Protein 5VRH (pdb70)

Secondary structure (DSSP, 8-state):
--GGGSHHHHHHHHHHHHHHGGGGSTTT--THHHHHHHHHHHHHTTT--HHHHHHHHHHHHHHHHHHHSTTHHHHHHHHH---HHHHHHHHHHHHHHHHHHHHHHHHHHHHH--S-SHIIIIIIHHHHHHHHHHHHTTGGG------TTGGGTTSTTGGGHHHH-HHHHHHHHHHHHHHHHHHHHHT-HHHHHHHHHHHHTTGGGGG----EE-GGG-EEEEEEE----HHHHT-GGGHHHHHHHHHHHHGGGTTT-SEEE--TT-EEEEGGGGHHHHHHHHHHHHHTT-EEEEEEEEEEE-TTS-EEEEEEEEEEETTS---TT-S-EEE--SPPBTTTB-S----PPPPPSS-PPEEETTEEEEEEEGGGGG-HHHHHHH--TT--EEEEEE-GGGG-SSSHHHHHHHHHHHHHHHHT--EEEEESSS--EEE-TTS-EEEE--SS--EEEEEEE--EE---HHHHHTTHHHHHHHHHHHHHHHHH--

Radius of gyration: 23.67 Å; Cα contacts (8 Å, |Δi|>4): 1079; chains: 1; bounding box: 55×48×73 Å

CATH classification: 3.60.110.10

Foldseek 3Di:
DPPLPDLVNLLVVLLVLLLLLLCLFPPNLPQVSVLSSLLSLLQSLAQDALQSQLSSQLSNQLSNQVNNQLLLLLLCCLQVVDDNVVSVVVSSVVSNVLSNLSSVLRNVLCVLPRHLDLLSQQQQNLLSNLVSLVCQCPVLVHDNFRQRQLSCLVHQQLLVDQAFHSSVVSSLSSNLSSLVSSCVVVVHCVSPVVSVCSSNVNRCSLVDQQWAWDVVPKWKEKFFQQQDDSVCQQPPVCQVVLLVSVCVQCVVCQLPGAEYEEFWQSNNDEPVVCVVVQQVVQVSNQVRNHKYKYWHWHQDQDPVRGTAIFGKIFIGYHFHHGDPPDLLMGTAARDDDPVAHHSPVVHHDHDDLEGAFHTGSNAGEQEHEQPRLLVQLSSLRNDDQRHFAYEYGYACVSSPPDRRLSSSLSSSLSNLQNFQWWYAYHYNFGWGFIAGSSSHTPDTDHGSDRHMDIDIDITIGGGRNCSVPPNVVVSVSSVVSNVVSSVVSD

Structure (mmCIF, N/CA/C/O backbone):
data_5VRH
#
_entry.id   5VRH
#
_cell.length_a   52.671
_cell.length_b   72.586
_cell.length_c   75.610
_cell.angle_alpha   90.000
_cell.angle_beta   101.730
_cell.angle_gamma   90.000
#
_symmetry.space_group_name_H-M   'P 1 21 1'
#
loop_
_entity.id
_entity.type
_entity.pdbx_description
1 polymer 'Apolipoprotein N-acyltransferase'
2 non-polymer '(2S)-2,3-dihydroxypropyl (9Z)-octadec-9-enoate'
3 non-polymer 'MAGNESIUM ION'
4 non-polymer 'PALMITIC ACID'
5 non-polymer 'CHLORIDE ION'
6 non-polymer '(2R)-2,3-dihydroxypropyl (9Z)-octadec-9-enoate'
7 water water
#
loop_
_atom_site.group_PDB
_atom_site.id
_atom_site.type_symbol
_atom_site.label_atom_id
_atom_site.label_alt_id
_atom_site.label_comp_id
_atom_site.label_asym_id
_atom_site.label_entity_id
_atom_site.label_seq_id
_atom_site.pdbx_PDB_ins_code
_atom_site.Cartn_x
_atom_site.Cartn_y
_atom_site.Cartn_z
_atom_site.occupancy
_atom_site.B_iso_or_eq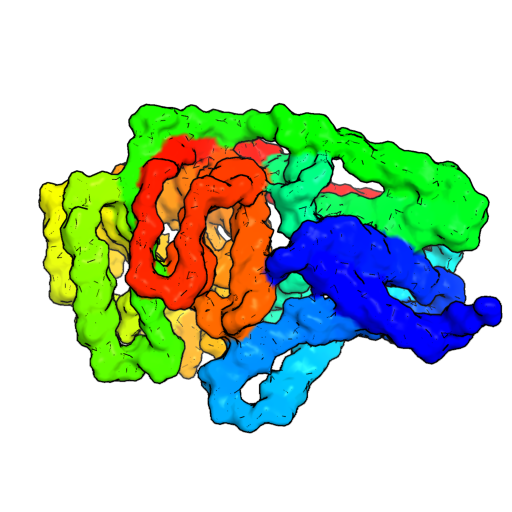uiv
_atom_site.auth_seq_id
_atom_site.auth_comp_id
_atom_site.auth_asym_id
_atom_site.auth_atom_id
_atom_site.pdbx_PDB_model_num
ATOM 1 N N . ALA A 1 6 ? -28.488 -10.392 16.460 1.00 79.03 4 ALA A N 1
ATOM 2 C CA . ALA A 1 6 ? -28.386 -10.153 17.894 1.00 79.91 4 ALA A CA 1
ATOM 3 C C . ALA A 1 6 ? -26.946 -9.880 18.318 1.00 79.87 4 ALA A C 1
ATOM 4 O O . ALA A 1 6 ? -26.321 -10.699 18.995 1.00 79.48 4 ALA A O 1
ATOM 6 N N . SER A 1 7 ? -26.424 -8.730 17.893 1.00 79.85 5 SER A N 1
ATOM 7 C CA . SER A 1 7 ? -25.170 -8.145 18.360 1.00 80.32 5 SER A CA 1
ATOM 8 C C . SER A 1 7 ? -23.929 -8.955 18.000 1.00 78.71 5 SER A C 1
ATOM 9 O O . SER A 1 7 ? -22.853 -8.688 18.551 1.00 79.02 5 SER A O 1
ATOM 12 N N . LEU A 1 8 ? -24.031 -9.925 17.086 1.00 75.75 6 LEU A N 1
ATOM 13 C CA . LEU A 1 8 ? -22.841 -10.635 16.619 1.00 72.34 6 LEU A CA 1
ATOM 14 C C . LEU A 1 8 ? -21.863 -9.727 15.888 1.00 73.24 6 LEU A C 1
ATOM 15 O O . LEU A 1 8 ? -20.738 -10.154 15.605 1.00 76.14 6 LEU A O 1
ATOM 20 N N . ILE A 1 9 ? -22.261 -8.491 15.587 1.00 68.63 7 ILE A N 1
ATOM 21 C CA . ILE A 1 9 ? -21.495 -7.648 14.679 1.00 70.71 7 ILE A CA 1
ATOM 22 C C . ILE A 1 9 ? -20.185 -7.191 15.320 1.00 70.69 7 ILE A C 1
ATOM 23 O O . ILE A 1 9 ? -19.201 -6.938 14.615 1.00 71.52 7 ILE A O 1
ATOM 28 N N . GLU A 1 10 ? -20.126 -7.112 16.652 1.00 67.90 8 GLU A N 1
ATOM 29 C CA . GLU A 1 10 ? -18.943 -6.604 17.342 1.00 67.26 8 GLU A CA 1
ATOM 30 C C . GLU A 1 10 ? -17.901 -7.684 17.636 1.00 64.12 8 GLU A C 1
ATOM 31 O O . GLU A 1 10 ? -17.004 -7.459 18.455 1.00 65.28 8 GLU A O 1
ATOM 37 N N . ARG A 1 11 ? -17.994 -8.841 16.987 1.00 59.20 9 ARG A N 1
ATOM 38 C CA . ARG A 1 11 ? -16.880 -9.781 16.958 1.00 54.02 9 ARG A CA 1
ATOM 39 C C . ARG A 1 11 ? -16.026 -9.519 15.725 1.00 48.99 9 ARG A C 1
ATOM 40 O O . ARG A 1 11 ? -16.549 -9.422 14.609 1.00 46.56 9 ARG A O 1
ATOM 48 N N . GLN A 1 12 ? -14.708 -9.414 15.933 1.00 46.21 10 GLN A N 1
ATOM 49 C CA . GLN A 1 12 ? -13.815 -9.003 14.854 1.00 40.77 10 GLN A CA 1
ATOM 50 C C . GLN A 1 12 ? -13.864 -9.974 13.681 1.00 38.32 10 GLN A C 1
ATOM 51 O O . GLN A 1 12 ? -13.810 -9.554 12.518 1.00 36.39 10 GLN A O 1
ATOM 57 N N . ARG A 1 13 ? -13.960 -11.276 13.961 1.00 39.60 11 ARG A N 1
ATOM 58 C CA . ARG A 1 13 ? -14.003 -12.252 12.878 1.00 41.10 11 ARG A CA 1
ATOM 59 C C . ARG A 1 13 ? -15.298 -12.151 12.079 1.00 37.67 11 ARG A C 1
ATOM 60 O O . ARG A 1 13 ? -15.304 -12.441 10.877 1.00 35.01 11 ARG A O 1
ATOM 68 N N . ILE A 1 14 ? -16.398 -11.739 12.716 1.00 36.12 12 ILE A N 1
ATOM 69 C CA . ILE A 1 14 ? -17.639 -11.520 11.981 1.00 34.04 12 ILE A CA 1
ATOM 70 C C . ILE A 1 14 ? -17.522 -10.280 11.104 1.00 33.23 12 ILE A C 1
ATOM 71 O O . ILE A 1 14 ? -18.032 -10.248 9.977 1.00 32.69 12 ILE A O 1
ATOM 76 N N . ARG A 1 15 ? -16.845 -9.243 11.604 1.00 32.90 13 ARG A N 1
ATOM 77 C CA . ARG A 1 15 ? -16.620 -8.047 10.798 1.00 31.90 13 ARG A CA 1
ATOM 78 C C . ARG A 1 15 ? -15.772 -8.363 9.575 1.00 30.10 13 ARG A C 1
ATOM 79 O O . ARG A 1 15 ? -16.006 -7.819 8.489 1.00 30.33 13 ARG A O 1
ATOM 87 N N . LEU A 1 16 ? -14.776 -9.238 9.735 1.00 29.09 14 LEU A N 1
ATOM 88 C CA . LEU A 1 16 ? -13.937 -9.627 8.607 1.00 28.86 14 LEU A CA 1
ATOM 89 C C . LEU A 1 16 ? -14.753 -10.325 7.528 1.00 28.49 14 LEU A C 1
ATOM 90 O O . LEU A 1 16 ? -14.560 -10.075 6.332 1.00 28.20 14 LEU A O 1
ATOM 95 N N . LEU A 1 17 ? -15.677 -11.199 7.932 1.00 28.99 15 LEU A N 1
ATOM 96 C CA . LEU A 1 17 ? -16.472 -11.938 6.957 1.00 29.65 15 LEU A CA 1
ATOM 97 C C . LEU A 1 17 ? -17.470 -11.029 6.250 1.00 28.65 15 LEU A C 1
ATOM 98 O O . LEU A 1 17 ? -17.640 -11.118 5.029 1.00 23.65 15 LEU A O 1
ATOM 103 N N . LEU A 1 18 ? -18.139 -10.148 6.999 1.00 27.84 16 LEU A N 1
ATOM 104 C CA . LEU A 1 18 ? -19.084 -9.223 6.380 1.00 28.50 16 LEU A CA 1
ATOM 105 C C . LEU A 1 18 ? -18.379 -8.274 5.420 1.00 26.65 16 LEU A C 1
ATOM 106 O O . LEU A 1 18 ? -18.936 -7.905 4.379 1.00 25.02 16 LEU A O 1
ATOM 111 N N . ALA A 1 19 ? -17.151 -7.868 5.755 1.00 26.26 17 ALA A N 1
ATOM 112 C CA . ALA A 1 19 ? -16.380 -7.010 4.861 1.00 25.48 17 ALA A CA 1
ATOM 113 C C . ALA A 1 19 ? -16.142 -7.691 3.520 1.00 26.83 17 ALA A C 1
ATOM 114 O O . ALA A 1 19 ? -16.280 -7.070 2.459 1.00 27.05 17 ALA A O 1
ATOM 116 N N . LEU A 1 20 ? -15.779 -8.976 3.552 1.00 27.30 18 LEU A N 1
ATOM 117 C CA . LEU A 1 20 ? -15.612 -9.743 2.322 1.00 26.61 18 LEU A CA 1
ATOM 118 C C . LEU A 1 20 ? -16.879 -9.703 1.476 1.00 25.77 18 LEU A C 1
ATOM 119 O O . LEU A 1 20 ? -16.824 -9.498 0.258 1.00 25.16 18 LEU A O 1
ATOM 124 N N . LEU A 1 21 ? -18.035 -9.888 2.115 1.00 26.76 19 LEU A N 1
ATOM 125 C CA . LEU A 1 21 ? -19.300 -9.866 1.389 1.00 26.82 19 LEU A CA 1
ATOM 126 C C . LEU A 1 21 ? -19.597 -8.476 0.840 1.00 25.06 19 LEU A C 1
ATOM 127 O O . LEU A 1 21 ? -19.971 -8.327 -0.330 1.00 24.38 19 LEU A O 1
ATOM 132 N N . PHE A 1 22 ? -19.439 -7.444 1.672 1.00 23.77 20 PHE A N 1
ATOM 133 C CA . PHE A 1 22 ? -19.721 -6.086 1.219 1.00 25.44 20 PHE A CA 1
ATOM 134 C C . PHE A 1 22 ? -18.745 -5.643 0.139 1.00 24.03 20 PHE A C 1
ATOM 135 O O . PHE A 1 22 ? -19.129 -4.903 -0.774 1.00 22.72 20 PHE A O 1
ATOM 143 N N . GLY A 1 23 ? -17.488 -6.080 0.225 1.00 23.85 21 GLY A N 1
ATOM 144 C CA . GLY A 1 23 ? -16.548 -5.795 -0.846 1.00 23.57 21 GLY A CA 1
ATOM 145 C C . GLY A 1 23 ? -16.935 -6.489 -2.138 1.00 26.43 21 GLY A C 1
ATOM 146 O O . GLY A 1 23 ? -16.942 -5.875 -3.209 1.00 26.31 21 GLY A O 1
ATOM 147 N N . ALA A 1 24 ? -17.281 -7.776 -2.052 1.00 28.08 22 ALA A N 1
ATOM 148 C CA . ALA A 1 24 ? -17.706 -8.505 -3.241 1.00 28.70 22 ALA A CA 1
ATOM 149 C C . ALA A 1 24 ? -18.956 -7.890 -3.855 1.00 28.89 22 ALA A C 1
ATOM 150 O O . ALA A 1 24 ? -19.131 -7.933 -5.078 1.00 27.06 22 ALA A O 1
ATOM 152 N N . CYS A 1 25 ? -19.825 -7.301 -3.028 1.00 29.02 23 CYS A N 1
ATOM 153 C CA . CYS A 1 25 ? -21.025 -6.650 -3.546 1.00 27.97 23 CYS A CA 1
ATOM 154 C C . CYS A 1 25 ? -20.684 -5.504 -4.491 1.00 23.42 23 CYS A C 1
ATOM 155 O O . CYS A 1 25 ? -21.459 -5.205 -5.406 1.00 23.44 23 CYS A O 1
ATOM 158 N N . GLY A 1 26 ? -19.533 -4.857 -4.292 1.00 20.77 24 GLY A N 1
ATOM 159 C CA . GLY A 1 26 ? -19.160 -3.743 -5.148 1.00 20.19 24 GLY A CA 1
ATOM 160 C C . GLY A 1 26 ? -18.915 -4.145 -6.588 1.00 20.85 24 GLY A C 1
ATOM 161 O O . GLY A 1 26 ? -19.019 -3.313 -7.494 1.00 20.51 24 GLY A O 1
ATOM 162 N N . THR A 1 27 ? -18.586 -5.418 -6.822 1.00 21.01 25 THR A N 1
ATOM 163 C CA . THR A 1 27 ? -18.369 -5.891 -8.185 1.00 21.33 25 THR A CA 1
ATOM 164 C C . THR A 1 27 ? -19.632 -5.757 -9.028 1.00 21.76 25 THR A C 1
ATOM 165 O O . THR A 1 27 ? -19.552 -5.456 -10.226 1.00 21.22 25 THR A O 1
ATOM 169 N N . LEU A 1 28 ? -20.804 -5.939 -8.415 1.00 21.65 26 LEU A N 1
ATOM 170 C CA . LEU A 1 28 ? -22.073 -5.801 -9.120 1.00 22.16 26 LEU A CA 1
ATOM 171 C C . LEU A 1 28 ? -22.315 -4.390 -9.642 1.00 21.82 26 LEU A C 1
ATOM 172 O O . LEU A 1 28 ? -23.188 -4.209 -10.498 1.00 21.17 26 LEU A O 1
ATOM 177 N N . ALA A 1 29 ? -21.576 -3.392 -9.152 1.00 21.02 27 ALA A N 1
ATOM 178 C CA . ALA A 1 29 ? -21.761 -2.032 -9.648 1.00 19.84 27 ALA A CA 1
ATOM 179 C C . ALA A 1 29 ? -21.242 -1.875 -11.069 1.00 21.28 27 ALA A C 1
ATOM 180 O O . ALA A 1 29 ? -21.759 -1.050 -11.829 1.00 23.84 27 ALA A O 1
ATOM 182 N N . PHE A 1 30 ? -20.238 -2.654 -11.448 1.00 19.74 28 PHE A N 1
ATOM 183 C CA . PHE A 1 30 ? -19.587 -2.480 -12.734 1.00 21.17 28 PHE A CA 1
ATOM 184 C C . PHE A 1 30 ? -20.223 -3.378 -13.792 1.00 21.47 28 PHE A C 1
ATOM 185 O O . PHE A 1 30 ? -20.965 -4.316 -13.489 1.00 18.96 28 PHE A O 1
ATOM 193 N N . SER A 1 31 ? -19.938 -3.052 -15.051 1.00 21.34 29 SER A N 1
ATOM 194 C CA . SER A 1 31 ? -20.374 -3.876 -16.164 1.00 21.17 29 SER A CA 1
ATOM 195 C C . SER A 1 31 ? -19.791 -5.283 -16.027 1.00 19.50 29 SER A C 1
ATOM 196 O O . SER A 1 31 ? -18.666 -5.451 -15.547 1.00 17.27 29 SER A O 1
ATOM 199 N N . PRO A 1 32 ? -20.524 -6.318 -16.468 1.00 20.39 30 PRO A N 1
ATOM 200 C CA . PRO A 1 32 ? -21.820 -6.253 -17.155 1.00 22.15 30 PRO A CA 1
ATOM 201 C C . PRO A 1 32 ? -23.046 -6.248 -16.235 1.00 24.53 30 PRO A C 1
ATOM 202 O O . PRO A 1 32 ? -24.170 -6.290 -16.737 1.00 24.57 30 PRO A O 1
ATOM 206 N N . TYR A 1 33 ? -22.841 -6.194 -14.917 1.00 25.32 31 TYR A N 1
ATOM 207 C CA . TYR A 1 33 ? -23.971 -6.258 -13.995 1.00 25.70 31 TYR A CA 1
ATOM 208 C C . TYR A 1 33 ? -24.711 -4.923 -13.922 1.00 25.39 31 TYR A C 1
ATOM 209 O O . TYR A 1 33 ? -25.944 -4.887 -14.000 1.00 24.43 31 TYR A O 1
ATOM 218 N N . ASP A 1 34 ? -23.973 -3.822 -13.759 1.00 24.52 32 ASP A N 1
ATOM 219 C CA . ASP A 1 34 ? -24.510 -2.464 -13.910 1.00 25.89 32 ASP A CA 1
ATOM 220 C C . ASP A 1 34 ? -25.588 -2.137 -12.876 1.00 27.02 32 ASP A C 1
ATOM 221 O O . ASP A 1 34 ? -26.579 -1.470 -13.183 1.00 28.64 32 ASP A O 1
ATOM 226 N N . VAL A 1 35 ? -25.397 -2.590 -11.642 1.00 25.97 33 VAL A N 1
ATOM 227 C CA . VAL A 1 35 ? -26.289 -2.248 -10.534 1.00 25.78 33 VAL A CA 1
ATOM 228 C C . VAL A 1 35 ? -25.558 -1.183 -9.724 1.00 23.10 33 VAL A C 1
ATOM 229 O O . VAL A 1 35 ? -24.811 -1.483 -8.791 1.00 24.34 33 VAL A O 1
ATOM 233 N N . TRP A 1 36 ? -25.774 0.090 -10.085 1.00 20.57 34 TRP A N 1
ATOM 234 C CA . TRP A 1 36 ? -25.031 1.180 -9.454 1.00 21.41 34 TRP A CA 1
ATOM 235 C C . TRP A 1 36 ? -25.355 1.403 -7.972 1.00 21.11 34 TRP A C 1
ATOM 236 O O . TRP A 1 36 ? -24.497 1.922 -7.248 1.00 21.63 34 TRP A O 1
ATOM 247 N N . PRO A 1 37 ? -26.544 1.048 -7.464 1.00 23.38 35 PRO A N 1
ATOM 248 C CA . PRO A 1 37 ? -26.734 1.103 -6.004 1.00 23.71 35 PRO A CA 1
ATOM 249 C C . PRO A 1 37 ? -25.814 0.170 -5.234 1.00 23.28 35 PRO A C 1
ATOM 250 O O . PRO A 1 37 ? -25.547 0.426 -4.053 1.00 26.07 35 PRO A O 1
ATOM 254 N N . ALA A 1 38 ? -25.323 -0.905 -5.858 1.00 22.14 36 ALA A N 1
ATOM 255 C CA . ALA A 1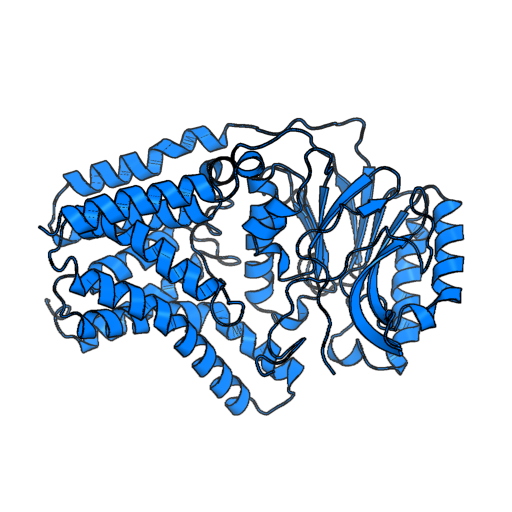 38 ? -24.400 -1.805 -5.176 1.00 21.41 36 ALA A CA 1
ATOM 256 C C . ALA A 1 38 ? -23.097 -1.115 -4.795 1.00 21.09 36 ALA A C 1
ATOM 257 O O . ALA A 1 38 ? -22.410 -1.575 -3.877 1.00 21.87 36 ALA A O 1
ATOM 259 N N . ALA A 1 39 ? -22.738 -0.029 -5.483 1.00 18.91 37 ALA A N 1
ATOM 260 C CA . ALA A 1 39 ? -21.552 0.726 -5.097 1.00 20.21 37 ALA A CA 1
ATOM 261 C C . ALA A 1 39 ? -21.763 1.431 -3.764 1.00 20.59 37 ALA A C 1
ATOM 262 O O . ALA A 1 39 ? -20.853 1.473 -2.927 1.00 20.58 37 ALA A O 1
ATOM 264 N N . ILE A 1 40 ? -22.956 1.987 -3.551 1.00 19.51 38 ILE A N 1
ATOM 265 C CA . ILE A 1 40 ? -23.244 2.670 -2.295 1.00 20.35 38 ILE A CA 1
ATOM 266 C C . ILE A 1 40 ? -23.334 1.668 -1.150 1.00 23.98 38 ILE A C 1
ATOM 267 O O . ILE A 1 40 ? -22.838 1.921 -0.046 1.00 25.22 38 ILE A O 1
ATOM 272 N N . ILE A 1 41 ? -23.956 0.512 -1.397 1.00 24.66 39 ILE A N 1
ATOM 273 C CA . ILE A 1 41 ? -24.041 -0.524 -0.370 1.00 24.40 39 ILE A CA 1
ATOM 274 C C . ILE A 1 41 ? -22.651 -1.030 -0.008 1.00 22.15 39 ILE A C 1
ATOM 275 O O . ILE A 1 41 ? -22.332 -1.225 1.172 1.00 21.39 39 ILE A O 1
ATOM 280 N N . SER A 1 42 ? -21.800 -1.242 -1.014 1.00 21.85 40 SER A N 1
ATOM 281 C CA . SER A 1 42 ? -20.441 -1.707 -0.752 1.00 21.85 40 SER A CA 1
ATOM 282 C C . SER A 1 42 ? -19.647 -0.677 0.042 1.00 21.97 40 SER A C 1
ATOM 283 O O . SER A 1 42 ? -18.921 -1.028 0.980 1.00 20.71 40 SER A O 1
ATOM 286 N N . LEU A 1 43 ? -19.768 0.602 -0.323 1.00 21.50 41 LEU A N 1
ATOM 287 C CA . LEU A 1 43 ? -19.065 1.647 0.414 1.00 22.01 41 LEU A CA 1
ATOM 288 C C . LEU A 1 43 ? -19.647 1.837 1.808 1.00 22.92 41 LEU A C 1
ATOM 289 O O . LEU A 1 43 ? -18.902 2.125 2.751 1.00 21.71 41 LEU A O 1
ATOM 294 N N . MET A 1 44 ? -20.967 1.689 1.957 1.00 23.66 42 MET A N 1
ATOM 295 C CA . MET A 1 44 ? -21.578 1.766 3.281 1.00 26.14 42 MET A CA 1
ATOM 296 C C . MET A 1 44 ? -20.990 0.720 4.219 1.00 25.97 42 MET A C 1
ATOM 297 O O . MET A 1 44 ? -20.704 1.011 5.388 1.00 25.52 42 MET A O 1
ATOM 302 N N . GLY A 1 45 ? -20.802 -0.504 3.723 1.00 26.31 43 GLY A N 1
ATOM 303 C CA . GLY A 1 45 ? -20.198 -1.540 4.543 1.00 26.08 43 GLY A CA 1
ATOM 304 C C . GLY A 1 45 ? -18.772 -1.211 4.940 1.00 24.90 43 GLY A C 1
ATOM 305 O O . GLY A 1 45 ? -18.370 -1.438 6.083 1.00 26.59 43 GLY A O 1
ATOM 306 N N . LEU A 1 46 ? -17.988 -0.670 4.003 1.00 21.53 44 LEU A N 1
ATOM 307 C CA . LEU A 1 46 ? -16.617 -0.287 4.325 1.00 24.22 44 LEU A CA 1
ATOM 308 C C . LEU A 1 46 ? -16.586 0.792 5.400 1.00 25.52 44 LEU A C 1
ATOM 309 O O . LEU A 1 46 ? -15.789 0.717 6.343 1.00 27.69 44 LEU A O 1
ATOM 314 N N . GLN A 1 47 ? -17.457 1.797 5.284 1.00 23.72 45 GLN A N 1
ATOM 315 C CA . GLN A 1 47 ? -17.489 2.865 6.278 1.00 24.07 45 GLN A CA 1
ATOM 316 C C . GLN A 1 47 ? -18.003 2.358 7.620 1.00 26.77 45 GLN A C 1
ATOM 317 O O . GLN A 1 47 ? -17.438 2.686 8.670 1.00 27.17 45 GLN A O 1
ATOM 323 N N . ALA A 1 48 ? -19.067 1.552 7.607 1.00 29.39 46 ALA A N 1
ATOM 324 C CA . ALA A 1 48 ? -19.703 1.137 8.854 1.00 29.45 46 ALA A CA 1
ATOM 325 C C . ALA A 1 48 ? -18.902 0.060 9.576 1.00 28.71 46 ALA A C 1
ATOM 326 O O . ALA A 1 48 ? -18.768 0.108 10.804 1.00 28.95 46 ALA A O 1
ATOM 328 N N . LEU A 1 49 ? -18.364 -0.916 8.839 1.00 27.24 47 LEU A N 1
ATOM 329 C CA . LEU A 1 49 ? -17.645 -2.016 9.475 1.00 30.04 47 LEU A CA 1
ATOM 330 C C . LEU A 1 49 ? -16.384 -1.551 10.191 1.00 30.53 47 LEU A C 1
ATOM 331 O O . LEU A 1 49 ? -15.851 -2.291 11.025 1.00 31.19 47 LEU A O 1
ATOM 336 N N . THR A 1 50 ? -15.895 -0.351 9.888 1.00 29.92 48 THR A N 1
ATOM 337 C CA . THR A 1 50 ? -14.701 0.187 10.524 1.00 29.31 48 THR A CA 1
ATOM 338 C C . THR A 1 50 ? -15.015 1.106 11.697 1.00 30.12 48 THR A C 1
ATOM 339 O O . THR A 1 50 ? -14.085 1.605 12.337 1.00 30.89 48 THR A O 1
ATOM 343 N N . PHE A 1 51 ? -16.294 1.341 11.991 1.00 30.07 49 PHE A N 1
ATOM 344 C CA . PHE A 1 51 ? -16.661 2.170 13.131 1.00 29.94 49 PHE A CA 1
ATOM 345 C C . PHE A 1 51 ? -16.219 1.519 14.435 1.00 33.21 49 PHE A C 1
ATOM 346 O O . PHE A 1 51 ? -16.353 0.305 14.617 1.00 32.99 49 PHE A O 1
ATOM 354 N N . ASN A 1 52 ? -15.694 2.341 15.343 1.00 35.65 50 ASN A N 1
ATOM 355 C CA . ASN A 1 52 ? -15.348 1.924 16.702 1.00 39.33 50 ASN A CA 1
ATOM 356 C C . ASN A 1 52 ? -14.435 0.700 16.699 1.00 40.80 50 ASN A C 1
ATOM 357 O O . ASN A 1 52 ? -14.703 -0.315 17.347 1.00 39.50 50 ASN A O 1
ATOM 362 N N . ARG A 1 53 ? -13.342 0.804 15.949 1.00 41.52 51 ARG A N 1
ATOM 363 C CA . ARG A 1 53 ? -12.332 -0.239 15.877 1.00 40.40 51 ARG A CA 1
ATOM 364 C C . ARG A 1 53 ? -10.962 0.372 16.122 1.00 39.88 51 ARG A C 1
ATOM 365 O O . ARG A 1 53 ? -10.740 1.559 15.869 1.00 40.96 51 ARG A O 1
ATOM 373 N N . ARG A 1 54 ? -10.043 -0.448 16.624 1.00 40.22 52 ARG A N 1
ATOM 374 C CA . ARG A 1 54 ? -8.660 -0.027 16.733 1.00 42.18 52 ARG A CA 1
ATOM 375 C C . ARG A 1 54 ? -8.045 0.085 15.339 1.00 39.44 52 ARG A C 1
ATOM 376 O O . ARG A 1 54 ? -8.525 -0.542 14.391 1.00 38.91 52 ARG A O 1
ATOM 384 N N . PRO A 1 55 ? -6.983 0.888 15.188 1.00 36.67 53 PRO A N 1
ATOM 385 C CA . PRO A 1 55 ? -6.445 1.136 13.837 1.00 34.88 53 PRO A CA 1
ATOM 386 C C . PRO A 1 55 ? -6.068 -0.124 13.077 1.00 33.08 53 PRO A C 1
ATOM 387 O O . PRO A 1 55 ? -6.367 -0.227 11.881 1.00 30.37 53 PRO A O 1
ATOM 391 N N . LEU A 1 56 ? -5.426 -1.093 13.730 1.00 34.61 54 LEU A N 1
ATOM 392 C CA . LEU A 1 56 ? -5.032 -2.301 13.014 1.00 36.98 54 LEU A CA 1
ATOM 393 C C . LEU A 1 56 ? -6.216 -3.236 12.794 1.00 35.59 54 LEU A C 1
ATOM 394 O O . LEU A 1 56 ? -6.275 -3.932 11.775 1.00 33.00 54 LEU A O 1
ATOM 399 N N . GLN A 1 57 ? -7.164 -3.269 13.736 1.00 35.99 55 GLN A N 1
ATOM 400 C CA . GLN A 1 57 ? -8.428 -3.951 13.480 1.00 36.04 55 GLN A CA 1
ATOM 401 C C . GLN A 1 57 ? -9.105 -3.382 12.242 1.00 33.27 55 GLN A C 1
ATOM 402 O O . GLN A 1 57 ? -9.629 -4.128 11.406 1.00 31.18 55 GLN A O 1
ATOM 408 N N . SER A 1 58 ? -9.098 -2.054 12.109 1.00 23.82 56 SER A N 1
ATOM 409 C CA . SER A 1 58 ? -9.734 -1.411 10.966 1.00 28.96 56 SER A CA 1
ATOM 410 C C . SER A 1 58 ? -8.996 -1.725 9.671 1.00 29.16 56 SER A C 1
ATOM 411 O O . SER A 1 58 ? -9.627 -1.964 8.635 1.00 27.99 56 SER A O 1
ATOM 414 N N . ALA A 1 59 ? -7.661 -1.728 9.710 1.00 29.62 57 ALA A N 1
ATOM 415 C CA . ALA A 1 59 ? -6.888 -2.043 8.513 1.00 27.79 57 ALA A CA 1
ATOM 416 C C . ALA A 1 59 ? -7.178 -3.458 8.029 1.00 27.49 57 ALA A C 1
ATOM 417 O O . ALA A 1 59 ? -7.264 -3.705 6.821 1.00 27.54 57 ALA A O 1
ATOM 419 N N . ALA A 1 60 ? -7.338 -4.401 8.961 1.00 22.50 58 ALA A N 1
ATOM 420 C CA . ALA A 1 60 ? -7.691 -5.764 8.580 1.00 22.65 58 ALA A CA 1
ATOM 421 C C . ALA A 1 60 ? -9.067 -5.812 7.928 1.00 24.50 58 ALA A C 1
ATOM 422 O O . ALA A 1 60 ? -9.273 -6.536 6.946 1.00 26.37 58 ALA A O 1
ATOM 424 N N . ILE A 1 61 ? -10.021 -5.043 8.457 1.00 24.66 59 ILE A N 1
ATOM 425 C CA . ILE A 1 61 ? -11.351 -4.993 7.862 1.00 23.60 59 ILE A CA 1
ATOM 426 C C . ILE A 1 61 ? -11.297 -4.325 6.492 1.00 24.50 59 ILE A C 1
ATOM 427 O O . ILE A 1 61 ? -11.947 -4.774 5.541 1.00 23.68 59 ILE A O 1
ATOM 432 N N . GLY A 1 62 ? -10.520 -3.247 6.367 1.00 24.23 60 GLY A N 1
ATOM 433 C CA . GLY A 1 62 ? -10.341 -2.628 5.062 1.00 24.71 60 GLY A CA 1
ATOM 434 C C . GLY A 1 62 ? -9.684 -3.560 4.063 1.00 23.83 60 GLY A C 1
ATOM 435 O O . GLY A 1 62 ? -10.063 -3.596 2.889 1.00 22.63 60 GLY A O 1
ATOM 436 N N . PHE A 1 63 ? -8.695 -4.336 4.518 1.00 25.07 61 PHE A N 1
ATOM 437 C CA . PHE A 1 63 ? -8.051 -5.315 3.648 1.00 25.43 61 PHE A CA 1
ATOM 438 C C . PHE A 1 63 ? -9.040 -6.383 3.201 1.00 25.80 61 PHE A C 1
ATOM 439 O O . PHE A 1 63 ? -9.044 -6.786 2.032 1.00 25.67 61 PHE A O 1
ATOM 447 N N . CYS A 1 64 ? -9.885 -6.857 4.120 1.00 26.49 62 CYS A N 1
ATOM 448 C CA . CYS A 1 64 ? -10.844 -7.898 3.768 1.00 27.28 62 CYS A CA 1
ATOM 449 C C . CYS A 1 64 ? -11.939 -7.366 2.854 1.00 25.16 62 CYS A C 1
ATOM 450 O O . CYS A 1 64 ? -12.429 -8.100 1.988 1.00 25.98 62 CYS A O 1
ATOM 453 N N . TRP A 1 65 ? -12.339 -6.105 3.033 1.00 22.71 63 TRP A N 1
ATOM 454 C CA . TRP A 1 65 ? -13.256 -5.477 2.087 1.00 23.09 63 TRP A CA 1
ATOM 455 C C . TRP A 1 65 ? -12.644 -5.441 0.694 1.00 22.08 63 TRP A C 1
ATOM 456 O O . TRP A 1 65 ? -13.296 -5.795 -0.296 1.00 21.21 63 TRP A O 1
ATOM 467 N N . GLY A 1 66 ? -11.381 -5.021 0.603 1.00 21.83 64 GLY A N 1
ATOM 468 C CA . GLY A 1 66 ? -10.709 -5.002 -0.684 1.00 20.06 64 GLY A CA 1
ATOM 469 C C . GLY A 1 66 ? -10.554 -6.386 -1.283 1.00 20.16 64 GLY A C 1
ATOM 470 O O . GLY A 1 66 ? -10.664 -6.561 -2.499 1.00 20.51 64 GLY A O 1
ATOM 471 N N . PHE A 1 67 ? -10.304 -7.392 -0.440 1.00 20.69 65 PHE A N 1
ATOM 472 C CA . PHE A 1 67 ? -10.114 -8.739 -0.969 1.00 23.04 65 PHE A CA 1
ATOM 473 C C . PHE A 1 67 ? -11.401 -9.295 -1.564 1.00 22.69 65 PHE A C 1
ATOM 474 O O . PHE A 1 67 ? -11.350 -10.048 -2.541 1.00 23.72 65 PHE A O 1
ATOM 482 N N . GLY A 1 68 ? -12.555 -8.941 -0.997 1.00 22.08 66 GLY A N 1
ATOM 483 C CA . GLY A 1 68 ? -13.812 -9.330 -1.616 1.00 23.46 66 GLY A CA 1
ATOM 484 C C . GLY A 1 68 ? -14.072 -8.580 -2.910 1.00 24.00 66 GLY A C 1
ATOM 485 O O . GLY A 1 68 ? -14.535 -9.164 -3.894 1.00 25.76 66 GLY A O 1
ATOM 486 N N . LEU A 1 69 ? -13.769 -7.280 -2.928 1.00 22.07 67 LEU A N 1
ATOM 487 C CA . LEU A 1 69 ? -13.956 -6.477 -4.133 1.00 22.18 67 LEU A CA 1
ATOM 488 C C . LEU A 1 69 ? -13.024 -6.941 -5.246 1.00 22.12 67 LEU A C 1
ATOM 489 O O . LEU A 1 69 ? -13.468 -7.272 -6.351 1.00 22.52 67 LEU A O 1
ATOM 494 N N . PHE A 1 70 ? -11.721 -6.976 -4.967 1.00 20.49 68 PHE A N 1
ATOM 495 C CA . PHE A 1 70 ? -10.759 -7.347 -5.998 1.00 22.81 68 PHE A CA 1
ATOM 496 C C . PHE A 1 70 ? -10.772 -8.850 -6.259 1.00 26.28 68 PHE A C 1
ATOM 497 O O . PHE A 1 70 ? -10.612 -9.286 -7.404 1.00 29.25 68 PHE A O 1
ATOM 505 N N . GLY A 1 71 ? -10.972 -9.660 -5.217 1.00 24.94 69 GLY A N 1
ATOM 506 C CA . GLY A 1 71 ? -11.021 -11.100 -5.417 1.00 25.23 69 GLY A CA 1
ATOM 507 C C . GLY A 1 71 ? -12.131 -11.523 -6.360 1.00 25.31 69 GLY A C 1
ATOM 508 O O . GLY A 1 71 ? -11.970 -12.460 -7.145 1.00 26.78 69 GLY A O 1
ATOM 509 N N . SER A 1 72 ? -13.267 -10.832 -6.304 1.00 24.92 70 SER A N 1
ATOM 510 C CA . SER A 1 72 ? -14.377 -11.123 -7.201 1.00 25.92 70 SER A CA 1
ATOM 511 C C . SER A 1 72 ? -14.339 -10.291 -8.474 1.00 25.39 70 SER A C 1
ATOM 512 O O . SER A 1 72 ? -14.812 -10.752 -9.520 1.00 27.22 70 SER A O 1
ATOM 515 N N . GLY A 1 73 ? -13.779 -9.085 -8.413 1.00 22.33 71 GLY A N 1
ATOM 516 C CA . GLY A 1 73 ? -13.853 -8.152 -9.520 1.00 20.97 71 GLY A CA 1
ATOM 517 C C . GLY A 1 73 ? -12.797 -8.316 -10.593 1.00 22.93 71 GLY A C 1
ATOM 518 O O . GLY A 1 73 ? -13.080 -8.097 -11.775 1.00 23.68 71 GLY A O 1
ATOM 519 N N . ILE A 1 74 ? -11.577 -8.690 -10.211 1.00 23.39 72 ILE A N 1
ATOM 520 C CA . ILE A 1 74 ? -10.491 -8.804 -11.174 1.00 24.85 72 ILE A CA 1
ATOM 521 C C . ILE A 1 74 ? -9.920 -10.221 -11.222 1.00 24.88 72 ILE A C 1
ATOM 522 O O . ILE A 1 74 ? -8.796 -10.416 -11.668 1.00 22.67 72 ILE A O 1
ATOM 527 N N . ASN A 1 75 ? -10.684 -11.224 -10.782 1.00 25.41 73 ASN A N 1
ATOM 528 C CA . ASN A 1 75 ? -10.180 -12.587 -10.900 1.00 26.81 73 ASN A CA 1
ATOM 529 C C . ASN A 1 75 ? -10.123 -13.059 -12.347 1.00 26.81 73 ASN A C 1
ATOM 530 O O . ASN A 1 75 ? -9.616 -14.156 -12.603 1.00 26.97 73 ASN A O 1
ATOM 535 N N . TRP A 1 76 ? -10.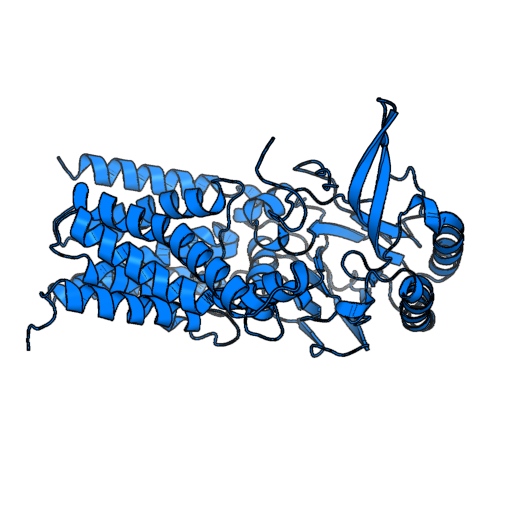622 -12.256 -13.294 1.00 25.39 74 TRP A N 1
ATOM 536 C CA . TRP A 1 76 ? -10.490 -12.588 -14.707 1.00 27.17 74 TRP A CA 1
ATOM 537 C C . TRP A 1 76 ? -9.043 -12.529 -15.177 1.00 28.18 74 TRP A C 1
ATOM 538 O O . TRP A 1 76 ? -8.730 -13.065 -16.245 1.00 29.94 74 TRP A O 1
ATOM 549 N N . VAL A 1 77 ? -8.153 -11.895 -14.407 1.00 28.35 75 VAL A N 1
ATOM 550 C CA . VAL A 1 77 ? -6.737 -11.878 -14.760 1.00 30.48 75 VAL A CA 1
ATOM 551 C C . VAL A 1 77 ? -6.142 -13.278 -14.732 1.00 31.87 75 VAL A C 1
ATOM 552 O O . VAL A 1 77 ? -5.032 -13.487 -15.234 1.00 32.07 75 VAL A O 1
ATOM 556 N N . TYR A 1 78 ? -6.846 -14.245 -14.136 1.00 32.21 76 TYR A N 1
ATOM 557 C CA . TYR A 1 78 ? -6.462 -15.644 -14.281 1.00 33.61 76 TYR A CA 1
ATOM 558 C C . TYR A 1 78 ? -6.322 -16.009 -15.752 1.00 32.05 76 TYR A C 1
ATOM 559 O O . TYR A 1 78 ? -5.341 -16.642 -16.159 1.00 30.81 76 TYR A O 1
ATOM 568 N N . VAL A 1 79 ? -7.308 -15.620 -16.563 1.00 31.43 77 VAL A N 1
ATOM 569 C CA . VAL A 1 79 ? -7.261 -15.913 -17.992 1.00 34.11 77 VAL A CA 1
ATOM 570 C C . VAL A 1 79 ? -6.071 -15.215 -18.636 1.00 34.25 77 VAL A C 1
ATOM 571 O O . VAL A 1 79 ? -5.409 -15.772 -19.521 1.00 34.32 77 VAL A O 1
ATOM 575 N N . SER A 1 80 ? -5.774 -13.990 -18.197 1.00 33.91 78 SER A N 1
ATOM 576 C CA . SER A 1 80 ? -4.605 -13.280 -18.707 1.00 33.94 78 SER A CA 1
ATOM 577 C C . SER A 1 80 ? -3.323 -14.032 -18.376 1.00 34.28 78 SER A C 1
ATOM 578 O O . SER A 1 80 ? -2.469 -14.243 -19.245 1.00 35.26 78 SER A O 1
ATOM 581 N N . ILE A 1 81 ? -3.176 -14.452 -17.118 1.00 33.56 79 ILE A N 1
ATOM 582 C CA . ILE A 1 81 ? -1.972 -15.167 -16.700 1.00 33.77 79 ILE A CA 1
ATOM 583 C C . ILE A 1 81 ? -1.880 -16.511 -17.411 1.00 33.73 79 ILE A C 1
ATOM 584 O O . ILE A 1 81 ? -0.811 -16.909 -17.891 1.00 33.20 79 ILE A O 1
ATOM 589 N N . ALA A 1 82 ? -3.002 -17.231 -17.486 1.00 34.03 80 ALA A N 1
ATOM 590 C CA . ALA A 1 82 ? -3.009 -18.525 -18.160 1.00 37.39 80 ALA A CA 1
ATOM 591 C C . ALA A 1 82 ? -2.655 -18.381 -19.635 1.00 38.62 80 ALA A C 1
ATOM 592 O O . ALA A 1 82 ? -1.875 -19.174 -20.174 1.00 39.31 80 ALA A O 1
ATOM 594 N N . THR A 1 83 ? -3.214 -17.370 -20.303 1.00 37.73 81 THR A N 1
ATOM 595 C CA . THR A 1 83 ? -2.898 -17.152 -21.711 1.00 38.97 81 THR A CA 1
ATOM 596 C C . THR A 1 83 ? -1.457 -16.688 -21.886 1.00 40.43 81 THR A C 1
ATOM 597 O O . THR A 1 83 ? -0.790 -17.064 -22.857 1.00 40.78 81 THR A O 1
ATOM 601 N N . PHE A 1 84 ? -0.958 -15.875 -20.954 1.00 40.54 82 PHE A N 1
ATOM 602 C CA . PHE A 1 84 ? 0.407 -15.369 -21.057 1.00 40.57 82 PHE A CA 1
ATOM 603 C C . PHE A 1 84 ? 1.422 -16.458 -20.729 1.00 43.16 82 PHE A C 1
ATOM 604 O O . PHE A 1 84 ? 2.302 -16.771 -21.538 1.00 44.24 82 PHE A O 1
ATOM 612 N N . GLY A 1 85 ? 1.307 -17.054 -19.544 1.00 44.72 83 GLY A N 1
ATOM 613 C CA . GLY A 1 85 ? 2.301 -17.996 -19.069 1.00 46.62 83 GLY A CA 1
ATOM 614 C C . GLY A 1 85 ? 2.096 -19.428 -19.515 1.00 48.49 83 GLY A C 1
ATOM 615 O O . GLY A 1 85 ? 3.068 -20.175 -19.667 1.00 49.10 83 GLY A O 1
ATOM 616 N N . GLY A 1 86 ? 0.845 -19.829 -19.723 1.00 49.48 84 GLY A N 1
ATOM 617 C CA . GLY A 1 86 ? 0.553 -21.195 -20.114 1.00 52.60 84 GLY A CA 1
ATOM 618 C C . GLY A 1 86 ? 0.968 -22.211 -19.069 1.00 56.08 84 GLY A C 1
ATOM 619 O O . GLY A 1 86 ? 1.585 -23.229 -19.393 1.00 57.52 84 GLY A O 1
ATOM 620 N N . MET A 1 87 ? 0.638 -21.942 -17.816 1.00 57.96 85 MET A N 1
ATOM 621 C CA . MET A 1 87 ? 0.974 -22.779 -16.678 1.00 60.51 85 MET A CA 1
ATOM 622 C C . MET A 1 87 ? -0.284 -23.409 -16.091 1.00 58.73 85 MET A C 1
ATOM 623 O O . MET A 1 87 ? -1.405 -22.993 -16.404 1.00 58.51 85 MET A O 1
ATOM 628 N N . PRO A 1 88 ? -0.142 -24.435 -15.248 1.00 57.62 86 PRO A N 1
ATOM 629 C CA . PRO A 1 88 ? -1.331 -25.084 -14.682 1.00 56.18 86 PRO A CA 1
ATOM 630 C C . PRO A 1 88 ? -2.172 -24.120 -13.856 1.00 51.84 86 PRO A C 1
ATOM 631 O O . PRO A 1 88 ? -1.705 -23.076 -13.393 1.00 51.04 86 PRO A O 1
ATOM 635 N N . GLY A 1 89 ? -3.437 -24.496 -13.678 1.00 49.20 87 GLY A N 1
ATOM 636 C CA . GLY A 1 89 ? -4.424 -23.680 -13.007 1.00 46.44 87 GLY A CA 1
ATOM 637 C C . GLY A 1 89 ? -4.032 -23.168 -11.633 1.00 45.20 87 GLY A C 1
ATOM 638 O O . GLY A 1 89 ? -4.049 -21.959 -11.380 1.00 45.58 87 GLY A O 1
ATOM 639 N N . PRO A 1 90 ? -3.696 -24.074 -10.707 1.00 44.85 88 PRO A N 1
ATOM 640 C CA . PRO A 1 90 ? -3.356 -23.625 -9.344 1.00 44.09 88 PRO A CA 1
ATOM 641 C C . PRO A 1 90 ? -2.218 -22.620 -9.294 1.00 40.86 88 PRO A C 1
ATOM 642 O O . PRO A 1 90 ? -2.152 -21.823 -8.349 1.00 39.82 88 PRO A O 1
ATOM 646 N N . VAL A 1 91 ? -1.319 -22.629 -10.279 1.00 39.54 89 VAL A N 1
ATOM 647 C CA . VAL A 1 91 ? -0.262 -21.625 -10.322 1.00 39.26 89 VAL A CA 1
ATOM 648 C C . VAL A 1 91 ? -0.843 -20.258 -10.663 1.00 38.60 89 VAL A C 1
ATOM 649 O O . VAL A 1 91 ? -0.460 -19.238 -10.077 1.00 37.95 89 VAL A O 1
ATOM 653 N N . ASN A 1 92 ? -1.787 -20.216 -11.605 1.00 38.36 90 ASN A N 1
ATOM 654 C CA . ASN A 1 92 ? -2.403 -18.946 -11.969 1.00 37.35 90 ASN A CA 1
ATOM 655 C C . ASN A 1 92 ? -3.337 -18.444 -10.875 1.00 36.02 90 ASN A C 1
ATOM 656 O O . ASN A 1 92 ? -3.498 -17.230 -10.711 1.00 35.22 90 ASN A O 1
ATOM 661 N N . ILE A 1 93 ? -3.953 -19.352 -10.116 1.00 36.43 91 ILE A N 1
ATOM 662 C CA . ILE A 1 93 ? -4.760 -18.935 -8.973 1.00 37.67 91 ILE A CA 1
ATOM 663 C C . ILE A 1 93 ? -3.874 -18.315 -7.899 1.00 39.04 91 ILE A C 1
ATOM 664 O O . ILE A 1 93 ? -4.235 -17.306 -7.281 1.00 40.65 91 ILE A O 1
ATOM 669 N N . PHE A 1 94 ? -2.699 -18.906 -7.668 1.00 37.79 92 PHE A N 1
ATOM 670 C CA . PHE A 1 94 ? -1.748 -18.360 -6.705 1.00 37.36 92 PHE A CA 1
ATOM 671 C C . PHE A 1 94 ? -1.389 -16.917 -7.044 1.00 34.13 92 PHE A C 1
ATOM 672 O O . PHE A 1 94 ? -1.331 -16.054 -6.161 1.00 31.04 92 PHE A O 1
ATOM 680 N N . LEU A 1 95 ? -1.163 -16.633 -8.329 1.00 33.52 93 LEU A N 1
ATOM 681 C CA . LEU A 1 95 ? -0.800 -15.279 -8.736 1.00 31.74 93 LEU A CA 1
ATOM 682 C C . LEU A 1 95 ? -1.985 -14.325 -8.654 1.00 31.47 93 LEU A C 1
ATOM 683 O O . LEU A 1 95 ? -1.801 -13.135 -8.372 1.00 31.76 93 LEU A O 1
ATOM 688 N N . VAL A 1 96 ? -3.201 -14.821 -8.893 1.00 30.84 94 VAL A N 1
ATOM 689 C CA . VAL A 1 96 ? -4.380 -13.966 -8.797 1.00 30.14 94 VAL A CA 1
ATOM 690 C C . VAL A 1 96 ? -4.634 -13.562 -7.350 1.00 28.99 94 VAL A C 1
ATOM 691 O O . VAL A 1 96 ? -4.924 -12.396 -7.060 1.00 28.81 94 VAL A O 1
ATOM 695 N N . VAL A 1 97 ? -4.534 -14.517 -6.423 1.00 28.18 95 VAL A N 1
ATOM 696 C CA . VAL A 1 97 ? -4.711 -14.201 -5.007 1.00 28.03 95 VAL A CA 1
ATOM 697 C C . VAL A 1 97 ? -3.671 -13.185 -4.560 1.00 27.24 95 VAL A C 1
ATOM 698 O O . VAL A 1 97 ? -3.964 -12.278 -3.769 1.00 26.77 95 VAL A O 1
ATOM 702 N N . LEU A 1 98 ? -2.443 -13.309 -5.070 1.00 27.12 96 LEU A N 1
ATOM 703 C CA . LEU A 1 98 ? -1.402 -12.341 -4.748 1.00 27.40 96 LEU A CA 1
ATOM 704 C C . LEU A 1 98 ? -1.764 -10.953 -5.267 1.00 27.45 96 LEU A C 1
ATOM 705 O O . LEU A 1 98 ? -1.544 -9.948 -4.581 1.00 26.37 96 LEU A O 1
ATOM 710 N N . LEU A 1 99 ? -2.324 -10.879 -6.479 1.00 26.45 97 LEU A N 1
ATOM 711 C CA . LEU A 1 99 ? -2.753 -9.592 -7.025 1.00 24.42 97 LEU A CA 1
ATOM 712 C C . LEU A 1 99 ? -3.837 -8.963 -6.159 1.00 23.39 97 LEU A C 1
ATOM 713 O O . LEU A 1 99 ? -3.730 -7.794 -5.767 1.00 23.67 97 LEU A O 1
ATOM 718 N N . ALA A 1 100 ? -4.892 -9.723 -5.850 1.00 22.10 98 ALA A N 1
ATOM 719 C CA . ALA A 1 100 ? -5.977 -9.174 -5.043 1.00 24.87 98 ALA A CA 1
ATOM 720 C C . ALA A 1 100 ? -5.484 -8.765 -3.657 1.00 25.54 98 ALA A C 1
ATOM 721 O O . ALA A 1 100 ? -5.951 -7.768 -3.090 1.00 24.29 98 ALA A O 1
ATOM 723 N N . ALA A 1 101 ? -4.535 -9.520 -3.098 1.00 25.95 99 ALA A N 1
ATOM 724 C CA . ALA A 1 101 ? -3.982 -9.163 -1.795 1.00 25.19 99 ALA A CA 1
ATOM 725 C C . ALA A 1 101 ? -3.177 -7.872 -1.869 1.00 24.76 99 ALA A C 1
ATOM 726 O O . ALA A 1 101 ? -3.231 -7.050 -0.947 1.00 25.88 99 ALA A O 1
ATOM 728 N N . TYR A 1 102 ? -2.418 -7.678 -2.951 1.00 23.05 100 TYR A N 1
ATOM 729 C CA . TYR A 1 102 ? -1.630 -6.456 -3.083 1.00 25.30 100 TYR A CA 1
ATOM 730 C C . TYR A 1 102 ? -2.528 -5.229 -3.182 1.00 24.89 100 TYR A C 1
ATOM 731 O O . TYR A 1 102 ? -2.261 -4.201 -2.549 1.00 22.79 100 TYR A O 1
ATOM 740 N N . LEU A 1 103 ? -3.595 -5.316 -3.979 1.00 25.39 101 LEU A N 1
ATOM 741 C CA . LEU A 1 103 ? -4.499 -4.183 -4.126 1.00 23.76 101 LEU A CA 1
ATOM 742 C C . LEU A 1 103 ? -5.248 -3.893 -2.833 1.00 23.25 101 LEU A C 1
ATOM 743 O O . LEU A 1 103 ? -5.580 -2.734 -2.557 1.00 23.05 101 LEU A O 1
ATOM 748 N N . SER A 1 104 ? -5.509 -4.923 -2.024 1.00 22.05 102 SER A N 1
ATOM 749 C CA . SER A 1 104 ? -6.213 -4.739 -0.762 1.00 23.97 102 SER A CA 1
ATOM 750 C C . SER A 1 104 ? -5.362 -4.039 0.290 1.00 25.39 102 SER A C 1
ATOM 751 O O . SER A 1 104 ? -5.908 -3.592 1.305 1.00 24.78 102 SER A O 1
ATOM 754 N N . LEU A 1 105 ? -4.046 -3.944 0.079 1.00 24.87 103 LEU A N 1
ATOM 755 C CA . LEU A 1 105 ? -3.207 -3.160 0.980 1.00 25.57 103 LEU A CA 1
ATOM 756 C C . LEU A 1 105 ? -3.635 -1.701 1.002 1.00 25.03 103 LEU A C 1
ATOM 757 O O . LEU A 1 105 ? -3.539 -1.040 2.042 1.00 26.11 103 LEU A O 1
ATOM 762 N N . TYR A 1 106 ? -4.118 -1.186 -0.130 1.00 22.85 104 TYR A N 1
ATOM 763 C CA . TYR A 1 106 ? -4.504 0.216 -0.213 1.00 22.25 104 TYR A CA 1
ATOM 764 C C . TYR A 1 106 ? -5.867 0.473 0.415 1.00 21.97 104 TYR A C 1
ATOM 765 O O . TYR A 1 106 ? -6.089 1.548 0.983 1.00 24.51 104 TYR A O 1
ATOM 774 N N . THR A 1 107 ? -6.787 -0.491 0.331 1.00 19.56 105 THR A N 1
ATOM 775 C CA . THR A 1 107 ? -8.044 -0.359 1.061 1.00 21.35 105 THR A CA 1
ATOM 776 C C . THR A 1 107 ? -7.836 -0.555 2.558 1.00 22.31 105 THR A C 1
ATOM 777 O O . THR A 1 107 ? -8.552 0.046 3.367 1.00 22.46 105 THR A O 1
ATOM 781 N N . GLY A 1 108 ? -6.864 -1.384 2.944 1.00 22.68 106 GLY A N 1
ATOM 782 C CA . GLY A 1 108 ? -6.510 -1.486 4.350 1.00 24.09 106 GLY A CA 1
ATOM 783 C C . GLY A 1 108 ? -5.742 -0.273 4.839 1.00 25.09 106 GLY A C 1
ATOM 784 O O . GLY A 1 108 ? -5.898 0.149 5.989 1.00 26.61 106 GLY A O 1
ATOM 785 N N . LEU A 1 109 ? -4.893 0.295 3.978 1.00 24.06 107 LEU A N 1
ATOM 786 C CA . LEU A 1 109 ? -4.228 1.555 4.299 1.00 24.77 107 LEU A CA 1
ATOM 787 C C . LEU A 1 109 ? -5.248 2.641 4.613 1.00 26.91 107 LEU A C 1
ATOM 788 O O . LEU A 1 109 ? -5.084 3.402 5.574 1.00 29.88 107 LEU A O 1
ATOM 793 N N . PHE A 1 110 ? -6.316 2.718 3.816 1.00 24.00 108 PHE A N 1
ATOM 794 C CA . PHE A 1 110 ? -7.319 3.761 3.996 1.00 23.05 108 PHE A CA 1
ATOM 795 C C . PHE A 1 110 ? -8.064 3.583 5.312 1.00 23.14 108 PHE A C 1
ATOM 796 O O . PHE A 1 110 ? -8.307 4.552 6.039 1.00 20.33 108 PHE A O 1
ATOM 804 N N . ALA A 1 111 ? -8.439 2.344 5.631 1.00 23.63 109 ALA A N 1
ATOM 805 C CA . ALA A 1 111 ? -9.194 2.094 6.854 1.00 24.45 109 ALA A CA 1
ATOM 806 C C . ALA A 1 111 ? -8.327 2.287 8.089 1.00 25.34 109 ALA A C 1
ATOM 807 O O . ALA A 1 111 ? -8.801 2.795 9.111 1.00 26.69 109 ALA A O 1
ATOM 809 N N . GLY A 1 112 ? -7.054 1.894 8.013 1.00 20.93 110 GLY A N 1
ATOM 810 C CA . GLY A 1 112 ? -6.177 2.039 9.163 1.00 25.16 110 GLY A CA 1
ATOM 811 C C . GLY A 1 112 ? -5.894 3.489 9.508 1.00 26.11 110 GLY A C 1
ATOM 812 O O . GLY A 1 112 ? -5.910 3.872 10.680 1.00 26.19 110 GLY A O 1
ATOM 813 N N . VAL A 1 113 ? -5.642 4.316 8.491 1.00 25.16 111 VAL A N 1
ATOM 814 C CA . VAL A 1 113 ? -5.330 5.722 8.731 1.00 25.80 111 VAL A CA 1
ATOM 815 C C . VAL A 1 113 ? -6.575 6.484 9.169 1.00 25.85 111 VAL A C 1
ATOM 816 O O . VAL A 1 113 ? -6.511 7.344 10.058 1.00 26.87 111 VAL A O 1
ATOM 820 N N . LEU A 1 114 ? -7.725 6.185 8.559 1.00 23.38 112 LEU A N 1
ATOM 821 C CA . LEU A 1 114 ? -8.962 6.849 8.960 1.00 23.58 112 LEU A CA 1
ATOM 822 C C . LEU A 1 114 ? -9.317 6.519 10.405 1.00 25.78 112 LEU A C 1
ATOM 823 O O . LEU A 1 114 ? -9.809 7.378 11.145 1.00 26.44 112 LEU A O 1
ATOM 828 N N . SER A 1 115 ? -9.068 5.278 10.826 1.00 26.87 113 SER A N 1
ATOM 829 C CA . SER A 1 115 ? -9.309 4.906 12.214 1.00 29.16 113 SER A CA 1
ATOM 830 C C . SER A 1 115 ? -8.291 5.538 13.152 1.00 31.58 113 SER A C 1
ATOM 831 O O . SER A 1 115 ? -8.627 5.878 14.290 1.00 32.41 113 SER A O 1
ATOM 834 N N . ARG A 1 116 ? -7.049 5.708 12.694 1.00 32.64 114 ARG A N 1
ATOM 835 C CA . ARG A 1 116 ? -6.006 6.233 13.569 1.00 34.39 114 ARG A CA 1
ATOM 836 C C . ARG A 1 116 ? -6.218 7.712 13.870 1.00 34.34 114 ARG A C 1
ATOM 837 O O . ARG A 1 116 ? -6.022 8.153 15.008 1.00 34.77 114 ARG A O 1
ATOM 845 N N . LEU A 1 117 ? -6.631 8.491 12.870 1.00 32.98 115 LEU A N 1
ATOM 846 C CA . LEU A 1 117 ? -6.723 9.939 13.009 1.00 33.98 115 LEU A CA 1
ATOM 847 C C . LEU A 1 117 ? -8.114 10.451 13.345 1.00 33.24 115 LEU A C 1
ATOM 848 O O . LEU A 1 117 ? -8.232 11.552 13.895 1.00 33.97 115 LEU A O 1
ATOM 853 N N . TRP A 1 118 ? -9.162 9.698 13.033 1.00 31.38 116 TRP A N 1
ATOM 854 C CA . TRP A 1 118 ? -10.533 10.096 13.343 1.00 30.65 116 TRP A CA 1
ATOM 855 C C . TRP A 1 118 ? -11.280 8.882 13.873 1.00 28.70 116 TRP A C 1
ATOM 856 O O . TRP A 1 118 ? -12.072 8.258 13.166 1.00 26.11 116 TRP A O 1
ATOM 867 N N . PRO A 1 119 ? -11.049 8.524 15.139 1.00 30.41 117 PRO A N 1
ATOM 868 C CA . PRO A 1 119 ? -11.645 7.282 15.653 1.00 31.17 117 PRO A CA 1
ATOM 869 C C . PRO A 1 119 ? -13.150 7.349 15.838 1.00 32.25 117 PRO A C 1
ATOM 870 O O . PRO A 1 119 ? -13.814 6.311 15.740 1.00 32.04 117 PRO A O 1
ATOM 874 N N . LYS A 1 120 ? -13.710 8.524 16.115 1.00 32.74 118 LYS A N 1
ATOM 875 C CA . LYS A 1 120 ? -15.107 8.624 16.521 1.00 35.72 118 LYS A CA 1
ATOM 876 C C . LYS A 1 120 ? -16.053 8.532 15.329 1.00 35.18 118 LYS A C 1
ATOM 877 O O . LYS A 1 120 ? -15.780 9.072 14.254 1.00 37.48 118 LYS A O 1
ATOM 883 N N . THR A 1 121 ? -17.174 7.846 15.533 1.00 34.55 119 THR A N 1
ATOM 884 C CA . THR A 1 121 ? -18.237 7.771 14.533 1.00 35.20 119 THR A CA 1
ATOM 885 C C . THR A 1 121 ? -18.886 9.144 14.427 1.00 34.57 119 THR A C 1
ATOM 886 O O . THR A 1 121 ? -19.675 9.543 15.286 1.00 35.18 119 THR A O 1
ATOM 890 N N . THR A 1 122 ? -18.558 9.876 13.366 1.00 33.40 120 THR A N 1
ATOM 891 C CA . THR A 1 122 ? -18.900 11.287 13.301 1.00 36.03 120 THR A CA 1
ATOM 892 C C . THR A 1 122 ? -19.006 11.715 11.844 1.00 35.43 120 THR A C 1
ATOM 893 O O . THR A 1 122 ? -18.497 11.046 10.940 1.00 32.51 120 THR A O 1
ATOM 897 N N . TRP A 1 123 ? -19.696 12.840 11.626 1.00 37.77 121 TRP A N 1
ATOM 898 C CA . TRP A 1 123 ? -19.839 13.373 10.274 1.00 38.98 121 TRP A CA 1
ATOM 899 C C . TRP A 1 123 ? -18.491 13.757 9.681 1.00 34.77 121 TRP A C 1
ATOM 900 O O . TRP A 1 123 ? -18.289 13.640 8.466 1.00 30.44 121 TRP A O 1
ATOM 911 N N . LEU A 1 124 ? -17.561 14.213 10.522 1.00 33.83 122 LEU A N 1
ATOM 912 C CA . LEU A 1 124 ? -16.258 14.653 10.041 1.00 32.96 122 LEU A CA 1
ATOM 913 C C . LEU A 1 124 ? -15.461 13.484 9.476 1.00 29.33 122 LEU A C 1
ATOM 914 O O . LEU A 1 124 ? -14.949 13.551 8.354 1.00 28.70 122 LEU A O 1
ATOM 919 N N . ARG A 1 125 ? -15.332 12.408 10.256 1.00 29.24 123 ARG A N 1
ATOM 920 C CA . ARG A 1 125 ? -14.684 11.190 9.775 1.00 28.92 123 ARG A CA 1
ATOM 921 C C . ARG A 1 125 ? -15.320 10.699 8.484 1.00 28.14 123 ARG A C 1
ATOM 922 O O . ARG A 1 125 ? -14.618 10.280 7.552 1.00 26.41 123 ARG A O 1
ATOM 930 N N . VAL A 1 126 ? -16.644 10.768 8.408 1.00 28.52 124 VAL A N 1
ATOM 931 C CA . VAL A 1 126 ? -17.401 10.031 7.405 1.00 29.14 124 VAL A CA 1
ATOM 932 C C . VAL A 1 126 ? -17.581 10.826 6.114 1.00 29.18 124 VAL A C 1
ATOM 933 O O . VAL A 1 126 ? -17.563 10.252 5.022 1.00 26.96 124 VAL A O 1
ATOM 937 N N . ALA A 1 127 ? -17.727 12.152 6.197 1.00 29.18 125 ALA A N 1
ATOM 938 C CA . ALA A 1 127 ? -18.041 12.964 5.028 1.00 27.49 125 ALA A CA 1
ATOM 939 C C . ALA A 1 127 ? -16.918 13.892 4.592 1.00 25.94 125 ALA A C 1
ATOM 940 O O . ALA A 1 127 ? -16.924 14.339 3.440 1.00 23.30 125 ALA A O 1
ATOM 942 N N . ILE A 1 128 ? -15.968 14.196 5.472 1.00 26.13 126 ILE A N 1
ATOM 943 C CA . ILE A 1 128 ? -14.863 15.102 5.169 1.00 27.22 126 ILE A CA 1
ATOM 944 C C . ILE A 1 128 ? -13.547 14.340 5.049 1.00 26.12 126 ILE A C 1
ATOM 945 O O . ILE A 1 128 ? -12.869 14.412 4.021 1.00 23.92 126 ILE A O 1
ATOM 950 N N . ALA A 1 129 ? -13.175 13.591 6.089 1.00 25.40 127 ALA A N 1
ATOM 951 C CA . ALA A 1 129 ? -11.890 12.900 6.085 1.00 23.91 127 ALA A CA 1
ATOM 952 C C . ALA A 1 129 ? -11.892 11.730 5.108 1.00 23.29 127 ALA A C 1
ATOM 953 O O . ALA A 1 129 ? -10.931 11.540 4.353 1.00 23.53 127 ALA A O 1
ATOM 955 N N . ALA A 1 130 ? -12.966 10.939 5.106 1.00 21.74 128 ALA A N 1
ATOM 956 C CA . ALA A 1 130 ? -12.994 9.723 4.293 1.00 21.85 128 ALA A CA 1
ATOM 957 C C . ALA A 1 130 ? -12.839 9.989 2.800 1.00 22.35 128 ALA A C 1
ATOM 958 O O . ALA A 1 130 ? -11.987 9.338 2.171 1.00 22.40 128 ALA A O 1
ATOM 960 N N . PRO A 1 131 ? -13.598 10.895 2.167 1.00 21.80 129 PRO A N 1
ATOM 961 C CA . PRO A 1 131 ? -13.413 11.071 0.715 1.00 20.91 129 PRO A CA 1
ATOM 962 C C . PRO A 1 131 ? -12.052 11.634 0.350 1.00 21.48 129 PRO A C 1
ATOM 963 O O . PRO A 1 131 ? -11.483 11.245 -0.677 1.00 21.87 129 PRO A O 1
ATOM 967 N N . ALA A 1 132 ? -11.509 12.540 1.166 1.00 21.22 130 ALA A N 1
ATOM 968 C CA . ALA A 1 132 ? -10.194 13.103 0.876 1.00 22.16 130 ALA A CA 1
ATOM 969 C C . ALA A 1 132 ? -9.105 12.042 0.986 1.00 24.09 130 ALA A C 1
ATOM 970 O O . ALA A 1 132 ? -8.232 11.944 0.115 1.00 18.81 130 ALA A O 1
ATOM 972 N N . LEU A 1 133 ? -9.147 11.231 2.045 1.00 23.73 131 LEU A N 1
ATOM 973 C CA . LEU A 1 133 ? -8.143 10.185 2.213 1.00 23.24 131 LEU A CA 1
ATOM 974 C C . LEU A 1 133 ? -8.350 9.049 1.213 1.00 21.88 131 LEU A C 1
ATOM 975 O O . LEU A 1 133 ? -7.380 8.441 0.746 1.00 19.22 131 LEU A O 1
ATOM 980 N N . TRP A 1 134 ? -9.608 8.746 0.870 1.00 21.30 132 TRP A N 1
ATOM 981 C CA . TRP A 1 134 ? -9.879 7.764 -0.177 1.00 20.76 132 TRP A CA 1
ATOM 982 C C . TRP A 1 134 ? -9.326 8.222 -1.517 1.00 22.76 132 TRP A C 1
ATOM 983 O O . TRP A 1 134 ? -8.929 7.390 -2.338 1.00 21.34 132 TRP A O 1
ATOM 994 N N . GLN A 1 135 ? -9.287 9.536 -1.754 1.00 24.95 133 GLN A N 1
ATOM 995 C CA . GLN A 1 135 ? -8.686 10.048 -2.981 1.00 26.78 133 GLN A CA 1
ATOM 996 C C . GLN A 1 135 ? -7.179 9.819 -2.993 1.00 27.86 133 GLN A C 1
ATOM 997 O O . GLN A 1 135 ? -6.598 9.524 -4.044 1.00 26.76 133 GLN A O 1
ATOM 1003 N N . VAL A 1 136 ? -6.534 9.934 -1.831 1.00 27.33 134 VAL A N 1
ATOM 1004 C CA . VAL A 1 136 ? -5.084 9.771 -1.764 1.00 26.15 134 VAL A CA 1
ATOM 1005 C C . VAL A 1 136 ? -4.702 8.303 -1.917 1.00 25.06 134 VAL A C 1
ATOM 1006 O O . VAL A 1 136 ? -3.835 7.952 -2.726 1.00 25.37 134 VAL A O 1
ATOM 1010 N N . THR A 1 137 ? -5.338 7.423 -1.139 1.00 23.89 135 THR A N 1
ATOM 1011 C CA . THR A 1 137 ? -4.992 6.006 -1.197 1.00 24.38 135 THR A CA 1
ATOM 1012 C C . THR A 1 137 ? -5.340 5.394 -2.549 1.00 23.01 135 THR A C 1
ATOM 1013 O O . THR A 1 137 ? -4.652 4.472 -3.004 1.00 22.59 135 THR A O 1
ATOM 1017 N N . GLU A 1 138 ? -6.394 5.886 -3.204 1.00 22.87 136 GLU A N 1
ATOM 1018 C CA . GLU A 1 138 ? -6.714 5.405 -4.543 1.00 23.57 136 GLU A CA 1
ATOM 1019 C C . GLU A 1 138 ? -5.751 5.954 -5.586 1.00 23.32 136 GLU A C 1
ATOM 1020 O O . GLU A 1 138 ? -5.490 5.283 -6.591 1.00 22.70 136 GLU A O 1
ATOM 1026 N N . PHE A 1 139 ? -5.221 7.162 -5.374 1.00 22.82 137 PHE A N 1
ATOM 1027 C CA . PHE A 1 139 ? -4.146 7.651 -6.232 1.00 22.15 137 PHE A CA 1
ATOM 1028 C C . PHE A 1 139 ? -2.917 6.762 -6.109 1.00 21.77 137 PHE A C 1
ATOM 1029 O O . PHE A 1 139 ? -2.285 6.411 -7.112 1.00 22.24 137 PHE A O 1
ATOM 1037 N N . LEU A 1 140 ? -2.557 6.401 -4.875 1.00 21.92 138 LEU A N 1
ATOM 1038 C CA . LEU A 1 140 ? -1.396 5.545 -4.657 1.00 22.58 138 LEU A CA 1
ATOM 1039 C C . LEU A 1 140 ? -1.578 4.192 -5.332 1.00 22.19 138 LEU A C 1
ATOM 1040 O O . LEU A 1 140 ? -0.627 3.639 -5.897 1.00 23.21 138 LEU A O 1
ATOM 1045 N N . ARG A 1 141 ? -2.797 3.646 -5.293 1.00 20.00 139 ARG A N 1
ATOM 1046 C CA . ARG A 1 141 ? -3.057 2.372 -5.957 1.00 21.22 139 ARG A CA 1
ATOM 1047 C C . ARG A 1 141 ? -2.839 2.479 -7.461 1.00 20.90 139 ARG A C 1
ATOM 1048 O O . ARG A 1 141 ? -2.365 1.531 -8.097 1.00 22.22 139 ARG A O 1
ATOM 1056 N N . GLY A 1 142 ? -3.172 3.627 -8.045 1.00 19.44 140 GLY A N 1
ATOM 1057 C CA . GLY A 1 142 ? -2.967 3.855 -9.458 1.00 21.13 140 GLY A CA 1
ATOM 1058 C C . GLY A 1 142 ? -1.631 4.447 -9.839 1.00 24.33 140 GLY A C 1
ATOM 1059 O O . GLY A 1 142 ? -1.416 4.754 -11.017 1.00 25.28 140 GLY A O 1
ATOM 1060 N N . TRP A 1 143 ? -0.715 4.613 -8.886 1.00 25.87 141 TRP A N 1
ATOM 1061 C CA . TRP A 1 143 ? 0.577 5.241 -9.140 1.00 26.65 141 TRP A CA 1
ATOM 1062 C C . TRP A 1 143 ? 1.750 4.340 -8.791 1.00 26.18 141 TRP A C 1
ATOM 1063 O O . TRP A 1 143 ? 2.710 4.256 -9.567 1.00 26.95 141 TRP A O 1
ATOM 1074 N N . VAL A 1 144 ? 1.699 3.662 -7.641 1.00 25.36 142 VAL A N 1
ATOM 1075 C CA . VAL A 1 144 ? 2.824 2.846 -7.197 1.00 27.96 142 VAL A CA 1
ATOM 1076 C C . VAL A 1 144 ? 3.085 1.733 -8.200 1.00 27.53 142 VAL A C 1
ATOM 1077 O O . VAL A 1 144 ? 2.167 1.003 -8.597 1.00 25.42 142 VAL A O 1
ATOM 1081 N N . LEU A 1 145 ? 4.348 1.603 -8.618 1.00 29.14 143 LEU A N 1
ATOM 1082 C CA . LEU A 1 145 ? 4.770 0.573 -9.569 1.00 30.47 143 LEU A CA 1
ATOM 1083 C C . LEU A 1 145 ? 3.981 0.677 -10.873 1.00 29.17 143 LEU A C 1
ATOM 1084 O O . LEU A 1 145 ? 3.593 -0.332 -11.465 1.00 26.61 143 LEU A O 1
ATOM 1089 N N . THR A 1 146 ? 3.740 1.922 -11.311 1.00 27.67 144 THR A N 1
ATOM 1090 C CA . THR A 1 146 ? 2.967 2.292 -12.500 1.00 27.97 144 THR A CA 1
ATOM 1091 C C . THR A 1 146 ? 1.469 2.085 -12.289 1.00 25.70 144 THR A C 1
ATOM 1092 O O . THR A 1 146 ? 0.656 2.546 -13.099 1.00 24.08 144 THR A O 1
ATOM 1096 N N . GLY A 1 147 ? 1.096 1.396 -11.214 1.00 26.20 145 GLY A N 1
ATOM 1097 C CA . GLY A 1 147 ? -0.259 1.428 -10.705 1.00 25.38 145 GLY A CA 1
ATOM 1098 C C . GLY A 1 147 ? -1.209 0.481 -11.419 1.00 26.58 145 GLY A C 1
ATOM 1099 O O . GLY A 1 147 ? -0.953 -0.006 -12.520 1.00 27.24 145 GLY A O 1
ATOM 1100 N N . PHE A 1 148 ? -2.337 0.232 -10.757 1.00 26.75 146 PHE A N 1
ATOM 1101 C CA . PHE A 1 148 ? -3.422 -0.578 -11.316 1.00 26.65 146 PHE A CA 1
ATOM 1102 C C . PHE A 1 148 ? -4.731 -0.073 -10.735 1.00 24.37 146 PHE A C 1
ATOM 1103 O O . PHE A 1 148 ? -5.261 -0.628 -9.762 1.00 24.48 146 PHE A O 1
ATOM 1111 N N . PRO A 1 149 ? -5.292 1.002 -11.304 1.00 21.68 147 PRO A N 1
ATOM 1112 C CA . PRO A 1 149 ? -6.462 1.640 -10.688 1.00 21.57 147 PRO A CA 1
ATOM 1113 C C . PRO A 1 149 ? -7.786 1.019 -11.104 1.00 22.37 147 PRO A C 1
ATOM 1114 O O . PRO A 1 149 ? -8.804 1.715 -11.161 1.00 24.84 147 PRO A O 1
ATOM 1118 N N . TRP A 1 150 ? -7.786 -0.280 -11.391 1.00 20.20 148 TRP A N 1
ATOM 1119 C CA . TRP A 1 150 ? -9.010 -0.954 -11.806 1.00 20.63 148 TRP A CA 1
ATOM 1120 C C . TRP A 1 150 ? -10.052 -0.906 -10.692 1.00 21.54 148 TRP A C 1
ATOM 1121 O O . TRP A 1 150 ? -9.726 -0.926 -9.502 1.00 21.18 148 TRP A O 1
ATOM 1132 N N . LEU A 1 151 ? -11.321 -0.823 -11.101 1.00 23.22 149 LEU A N 1
ATOM 1133 C CA . LEU A 1 151 ? -12.474 -0.797 -10.205 1.00 23.79 149 LEU A CA 1
ATOM 1134 C C . LEU A 1 151 ? -12.525 0.457 -9.339 1.00 24.53 149 LEU A C 1
ATOM 1135 O O . LEU A 1 151 ? -12.239 0.405 -8.138 1.00 24.03 149 LEU A O 1
ATOM 1140 N N . GLN A 1 152 ? -12.896 1.585 -9.937 1.00 24.19 150 GLN A N 1
ATOM 1141 C CA . GLN A 1 152 ? -13.286 2.781 -9.202 1.00 23.24 150 GLN A CA 1
ATOM 1142 C C . GLN A 1 152 ? -14.790 2.952 -9.359 1.00 22.73 150 GLN A C 1
ATOM 1143 O O . GLN A 1 152 ? -15.281 3.093 -10.484 1.00 23.82 150 GLN A O 1
ATOM 1149 N N . PHE A 1 153 ? -15.517 2.923 -8.240 1.00 22.34 151 PHE A N 1
ATOM 1150 C CA . PHE A 1 153 ? -16.949 3.188 -8.282 1.00 22.56 151 PHE A CA 1
ATOM 1151 C C . PHE A 1 153 ? -17.197 4.535 -8.944 1.00 22.89 151 PHE A C 1
ATOM 1152 O O . PHE A 1 153 ? -16.338 5.416 -8.937 1.00 27.24 151 PHE A O 1
ATOM 1160 N N . GLY A 1 154 ? -18.372 4.705 -9.528 1.00 20.67 152 GLY A N 1
ATOM 1161 C CA . GLY A 1 154 ? -18.649 5.915 -10.262 1.00 23.55 152 GLY A CA 1
ATOM 1162 C C . GLY A 1 154 ? -18.274 5.861 -11.724 1.00 20.26 152 GLY A C 1
ATOM 1163 O O . GLY A 1 154 ? -18.804 6.648 -12.514 1.00 18.60 152 GLY A O 1
ATOM 1164 N N . TYR A 1 155 ? -17.348 4.975 -12.103 1.00 18.63 153 TYR A N 1
ATOM 1165 C CA . TYR A 1 155 ? -17.414 4.412 -13.444 1.00 18.37 153 TYR A CA 1
ATOM 1166 C C . TYR A 1 155 ? -18.735 3.682 -13.627 1.00 17.79 153 TYR A C 1
ATOM 1167 O O . TYR A 1 155 ? -19.241 3.568 -14.749 1.00 17.99 153 TYR A O 1
ATOM 1176 N N . SER A 1 156 ? -19.304 3.189 -12.522 1.00 18.25 154 SER A N 1
ATOM 1177 C CA . SER A 1 156 ? -20.641 2.615 -12.485 1.00 21.53 154 SER A CA 1
ATOM 1178 C C . SER A 1 156 ? -21.737 3.664 -12.608 1.00 22.01 154 SER A C 1
ATOM 1179 O O . SER A 1 156 ? -22.912 3.294 -12.705 1.00 22.03 154 SER A O 1
ATOM 1182 N N . GLN A 1 157 ? -21.388 4.950 -12.595 1.00 22.30 155 GLN A N 1
ATOM 1183 C CA . GLN A 1 157 ? -22.349 6.028 -12.773 1.00 16.25 155 GLN A CA 1
ATOM 1184 C C . GLN A 1 157 ? -22.393 6.537 -14.208 1.00 23.28 155 GLN A C 1
ATOM 1185 O O . GLN A 1 157 ? -22.960 7.606 -14.459 1.00 22.85 155 GLN A O 1
ATOM 1191 N N . ILE A 1 158 ? -21.807 5.794 -15.152 1.00 22.95 156 ILE A N 1
ATOM 1192 C CA . ILE A 1 158 ? -21.846 6.190 -16.557 1.00 25.29 156 ILE A CA 1
ATOM 1193 C C . ILE A 1 158 ? -23.283 6.261 -17.059 1.00 28.48 156 ILE A C 1
ATOM 1194 O O . ILE A 1 158 ? -23.599 7.055 -17.955 1.00 29.78 156 ILE A O 1
ATOM 1199 N N . ASP A 1 159 ? -24.176 5.453 -16.488 1.00 31.86 157 ASP A N 1
ATOM 1200 C CA . ASP A 1 159 ? -25.598 5.486 -16.805 1.00 38.58 157 ASP A CA 1
ATOM 1201 C C . ASP A 1 159 ? -26.423 5.837 -15.570 1.00 38.85 157 ASP A C 1
ATOM 1202 O O . ASP A 1 159 ? -27.581 5.432 -15.452 1.00 40.29 157 ASP A O 1
ATOM 1207 N N . GLY A 1 160 ? -25.835 6.586 -14.640 1.00 37.16 158 GLY A N 1
ATOM 1208 C CA . GLY A 1 160 ? -26.468 6.859 -13.372 1.00 36.44 158 GLY A CA 1
ATOM 1209 C C . GLY A 1 160 ? -26.780 8.325 -13.152 1.00 35.24 158 GLY A C 1
ATOM 1210 O O . GLY A 1 160 ? -26.485 9.184 -13.988 1.00 34.73 158 GLY A O 1
ATOM 1211 N N . PRO A 1 161 ? -27.387 8.637 -12.003 1.00 34.38 159 PRO A N 1
ATOM 1212 C CA . PRO A 1 161 ? -27.807 10.025 -11.745 1.00 34.25 159 PRO A CA 1
ATOM 1213 C C . PRO A 1 161 ? -26.656 11.000 -11.554 1.00 31.02 159 PRO A C 1
ATOM 1214 O O . PRO A 1 161 ? -26.885 12.214 -11.619 1.00 33.48 159 PRO A O 1
ATOM 1218 N N . LEU A 1 162 ? -25.435 10.522 -11.319 1.00 26.47 160 LEU A N 1
ATOM 1219 C CA . LEU A 1 162 ? -24.297 11.391 -11.048 1.00 24.02 160 LEU A CA 1
ATOM 1220 C C . LEU A 1 162 ? -23.424 11.631 -12.275 1.00 23.23 160 LEU A C 1
ATOM 1221 O O . LEU A 1 162 ? -22.340 12.210 -12.142 1.00 22.55 160 LEU A O 1
ATOM 1226 N N . LYS A 1 163 ? -23.869 11.212 -13.463 1.00 22.36 161 LYS A N 1
ATOM 1227 C CA . LYS A 1 163 ? -22.997 11.260 -14.634 1.00 23.18 161 LYS A CA 1
ATOM 1228 C C . LYS A 1 163 ? -22.639 12.689 -15.025 1.00 22.75 161 LYS A C 1
ATOM 1229 O O . LYS A 1 163 ? -21.551 12.927 -15.563 1.00 21.12 161 LYS A O 1
ATOM 1235 N N . GLY A 1 164 ? -23.528 13.649 -14.760 1.00 23.53 162 GLY A N 1
ATOM 1236 C CA . GLY A 1 164 ? -23.247 15.037 -15.089 1.00 24.72 162 GLY A CA 1
ATOM 1237 C C . GLY A 1 164 ? -22.053 15.614 -14.357 1.00 23.40 162 GLY A C 1
ATOM 1238 O O . GLY A 1 164 ? -21.528 16.655 -14.767 1.00 23.52 162 GLY A O 1
ATOM 1239 N N . LEU A 1 165 ? -21.612 14.962 -13.279 1.00 21.09 163 LEU A N 1
ATOM 1240 C CA . LEU A 1 165 ? -20.421 15.412 -12.567 1.00 22.27 163 LEU A CA 1
ATOM 1241 C C . LEU A 1 165 ? -19.162 15.203 -13.399 1.00 20.31 163 LEU A C 1
ATOM 1242 O O . LEU A 1 165 ? -18.211 15.987 -13.304 1.00 20.27 163 LEU A O 1
ATOM 1247 N N . ALA A 1 166 ? -19.140 14.152 -14.217 1.00 18.62 164 ALA A N 1
ATOM 1248 C CA . ALA A 1 166 ? -17.911 13.781 -14.914 1.00 17.51 164 ALA A CA 1
ATOM 1249 C C . ALA A 1 166 ? -17.398 14.845 -15.880 1.00 19.30 164 ALA A C 1
ATOM 1250 O O . ALA A 1 166 ? -16.174 15.067 -15.906 1.00 19.24 164 ALA A O 1
ATOM 1252 N N . PRO A 1 167 ? -18.225 15.519 -16.692 1.00 21.86 165 PRO A N 1
ATOM 1253 C CA . PRO A 1 167 ? -17.679 16.591 -17.540 1.00 21.94 165 PRO A CA 1
ATOM 1254 C C . PRO A 1 167 ? -17.168 17.790 -16.757 1.00 23.04 165 PRO A C 1
ATOM 1255 O O . PRO A 1 167 ? -16.400 18.584 -17.314 1.00 20.58 165 PRO A O 1
ATOM 1259 N N . ILE A 1 168 ? -17.560 17.950 -15.496 1.00 22.75 166 ILE A N 1
ATOM 1260 C CA . ILE A 1 168 ? -17.154 19.117 -14.716 1.00 25.13 166 ILE A CA 1
ATOM 1261 C C . ILE A 1 168 ? -15.810 18.894 -14.038 1.00 24.41 166 ILE A C 1
ATOM 1262 O O . ILE A 1 168 ? -14.915 19.739 -14.118 1.00 25.01 166 ILE A O 1
ATOM 1267 N N . MET A 1 169 ? -15.647 17.758 -13.355 1.00 24.22 167 MET A N 1
ATOM 1268 C CA . MET A 1 169 ? -14.479 17.535 -12.516 1.00 28.63 167 MET A CA 1
ATOM 1269 C C . MET A 1 169 ? -13.835 16.165 -12.688 1.00 27.56 167 MET A C 1
ATOM 1270 O O . MET A 1 169 ? -12.889 15.854 -11.956 1.00 26.58 167 MET A O 1
ATOM 1275 N N . GLY A 1 170 ? -14.308 15.343 -13.620 1.00 25.91 168 GLY A N 1
ATOM 1276 C CA . GLY A 1 170 ? -13.739 14.031 -13.841 1.00 22.87 168 GLY A CA 1
ATOM 1277 C C . GLY A 1 170 ? -14.432 12.946 -13.037 1.00 21.55 168 GLY A C 1
ATOM 1278 O O . GLY A 1 170 ? -15.223 13.198 -12.125 1.00 22.65 168 GLY A O 1
ATOM 1279 N N . VAL A 1 171 ? -14.112 11.698 -13.393 1.00 19.82 169 VAL A N 1
ATOM 1280 C CA . VAL A 1 171 ? -14.740 10.553 -12.739 1.00 18.82 169 VAL A CA 1
ATOM 1281 C C . VAL A 1 171 ? -14.299 10.448 -11.284 1.00 18.91 169 VAL A C 1
ATOM 1282 O O . VAL A 1 171 ? -15.033 9.911 -10.444 1.00 18.35 169 VAL A O 1
ATOM 1286 N N . GLU A 1 172 ? -13.105 10.951 -10.957 1.00 19.11 170 GLU A N 1
ATOM 1287 C CA . GLU A 1 172 ? -12.633 10.889 -9.578 1.00 21.34 170 GLU A CA 1
ATOM 1288 C C . GLU A 1 172 ? -13.486 11.750 -8.65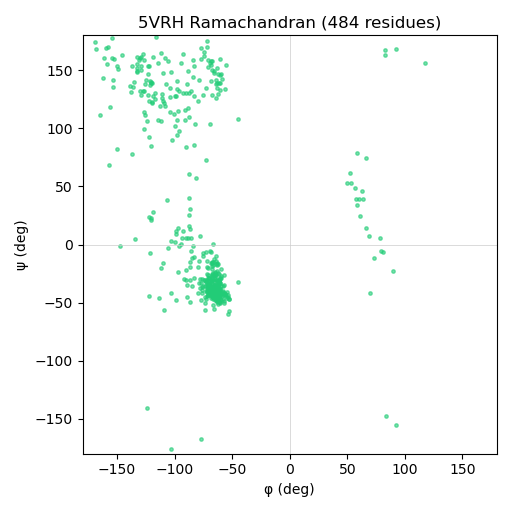5 1.00 19.09 170 GLU A C 1
ATOM 1289 O O . GLU A 1 172 ? -13.575 11.468 -7.454 1.00 18.67 170 GLU A O 1
ATOM 1295 N N . ALA A 1 173 ? -14.107 12.805 -9.189 1.00 20.19 171 ALA A N 1
ATOM 1296 C CA . ALA A 1 173 ? -15.080 13.554 -8.405 1.00 22.48 171 ALA A CA 1
ATOM 1297 C C . ALA A 1 173 ? -16.263 12.681 -8.017 1.00 20.57 171 ALA A C 1
ATOM 1298 O O . ALA A 1 173 ? -16.860 12.879 -6.953 1.00 18.69 171 ALA A O 1
ATOM 1300 N N . ILE A 1 174 ? -16.613 11.709 -8.863 1.00 19.98 172 ILE A N 1
ATOM 1301 C CA . ILE A 1 174 ? -17.710 10.805 -8.538 1.00 21.49 172 ILE A CA 1
ATOM 1302 C C . ILE A 1 174 ? -17.261 9.771 -7.510 1.00 20.29 172 ILE A C 1
ATOM 1303 O O . ILE A 1 174 ? -18.038 9.377 -6.632 1.00 20.26 172 ILE A O 1
ATOM 1308 N N . ASN A 1 175 ? -16.004 9.316 -7.598 1.00 17.30 173 ASN A N 1
ATOM 1309 C CA . ASN A 1 175 ? -15.426 8.531 -6.510 1.00 17.64 173 ASN A CA 1
ATOM 1310 C C . ASN A 1 175 ? -15.554 9.287 -5.195 1.00 19.50 173 ASN A C 1
ATOM 1311 O O . ASN A 1 175 ? -15.937 8.721 -4.164 1.00 21.50 173 ASN A O 1
ATOM 1316 N N . PHE A 1 176 ? -15.235 10.582 -5.228 1.00 19.31 174 PHE A N 1
ATOM 1317 C CA . PHE A 1 176 ? -15.248 11.413 -4.029 1.00 21.30 174 PHE A CA 1
ATOM 1318 C C . PHE A 1 176 ? -16.652 11.521 -3.447 1.00 22.17 174 PHE A C 1
ATOM 1319 O O . PHE A 1 176 ? -16.859 11.309 -2.246 1.00 18.50 174 PHE A O 1
ATOM 1327 N N . LEU A 1 177 ? -17.635 11.843 -4.291 1.00 21.06 175 LEU A N 1
ATOM 1328 C CA . LEU A 1 177 ? -18.992 12.069 -3.804 1.00 19.86 175 LEU A CA 1
ATOM 1329 C C . LEU A 1 177 ? -19.644 10.773 -3.336 1.00 20.63 175 LEU A C 1
ATOM 1330 O O . LEU A 1 177 ? -20.378 10.767 -2.341 1.00 20.80 175 LEU A O 1
ATOM 1335 N N . LEU A 1 178 ? -19.393 9.666 -4.039 1.00 21.89 176 LEU A N 1
ATOM 1336 C CA . LEU A 1 178 ? -19.994 8.393 -3.650 1.00 22.29 176 LEU A CA 1
ATOM 1337 C C . LEU A 1 178 ? -19.522 7.960 -2.268 1.00 22.07 176 LEU A C 1
ATOM 1338 O O . LEU A 1 178 ? -20.319 7.474 -1.456 1.00 18.46 176 LEU A O 1
ATOM 1343 N N . MET A 1 179 ? -18.228 8.128 -1.983 1.00 21.24 177 MET A N 1
ATOM 1344 C CA . MET A 1 179 ? -17.721 7.817 -0.650 1.00 22.59 177 MET A CA 1
ATOM 1345 C C . MET A 1 179 ? -18.356 8.719 0.400 1.00 22.72 177 MET A C 1
ATOM 1346 O O . MET A 1 179 ? -18.718 8.260 1.490 1.00 23.33 177 MET A O 1
ATOM 1351 N N . MET A 1 180 ? -18.504 10.006 0.083 1.00 23.08 178 MET A N 1
ATOM 1352 C CA . MET A 1 180 ? -19.121 10.947 1.012 1.00 25.62 178 MET A CA 1
ATOM 1353 C C . MET A 1 180 ? -20.561 10.554 1.316 1.00 25.53 178 MET A C 1
ATOM 1354 O O . MET A 1 180 ? -20.966 10.479 2.482 1.00 20.59 178 MET A O 1
ATOM 1359 N N . VAL A 1 181 ? -21.351 10.295 0.271 1.00 24.97 179 VAL A N 1
ATOM 1360 C CA . VAL A 1 181 ? -22.761 9.965 0.462 1.00 25.30 179 VAL A CA 1
ATOM 1361 C C . VAL A 1 181 ? -22.904 8.644 1.208 1.00 26.03 179 VAL A C 1
ATOM 1362 O O . VAL A 1 181 ? -23.752 8.505 2.098 1.00 28.06 179 VAL A O 1
ATOM 1366 N N . SER A 1 182 ? -22.068 7.661 0.870 1.00 25.88 180 SER A N 1
ATOM 1367 C CA . SER A 1 182 ? -22.158 6.360 1.524 1.00 24.27 180 SER A CA 1
ATOM 1368 C C . SER A 1 182 ? -21.760 6.433 2.992 1.00 22.23 180 SER A C 1
ATOM 1369 O O . SER A 1 182 ? -22.261 5.651 3.807 1.00 20.81 180 SER A O 1
ATOM 1372 N N . GLY A 1 183 ? -20.860 7.348 3.350 1.00 21.97 181 GLY A N 1
ATOM 1373 C CA . GLY A 1 183 ? -20.515 7.505 4.752 1.00 22.25 181 GLY A CA 1
ATOM 1374 C C . GLY A 1 183 ? -21.667 8.041 5.575 1.00 23.47 181 GLY A C 1
ATOM 1375 O O . GLY A 1 183 ? -21.941 7.547 6.674 1.00 24.53 181 GLY A O 1
ATOM 1376 N N . LEU A 1 184 ? -22.356 9.064 5.063 1.00 22.75 182 LEU A N 1
ATOM 1377 C CA . LEU A 1 184 ? -23.443 9.682 5.812 1.00 25.62 182 LEU A CA 1
ATOM 1378 C C . LEU A 1 184 ? -24.639 8.748 5.934 1.00 26.40 182 LEU A C 1
ATOM 1379 O O . LEU A 1 184 ? -25.377 8.803 6.924 1.00 27.79 182 LEU A O 1
ATOM 1384 N N . LEU A 1 185 ? -24.855 7.889 4.935 1.00 25.31 183 LEU A N 1
ATOM 1385 C CA . LEU A 1 185 ? -25.864 6.844 5.077 1.00 26.11 183 LEU A CA 1
ATOM 1386 C C . LEU A 1 185 ? -25.467 5.861 6.169 1.00 26.21 183 LEU A C 1
ATOM 1387 O O . LEU A 1 185 ? -26.295 5.481 7.004 1.00 23.12 183 LEU A O 1
ATOM 1392 N N . ALA A 1 186 ? -24.196 5.450 6.186 1.00 23.11 184 ALA A N 1
ATOM 1393 C CA . ALA A 1 186 ? -23.716 4.567 7.244 1.00 23.30 184 ALA A CA 1
ATOM 1394 C C . ALA A 1 186 ? -23.760 5.263 8.598 1.00 25.06 184 ALA A C 1
ATOM 1395 O O . ALA A 1 186 ? -24.079 4.640 9.617 1.00 24.59 184 ALA A O 1
ATOM 1397 N N . LEU A 1 187 ? -23.445 6.560 8.624 1.00 26.02 185 LEU A N 1
ATOM 1398 C CA . LEU A 1 187 ? -23.528 7.326 9.862 1.00 28.17 185 LEU A CA 1
ATOM 1399 C C . LEU A 1 187 ? -24.965 7.407 10.358 1.00 29.40 185 LEU A C 1
ATOM 1400 O O . LEU A 1 187 ? -25.234 7.233 11.552 1.00 28.92 185 LEU A O 1
ATOM 1405 N N . ALA A 1 188 ? -25.905 7.675 9.449 1.00 31.28 186 ALA A N 1
ATOM 1406 C CA . ALA A 1 188 ? -27.308 7.779 9.837 1.00 33.17 186 ALA A CA 1
ATOM 1407 C C . ALA A 1 188 ? -27.836 6.452 10.366 1.00 35.17 186 ALA A C 1
ATOM 1408 O O . ALA A 1 188 ? -28.679 6.426 11.271 1.00 36.66 186 ALA A O 1
ATOM 1410 N N . LEU A 1 189 ? -27.348 5.339 9.818 1.00 36.12 187 LEU A N 1
ATOM 1411 C CA . LEU A 1 189 ? -27.824 4.028 10.246 1.00 37.32 187 LEU A CA 1
ATOM 1412 C C . LEU A 1 189 ? -27.278 3.662 11.621 1.00 39.15 187 LEU A C 1
ATOM 1413 O O . LEU A 1 189 ? -28.017 3.178 12.485 1.00 40.61 187 LEU A O 1
ATOM 1418 N N . VAL A 1 190 ? -25.981 3.886 11.841 1.00 39.56 188 VAL A N 1
ATOM 1419 C CA . VAL A 1 190 ? -25.355 3.460 13.087 1.00 41.12 188 VAL A CA 1
ATOM 1420 C C . VAL A 1 190 ? -25.808 4.331 14.254 1.00 44.36 188 VAL A C 1
ATOM 1421 O O . VAL A 1 190 ? -25.982 3.837 15.376 1.00 45.87 188 VAL A O 1
ATOM 1425 N N . LYS A 1 191 ? -26.023 5.624 14.020 1.00 45.27 189 LYS A N 1
ATOM 1426 C CA . LYS A 1 191 ? -26.472 6.534 15.065 1.00 48.58 189 LYS A CA 1
ATOM 1427 C C . LYS A 1 191 ? -27.985 6.712 15.091 1.00 52.36 189 LYS A C 1
ATOM 1428 O O . LYS A 1 191 ? -28.491 7.445 15.947 1.00 53.77 189 LYS A O 1
ATOM 1434 N N . ARG A 1 192 ? -28.713 6.040 14.196 1.00 53.72 190 ARG A N 1
ATOM 1435 C CA . ARG A 1 192 ? -30.174 6.129 14.105 1.00 56.11 190 ARG A CA 1
ATOM 1436 C C . ARG A 1 192 ? -30.637 7.586 14.076 1.00 53.05 190 ARG A C 1
ATOM 1437 O O . ARG A 1 192 ? -31.484 8.014 14.864 1.00 53.05 190 ARG A O 1
ATOM 1445 N N . ASN A 1 193 ? -30.071 8.356 13.147 1.00 49.25 191 ASN A N 1
ATOM 1446 C CA . ASN A 1 193 ? -30.313 9.791 13.056 1.00 47.09 191 ASN A CA 1
ATOM 1447 C C . ASN A 1 193 ? -30.756 10.142 11.643 1.00 45.53 191 ASN A C 1
ATOM 1448 O O . ASN A 1 193 ? -30.121 9.724 10.670 1.00 43.58 191 ASN A O 1
ATOM 1453 N N . TRP A 1 194 ? -31.836 10.921 11.532 1.00 45.11 192 TRP A N 1
ATOM 1454 C CA . TRP A 1 194 ? -32.371 11.264 10.218 1.00 43.34 192 TRP A CA 1
ATOM 1455 C C . TRP A 1 194 ? -31.560 12.353 9.526 1.00 41.12 192 TRP A C 1
ATOM 1456 O O . TRP A 1 194 ? -31.495 12.374 8.292 1.00 39.24 192 TRP A O 1
ATOM 1467 N N . ARG A 1 195 ? -30.941 13.252 10.292 1.00 41.05 193 ARG A N 1
ATOM 1468 C CA . ARG A 1 195 ? -30.215 14.381 9.709 1.00 40.99 193 ARG A CA 1
ATOM 1469 C C . ARG A 1 195 ? -29.118 13.969 8.731 1.00 37.30 193 ARG A C 1
ATOM 1470 O O . ARG A 1 195 ? -29.064 14.543 7.632 1.00 35.18 193 ARG A O 1
ATOM 1478 N N . PRO A 1 196 ? -28.227 13.019 9.043 1.00 35.50 194 PRO A N 1
ATOM 1479 C CA . PRO A 1 196 ? -27.220 12.630 8.041 1.00 34.67 194 PRO A CA 1
ATOM 1480 C C . PRO A 1 196 ? -27.823 12.009 6.796 1.00 34.21 194 PRO A C 1
ATOM 1481 O O . PRO A 1 196 ? -27.253 12.150 5.706 1.00 33.97 194 PRO A O 1
ATOM 1485 N N . LEU A 1 197 ? -28.962 11.323 6.925 1.00 34.08 195 LEU A N 1
ATOM 1486 C CA . LEU A 1 197 ? -29.634 10.775 5.751 1.00 32.71 195 LEU A CA 1
ATOM 1487 C C . LEU A 1 197 ? -30.144 11.887 4.844 1.00 32.95 195 LEU A C 1
ATOM 1488 O O . LEU A 1 197 ? -30.001 11.813 3.618 1.00 31.32 195 LEU A O 1
ATOM 1493 N N . VAL A 1 198 ? -30.743 12.926 5.431 1.00 34.31 196 VAL A N 1
ATOM 1494 C CA . VAL A 1 198 ? -31.226 14.056 4.639 1.00 34.81 196 VAL A CA 1
ATOM 1495 C C . VAL A 1 198 ? -30.073 14.712 3.895 1.00 34.29 196 VAL A C 1
ATOM 1496 O O . VAL A 1 198 ? -30.151 14.959 2.686 1.00 34.51 196 VAL A O 1
ATOM 1500 N N . VAL A 1 199 ? -28.984 15.006 4.609 1.00 34.62 197 VAL A N 1
ATOM 1501 C CA . VAL A 1 199 ? -27.811 15.581 3.959 1.00 35.46 197 VAL A CA 1
ATOM 1502 C C . VAL A 1 199 ? -27.310 14.656 2.856 1.00 34.54 197 VAL A C 1
ATOM 1503 O O . VAL A 1 199 ? -26.939 15.109 1.768 1.00 36.81 197 VAL A O 1
ATOM 1507 N N . ALA A 1 200 ? -27.323 13.344 3.107 1.00 32.46 198 ALA A N 1
ATOM 1508 C CA . ALA A 1 200 ? -26.902 12.394 2.081 1.00 31.70 198 ALA A CA 1
ATOM 1509 C C . ALA A 1 200 ? -27.806 12.461 0.855 1.00 33.73 198 ALA A C 1
ATOM 1510 O O . ALA A 1 200 ? -27.326 12.385 -0.282 1.00 34.05 198 ALA A O 1
ATOM 1512 N N . VAL A 1 201 ? -29.116 12.609 1.065 1.00 34.64 199 VAL A N 1
ATOM 1513 C CA . VAL A 1 201 ? -30.044 12.664 -0.061 1.00 33.54 199 VAL A CA 1
ATOM 1514 C C . VAL A 1 201 ? -29.849 13.950 -0.858 1.00 31.75 199 VAL A C 1
ATOM 1515 O O . VAL A 1 201 ? -29.854 13.935 -2.095 1.00 29.69 199 VAL A O 1
ATOM 1519 N N . VAL A 1 202 ? -29.666 15.079 -0.168 1.00 31.88 200 VAL A N 1
ATOM 1520 C CA . VAL A 1 202 ? -29.417 16.345 -0.855 1.00 31.53 200 VAL A CA 1
ATOM 1521 C C . VAL A 1 202 ? -28.103 16.281 -1.626 1.00 30.39 200 VAL A C 1
ATOM 1522 O O . VAL A 1 202 ? -28.032 16.666 -2.799 1.00 30.76 200 VAL A O 1
ATOM 1526 N N . LEU A 1 203 ? -27.043 15.801 -0.969 1.00 28.74 201 LEU A N 1
ATOM 1527 C CA . LEU A 1 203 ? -25.745 15.686 -1.630 1.00 29.24 201 LEU A CA 1
ATOM 1528 C C . LEU A 1 203 ? -25.840 14.814 -2.876 1.00 27.57 201 LEU A C 1
ATOM 1529 O O . LEU A 1 203 ? -25.268 15.148 -3.920 1.00 25.92 201 LEU A O 1
ATOM 1534 N N . PHE A 1 204 ? -26.573 13.702 -2.789 1.00 27.95 202 PHE A N 1
ATOM 1535 C CA . PHE A 1 204 ? -26.720 12.812 -3.937 1.00 28.05 202 PHE A CA 1
ATOM 1536 C C . PHE A 1 204 ? -27.549 13.458 -5.043 1.00 30.85 202 PHE A C 1
ATOM 1537 O O . PHE A 1 204 ? -27.242 13.297 -6.230 1.00 30.98 202 PHE A O 1
ATOM 1545 N N . ALA A 1 205 ? -28.596 14.201 -4.676 1.00 34.28 203 ALA A N 1
ATOM 1546 C CA . ALA A 1 205 ? -29.559 14.677 -5.664 1.00 35.10 203 ALA A CA 1
ATOM 1547 C C . ALA A 1 205 ? -29.103 15.947 -6.373 1.00 35.98 203 ALA A C 1
ATOM 1548 O O . ALA A 1 205 ? -29.491 16.174 -7.524 1.00 36.18 203 ALA A O 1
ATOM 1550 N N . LEU A 1 206 ? -28.296 16.781 -5.715 1.00 34.42 204 LEU A N 1
ATOM 1551 C CA . LEU A 1 206 ? -27.900 18.070 -6.286 1.00 34.27 204 LEU A CA 1
ATOM 1552 C C . LEU A 1 206 ? -27.288 17.977 -7.682 1.00 34.62 204 LEU A C 1
ATOM 1553 O O . LEU A 1 206 ? -27.641 18.806 -8.536 1.00 34.81 204 LEU A O 1
ATOM 1558 N N . PRO A 1 207 ? -26.384 17.027 -7.991 1.00 33.24 205 PRO A N 1
ATOM 1559 C CA . PRO A 1 207 ? -25.799 17.008 -9.340 1.00 33.77 205 PRO A CA 1
ATOM 1560 C C . PRO A 1 207 ? -26.701 16.416 -10.416 1.00 33.85 205 PRO A C 1
ATOM 1561 O O . PRO A 1 207 ? -26.253 16.244 -11.554 1.00 32.73 205 PRO A O 1
ATOM 1565 N N . PHE A 1 208 ? -27.958 16.105 -10.096 1.00 36.20 206 PHE A N 1
ATOM 1566 C CA . PHE A 1 208 ? -28.822 15.464 -11.086 1.00 38.50 206 PHE A CA 1
ATOM 1567 C C . PHE A 1 208 ? -29.158 16.366 -12.275 1.00 37.87 206 PHE A C 1
ATOM 1568 O O . PHE A 1 208 ? -29.143 15.886 -13.414 1.00 37.69 206 PHE A O 1
ATOM 1576 N N . PRO A 1 209 ? -29.486 17.652 -12.086 1.00 35.37 207 PRO A N 1
ATOM 1577 C CA . PRO A 1 209 ? -29.777 18.496 -13.259 1.00 33.97 207 PRO A CA 1
ATOM 1578 C C . PRO A 1 209 ? -28.577 18.737 -14.166 1.00 32.45 207 PRO A C 1
ATOM 1579 O O . PRO A 1 209 ? -28.766 19.214 -15.292 1.00 32.34 207 PRO A O 1
ATOM 1583 N N . LEU A 1 210 ? -27.360 18.412 -13.729 1.00 31.53 208 LEU A N 1
ATOM 1584 C CA . LEU A 1 210 ? -26.184 18.619 -14.568 1.00 34.89 208 LEU A CA 1
ATOM 1585 C C . LEU A 1 210 ? -26.104 17.631 -15.727 1.00 41.01 208 LEU A C 1
ATOM 1586 O O . LEU A 1 210 ? -25.387 17.896 -16.700 1.00 39.09 208 LEU A O 1
ATOM 1591 N N . ARG A 1 211 ? -26.820 16.504 -15.651 1.00 49.61 209 ARG A N 1
ATOM 1592 C CA . ARG A 1 211 ? -26.841 15.570 -16.769 1.00 59.14 209 ARG A CA 1
ATOM 1593 C C . ARG A 1 211 ? -27.712 16.055 -17.918 1.00 66.28 209 ARG A C 1
ATOM 1594 O O . ARG A 1 211 ? -27.723 15.417 -18.975 1.00 67.99 209 ARG A O 1
ATOM 1602 N N . TYR A 1 212 ? -28.443 17.152 -17.735 1.00 68.82 210 TYR A N 1
ATOM 1603 C CA . TYR A 1 212 ? -29.159 17.805 -18.820 1.00 76.36 210 TYR A CA 1
ATOM 1604 C C . TYR A 1 212 ? -28.335 18.906 -19.476 1.00 73.51 210 TYR A C 1
ATOM 1605 O O . TYR A 1 212 ? -28.879 19.694 -20.257 1.00 77.60 210 TYR A O 1
ATOM 1614 N N . ILE A 1 213 ? -27.043 18.980 -19.168 1.00 63.56 211 ILE A N 1
ATOM 1615 C CA . ILE A 1 213 ? -26.136 19.944 -19.774 1.00 55.77 211 ILE A CA 1
ATOM 1616 C C . ILE A 1 213 ? -25.414 19.268 -20.929 1.00 52.97 211 ILE A C 1
ATOM 1617 O O . ILE A 1 213 ? -24.894 18.155 -20.782 1.00 52.08 211 ILE A O 1
ATOM 1622 N N . GLN A 1 214 ? -25.379 19.940 -22.076 1.00 50.36 212 GLN A N 1
ATOM 1623 C CA . GLN A 1 214 ? -24.660 19.469 -23.254 1.00 45.51 212 GLN A CA 1
ATOM 1624 C C . GLN A 1 214 ? -23.484 20.410 -23.487 1.00 39.66 212 GLN A C 1
ATOM 1625 O O . GLN A 1 214 ? -23.671 21.549 -23.929 1.00 40.09 212 GLN A O 1
ATOM 1631 N N . TRP A 1 215 ? -22.277 19.939 -23.175 1.00 33.45 213 TRP A N 1
ATOM 1632 C CA . TRP A 1 215 ? -21.074 20.748 -23.312 1.00 29.43 213 TRP A CA 1
ATOM 1633 C C . TRP A 1 215 ? -20.482 20.706 -24.713 1.00 27.26 213 TRP A C 1
ATOM 1634 O O . TRP A 1 215 ? -19.523 21.436 -24.986 1.00 26.20 213 TRP A O 1
ATOM 1645 N N . PHE A 1 216 ? -21.025 19.880 -25.598 1.00 26.45 214 PHE A N 1
ATOM 1646 C CA . PHE A 1 216 ? -20.495 19.701 -26.939 1.00 27.56 214 PHE A CA 1
ATOM 1647 C C . PHE A 1 216 ? -21.416 20.342 -27.967 1.00 28.66 214 PHE A C 1
ATOM 1648 O O . PHE A 1 216 ? -22.595 20.603 -27.710 1.00 28.61 214 PHE A O 1
ATOM 1656 N N . THR A 1 217 ? -20.857 20.590 -29.143 1.00 28.06 215 THR A N 1
ATOM 1657 C CA . THR A 1 217 ? -21.623 21.082 -30.285 1.00 27.87 215 THR A CA 1
ATOM 1658 C C . THR A 1 217 ? -21.425 20.126 -31.449 1.00 25.75 215 THR A C 1
ATOM 1659 O O . THR A 1 217 ? -20.332 20.099 -32.047 1.00 25.49 215 THR A O 1
ATOM 1663 N N . PRO A 1 218 ? -22.420 19.315 -31.796 1.00 24.36 216 PRO A N 1
ATOM 1664 C CA . PRO A 1 218 ? -22.254 18.390 -32.919 1.00 24.51 216 PRO A CA 1
ATOM 1665 C C . PRO A 1 218 ? -22.161 19.134 -34.239 1.00 19.56 216 PRO A C 1
ATOM 1666 O O . PRO A 1 218 ? -22.671 20.246 -34.396 1.00 20.87 216 PRO A O 1
ATOM 1670 N N . GLN A 1 219 ? -21.499 18.493 -35.200 1.00 22.84 217 GLN A N 1
ATOM 1671 C CA . GLN A 1 219 ? -21.309 19.036 -36.542 1.00 23.51 217 GLN A CA 1
ATOM 1672 C C . GLN A 1 219 ? -21.934 18.050 -37.521 1.00 22.15 217 GLN A C 1
ATOM 1673 O O . GLN A 1 219 ? -21.239 17.193 -38.082 1.00 22.20 217 GLN A O 1
ATOM 1679 N N . PRO A 1 220 ? -23.245 18.142 -37.753 1.00 21.68 218 PRO A N 1
ATOM 1680 C CA . PRO A 1 220 ? -23.931 17.087 -38.520 1.00 21.54 218 PRO A CA 1
ATOM 1681 C C . PRO A 1 220 ? -23.456 16.952 -39.956 1.00 22.48 218 PRO A C 1
ATOM 1682 O O . PRO A 1 220 ? -23.511 15.847 -40.509 1.00 20.53 218 PRO A O 1
ATOM 1686 N N . GLU A 1 221 ? -23.001 18.033 -40.585 1.00 24.45 219 GLU A N 1
ATOM 1687 C CA . GLU A 1 221 ? -22.539 17.965 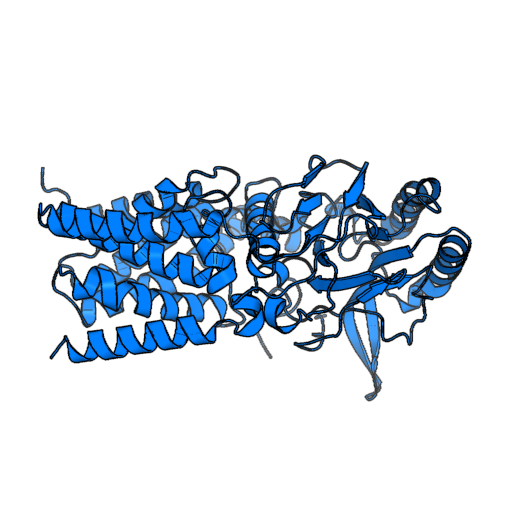-41.966 1.00 25.67 219 GLU A CA 1
ATOM 1688 C C . GLU A 1 221 ? -21.089 17.517 -42.088 1.00 26.21 219 GLU A C 1
ATOM 1689 O O . GLU A 1 221 ? -20.579 17.409 -43.208 1.00 27.17 219 GLU A O 1
ATOM 1695 N N . LYS A 1 222 ? -20.411 17.267 -40.970 1.00 25.40 220 LYS A N 1
ATOM 1696 C CA . LYS A 1 222 ? -19.104 16.627 -40.978 1.00 25.84 220 LYS A CA 1
ATOM 1697 C C . LYS A 1 222 ? -19.197 15.140 -40.664 1.00 23.51 220 LYS A C 1
ATOM 1698 O O . LYS A 1 222 ? -18.170 14.499 -40.421 1.00 19.58 220 LYS A O 1
ATOM 1704 N N . THR A 1 223 ? -20.409 14.585 -40.660 1.00 21.73 221 THR A N 1
ATOM 1705 C CA . THR A 1 223 ? -20.597 13.164 -40.408 1.00 21.82 221 THR A CA 1
ATOM 1706 C C . THR A 1 223 ? -19.927 12.337 -41.498 1.00 22.48 221 THR A C 1
ATOM 1707 O O . THR A 1 223 ? -19.981 12.677 -42.683 1.00 22.13 221 THR A O 1
ATOM 1711 N N . ILE A 1 224 ? -19.276 11.248 -41.088 1.00 22.89 222 ILE A N 1
ATOM 1712 C CA . ILE A 1 224 ? -18.610 10.340 -42.009 1.00 23.47 222 ILE A CA 1
ATOM 1713 C C . ILE A 1 224 ? -18.996 8.910 -41.658 1.00 21.15 222 ILE A C 1
ATOM 1714 O O . ILE A 1 224 ? -19.368 8.600 -40.524 1.00 21.27 222 ILE A O 1
ATOM 1719 N N . GLN A 1 225 ? -18.912 8.037 -42.658 1.00 22.39 223 GLN A N 1
ATOM 1720 C CA . GLN A 1 225 ? -19.070 6.609 -42.426 1.00 23.49 223 GLN A CA 1
ATOM 1721 C C . GLN A 1 225 ? -17.746 6.027 -41.948 1.00 22.99 223 GLN A C 1
ATOM 1722 O O . GLN A 1 225 ? -16.705 6.228 -42.582 1.00 22.77 223 GLN A O 1
ATOM 1728 N N . VAL A 1 226 ? -17.785 5.314 -40.826 1.00 22.31 224 VAL A N 1
ATOM 1729 C CA . VAL A 1 226 ? -16.601 4.715 -40.225 1.00 22.27 224 VAL A CA 1
ATOM 1730 C C . VAL A 1 226 ? -16.793 3.207 -40.161 1.00 22.83 224 VAL A C 1
ATOM 1731 O O . VAL A 1 226 ? -17.890 2.721 -39.861 1.00 23.72 224 VAL A O 1
ATOM 1735 N N . SER A 1 227 ? -15.726 2.470 -40.459 1.00 22.70 225 SER A N 1
ATOM 1736 C CA . SER A 1 227 ? -15.710 1.020 -40.360 1.00 22.22 225 SER A CA 1
ATOM 1737 C C . SER A 1 227 ? -14.611 0.589 -39.405 1.00 21.86 225 SER A C 1
ATOM 1738 O O . SER A 1 227 ? -13.498 1.125 -39.437 1.00 18.85 225 SER A O 1
ATOM 1741 N N . MET A 1 228 ? -14.926 -0.381 -38.558 1.00 22.20 226 MET A N 1
ATOM 1742 C CA . MET A 1 228 ? -13.971 -0.918 -37.599 1.00 24.69 226 MET A CA 1
ATOM 1743 C C . MET A 1 228 ? -13.941 -2.425 -37.783 1.00 22.44 226 MET A C 1
ATOM 1744 O O . MET A 1 228 ? -14.940 -3.106 -37.527 1.00 20.24 226 MET A O 1
ATOM 1749 N N . VAL A 1 229 ? -12.804 -2.941 -38.232 1.00 22.88 227 VAL A N 1
ATOM 1750 C CA . VAL A 1 229 ? -12.694 -4.338 -38.624 1.00 23.82 227 VAL A CA 1
ATOM 1751 C C . VAL A 1 229 ? -12.336 -5.157 -37.389 1.00 22.88 227 VAL A C 1
ATOM 1752 O O . VAL A 1 229 ? -11.224 -5.061 -36.864 1.00 21.92 227 VAL A O 1
ATOM 1756 N N . GLN A 1 230 ? -13.296 -5.955 -36.919 1.00 20.63 228 GLN A N 1
ATOM 1757 C CA . GLN A 1 230 ? -13.083 -6.904 -35.827 1.00 22.21 228 GLN A CA 1
ATOM 1758 C C . GLN A 1 230 ? -12.643 -8.232 -36.440 1.00 22.25 228 GLN A C 1
ATOM 1759 O O . GLN A 1 230 ? -13.434 -9.151 -36.673 1.00 20.86 228 GLN A O 1
ATOM 1765 N N . GLY A 1 231 ? -11.339 -8.318 -36.714 1.00 23.21 229 GLY A N 1
ATOM 1766 C CA . GLY A 1 231 ? -10.801 -9.465 -37.429 1.00 23.76 229 GLY A CA 1
ATOM 1767 C C . GLY A 1 231 ? -10.916 -10.771 -36.667 1.00 24.12 229 GLY A C 1
ATOM 1768 O O . GLY A 1 231 ? -10.978 -11.844 -37.277 1.00 24.67 229 GLY A O 1
ATOM 1769 N N . ASP A 1 232 ? -10.955 -10.698 -35.334 1.00 24.40 230 ASP A N 1
ATOM 1770 C CA . ASP A 1 232 ? -11.101 -11.867 -34.471 1.00 26.52 230 ASP A CA 1
ATOM 1771 C C . ASP A 1 232 ? -10.053 -12.926 -34.808 1.00 26.87 230 ASP A C 1
ATOM 1772 O O . ASP A 1 232 ? -10.372 -14.044 -35.217 1.00 26.62 230 ASP A O 1
ATOM 1777 N N . ILE A 1 233 ? -8.786 -12.558 -34.643 1.00 26.34 231 ILE A N 1
ATOM 1778 C CA . ILE A 1 233 ? -7.697 -13.521 -34.752 1.00 25.49 231 ILE A CA 1
ATOM 1779 C C . ILE A 1 233 ? -7.640 -14.268 -33.426 1.00 24.63 231 ILE A C 1
ATOM 1780 O O . ILE A 1 233 ? -7.542 -13.624 -32.372 1.00 22.20 231 ILE A O 1
ATOM 1785 N N . PRO A 1 234 ? -7.741 -15.597 -33.416 1.00 26.44 232 PRO A N 1
ATOM 1786 C CA . PRO A 1 234 ? -7.643 -16.321 -32.142 1.00 26.51 232 PRO A CA 1
ATOM 1787 C C . PRO A 1 234 ? -6.296 -16.075 -31.481 1.00 27.51 232 PRO A C 1
ATOM 1788 O O . PRO A 1 234 ? -5.255 -16.047 -32.141 1.00 27.44 232 PRO A O 1
ATOM 1792 N N . GLN A 1 235 ? -6.331 -15.891 -30.159 1.00 27.22 233 GLN A N 1
ATOM 1793 C CA . GLN A 1 235 ? -5.127 -15.504 -29.430 1.00 27.91 233 GLN A CA 1
ATOM 1794 C C . GLN A 1 235 ? -4.048 -16.579 -29.510 1.00 29.46 233 GLN A C 1
ATOM 1795 O O . GLN A 1 235 ? -2.853 -16.264 -29.555 1.00 28.04 233 GLN A O 1
ATOM 1801 N N . SER A 1 236 ? -4.447 -17.853 -29.527 1.00 30.97 234 SER A N 1
ATOM 1802 C CA . SER A 1 236 ? -3.468 -18.933 -29.606 1.00 34.05 234 SER A CA 1
ATOM 1803 C C . SER A 1 236 ? -2.754 -18.960 -30.950 1.00 36.63 234 SER A C 1
ATOM 1804 O O . SER A 1 236 ? -1.711 -19.612 -31.074 1.00 39.09 234 SER A O 1
ATOM 1807 N N . LEU A 1 237 ? -3.293 -18.260 -31.950 1.00 37.04 235 LEU A N 1
ATOM 1808 C CA . LEU A 1 237 ? -2.704 -18.178 -33.277 1.00 39.01 235 LEU A CA 1
ATOM 1809 C C . LEU A 1 237 ? -2.129 -16.814 -33.623 1.00 40.16 235 LEU A C 1
ATOM 1810 O O . LEU A 1 237 ? -1.338 -16.729 -34.565 1.00 44.19 235 LEU A O 1
ATOM 1815 N N . LYS A 1 238 ? -2.486 -15.761 -32.879 1.00 37.47 236 LYS A N 1
ATOM 1816 C CA . LYS A 1 238 ? -2.241 -14.391 -33.330 1.00 36.07 236 LYS A CA 1
ATOM 1817 C C . LYS A 1 238 ? -0.778 -14.149 -33.680 1.00 37.25 236 LYS A C 1
ATOM 1818 O O . LYS A 1 238 ? -0.468 -13.557 -34.719 1.00 38.92 236 LYS A O 1
ATOM 1824 N N . TRP A 1 239 ? 0.136 -14.597 -32.825 1.00 37.42 237 TRP A N 1
ATOM 1825 C CA . TRP A 1 239 ? 1.549 -14.293 -32.997 1.00 39.45 237 TRP A CA 1
ATOM 1826 C C . TRP A 1 239 ? 2.337 -15.426 -33.638 1.00 42.98 237 TRP A C 1
ATOM 1827 O O . TRP A 1 239 ? 3.555 -15.298 -33.798 1.00 44.22 237 TRP A O 1
ATOM 1838 N N . ASP A 1 240 ? 1.681 -16.523 -34.011 1.00 45.11 238 ASP A N 1
ATOM 1839 C CA . ASP A 1 240 ? 2.357 -17.568 -34.768 1.00 48.25 238 ASP A CA 1
ATOM 1840 C C . ASP A 1 240 ? 2.802 -17.018 -36.117 1.00 50.52 238 ASP A C 1
ATOM 1841 O O . ASP A 1 240 ? 2.037 -16.333 -36.802 1.00 49.40 238 ASP A O 1
ATOM 1846 N N . GLU A 1 241 ? 4.048 -17.315 -36.494 1.00 52.99 239 GLU A N 1
ATOM 1847 C CA . GLU A 1 241 ? 4.590 -16.773 -37.737 1.00 53.78 239 GLU A CA 1
ATOM 1848 C C . GLU A 1 241 ? 3.800 -17.242 -38.952 1.00 51.94 239 GLU A C 1
ATOM 1849 O O . GLU A 1 241 ? 3.684 -16.503 -39.936 1.00 52.84 239 GLU A O 1
ATOM 1855 N N . GLY A 1 242 ? 3.252 -18.458 -38.906 1.00 49.14 240 GLY A N 1
ATOM 1856 C CA . GLY A 1 242 ? 2.443 -18.944 -40.010 1.00 46.56 240 GLY A CA 1
ATOM 1857 C C . GLY A 1 242 ? 1.102 -18.253 -40.141 1.00 43.87 240 GLY A C 1
ATOM 1858 O O . GLY A 1 242 ? 0.498 -18.293 -41.218 1.00 42.45 240 GLY A O 1
ATOM 1859 N N . GLN A 1 243 ? 0.627 -17.615 -39.072 1.00 43.78 241 GLN A N 1
ATOM 1860 C CA . GLN A 1 243 ? -0.658 -16.928 -39.097 1.00 42.79 241 GLN A CA 1
ATOM 1861 C C . GLN A 1 243 ? -0.579 -15.561 -39.765 1.00 39.28 241 GLN A C 1
ATOM 1862 O O . GLN A 1 243 ? -1.610 -15.042 -40.208 1.00 37.99 241 GLN A O 1
ATOM 1868 N N . LEU A 1 244 ? 0.623 -14.987 -39.873 1.00 41.20 242 LEU A N 1
ATOM 1869 C CA . LEU A 1 244 ? 0.767 -13.613 -40.348 1.00 40.51 242 LEU A CA 1
ATOM 1870 C C . LEU A 1 244 ? 0.149 -13.419 -41.728 1.00 40.51 242 LEU A C 1
ATOM 1871 O O . LEU A 1 244 ? -0.512 -12.405 -41.981 1.00 39.05 242 LEU A O 1
ATOM 1876 N N . LEU A 1 245 ? 0.346 -14.379 -42.633 1.00 42.85 243 LEU A N 1
ATOM 1877 C CA . LEU A 1 245 ? -0.120 -14.196 -44.004 1.00 44.48 243 LEU A CA 1
ATOM 1878 C C . LEU A 1 245 ? -1.639 -14.281 -44.097 1.00 43.49 243 LEU A C 1
ATOM 1879 O O . LEU A 1 245 ? -2.259 -13.546 -44.876 1.00 42.70 243 LEU A O 1
ATOM 1884 N N . ASN A 1 246 ? -2.261 -15.168 -43.316 1.00 43.74 244 ASN A N 1
ATOM 1885 C CA . ASN A 1 246 ? -3.718 -15.230 -43.312 1.00 42.92 244 ASN A CA 1
ATOM 1886 C C . ASN A 1 246 ? -4.322 -14.046 -42.570 1.00 36.98 244 ASN A C 1
ATOM 1887 O O . ASN A 1 246 ? -5.427 -13.606 -42.905 1.00 34.89 244 ASN A O 1
ATOM 1892 N N . THR A 1 247 ? -3.615 -13.519 -41.569 1.00 33.05 245 THR A N 1
ATOM 1893 C CA . THR A 1 247 ? -4.088 -12.330 -40.867 1.00 29.37 245 THR A CA 1
ATOM 1894 C C . THR A 1 247 ? -4.178 -11.141 -41.815 1.00 28.14 245 THR A C 1
ATOM 1895 O O . THR A 1 247 ? -5.183 -10.419 -41.834 1.00 25.42 245 THR A O 1
ATOM 1899 N N . LEU A 1 248 ? -3.132 -10.925 -42.618 1.00 29.03 246 LEU A N 1
ATOM 1900 C CA . LEU A 1 248 ? -3.164 -9.840 -43.593 1.00 29.97 246 LEU A CA 1
ATOM 1901 C C . LEU A 1 248 ? -4.231 -10.088 -44.650 1.00 31.17 246 LEU A C 1
ATOM 1902 O O . LEU A 1 248 ? -4.879 -9.146 -45.122 1.00 30.72 246 LEU A O 1
ATOM 1907 N N . LYS A 1 249 ? -4.427 -11.352 -45.033 1.00 32.76 247 LYS A N 1
ATOM 1908 C CA . LYS A 1 249 ? -5.511 -11.698 -45.948 1.00 35.18 247 LYS A CA 1
ATOM 1909 C C . LYS A 1 249 ? -6.867 -11.380 -45.332 1.00 30.69 247 LYS A C 1
ATOM 1910 O O . LYS A 1 249 ? -7.725 -10.760 -45.972 1.00 27.78 247 LYS A O 1
ATOM 1916 N N . ILE A 1 250 ? -7.076 -11.806 -44.084 1.00 30.78 248 ILE A N 1
ATOM 1917 C CA . ILE A 1 250 ? -8.367 -11.620 -43.425 1.00 30.45 248 ILE A CA 1
ATOM 1918 C C . ILE A 1 250 ? -8.724 -10.140 -43.358 1.00 27.79 248 ILE A C 1
ATOM 1919 O O . ILE A 1 250 ? -9.860 -9.743 -43.643 1.00 26.47 248 ILE A O 1
ATOM 1924 N N . TYR A 1 251 ? -7.753 -9.300 -42.997 1.00 26.79 249 TYR A N 1
ATOM 1925 C CA . TYR A 1 251 ? -8.045 -7.885 -42.793 1.00 27.62 249 TYR A CA 1
ATOM 1926 C C . TYR A 1 251 ? -8.197 -7.139 -44.113 1.00 29.16 249 TYR A C 1
ATOM 1927 O O . TYR A 1 251 ? -9.070 -6.273 -44.239 1.00 28.40 249 TYR A O 1
ATOM 1936 N N . TYR A 1 252 ? -7.366 -7.458 -45.108 1.00 32.48 250 TYR A N 1
ATOM 1937 C CA . TYR A 1 252 ? -7.489 -6.792 -46.401 1.00 33.50 250 TYR A CA 1
ATOM 1938 C C . TYR A 1 252 ? -8.799 -7.158 -47.088 1.00 32.41 250 TYR A C 1
ATOM 1939 O O . TYR A 1 252 ? -9.461 -6.292 -47.671 1.00 30.82 250 TYR A O 1
ATOM 1948 N N . ASN A 1 253 ? -9.185 -8.436 -47.035 1.00 33.12 251 ASN A N 1
ATOM 1949 C CA . ASN A 1 253 ? -10.423 -8.863 -47.679 1.00 33.45 251 ASN A CA 1
ATOM 1950 C C . ASN A 1 253 ? -11.639 -8.216 -47.028 1.00 32.21 251 ASN A C 1
ATOM 1951 O O . ASN A 1 253 ? -12.624 -7.905 -47.708 1.00 31.49 251 ASN A O 1
ATOM 1956 N N . ALA A 1 254 ? -11.594 -8.008 -45.709 1.00 32.21 252 ALA A N 1
ATOM 1957 C CA . ALA A 1 254 ? -12.701 -7.341 -45.033 1.00 29.70 252 ALA A CA 1
ATOM 1958 C C . ALA A 1 254 ? -12.743 -5.853 -45.356 1.00 27.29 252 ALA A C 1
ATOM 1959 O O . ALA A 1 254 ? -13.814 -5.238 -45.301 1.00 26.47 252 ALA A O 1
ATOM 1961 N N . THR A 1 255 ? -11.599 -5.264 -45.705 1.00 27.33 253 THR A N 1
ATOM 1962 C CA . THR A 1 255 ? -11.503 -3.828 -45.935 1.00 25.95 253 THR A CA 1
ATOM 1963 C C . THR A 1 255 ? -11.771 -3.440 -47.385 1.00 25.54 253 THR A C 1
ATOM 1964 O O . THR A 1 255 ? -12.284 -2.343 -47.639 1.00 24.66 253 THR A O 1
ATOM 1968 N N . ALA A 1 256 ? -11.454 -4.320 -48.335 1.00 28.21 254 ALA A N 1
ATOM 1969 C CA . ALA A 1 256 ? -11.638 -4.017 -49.755 1.00 31.57 254 ALA A CA 1
ATOM 1970 C C . ALA A 1 256 ? -13.043 -3.541 -50.114 1.00 33.12 254 ALA A C 1
ATOM 1971 O O . ALA A 1 256 ? -13.157 -2.536 -50.834 1.00 34.53 254 ALA A O 1
ATOM 1973 N N . PRO A 1 257 ? -14.135 -4.182 -49.673 1.00 33.61 255 PRO A N 1
ATOM 1974 C CA . PRO A 1 257 ? -15.468 -3.672 -50.037 1.00 35.34 255 PRO A CA 1
ATOM 1975 C C . PRO A 1 257 ? -15.798 -2.324 -49.417 1.00 33.90 255 PRO A C 1
ATOM 1976 O O . PRO A 1 257 ? -16.743 -1.670 -49.877 1.00 32.75 255 PRO A O 1
ATOM 1980 N N . LEU A 1 258 ? -15.052 -1.886 -48.404 1.00 32.71 256 LEU A N 1
ATOM 1981 C CA . LEU A 1 258 ? -15.364 -0.651 -47.699 1.00 32.25 256 LEU A CA 1
ATOM 1982 C C . LEU A 1 258 ? -14.685 0.573 -48.295 1.00 33.52 256 LEU A C 1
ATOM 1983 O O . LEU A 1 258 ? -15.157 1.693 -48.067 1.00 33.57 256 LEU A O 1
ATOM 1988 N N . MET A 1 259 ? -13.596 0.392 -49.041 1.00 35.23 257 MET A N 1
ATOM 1989 C CA . MET A 1 259 ? -12.883 1.528 -49.611 1.00 36.79 257 MET A CA 1
ATOM 1990 C C . MET A 1 259 ? -13.785 2.298 -50.567 1.00 36.61 257 MET A C 1
ATOM 1991 O O . MET A 1 259 ? -14.541 1.711 -51.346 1.00 37.12 257 MET A O 1
ATOM 1996 N N . GLY A 1 260 ? -13.700 3.626 -50.504 1.00 36.02 258 GLY A N 1
ATOM 1997 C CA . GLY A 1 260 ? -14.585 4.482 -51.262 1.00 37.92 258 GLY A CA 1
ATOM 1998 C C . GLY A 1 260 ? -15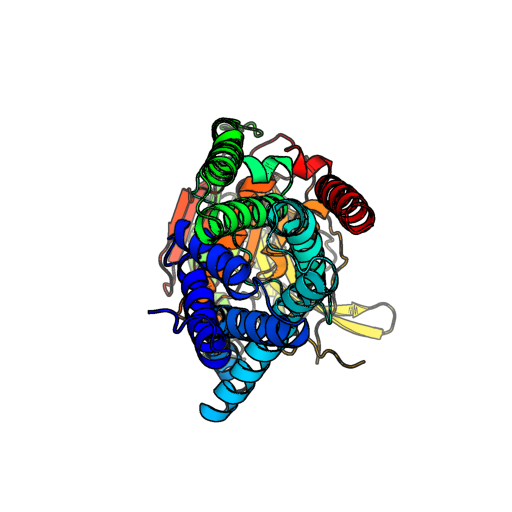.965 4.649 -50.668 1.00 38.56 258 GLY A C 1
ATOM 1999 O O . GLY A 1 260 ? -16.753 5.448 -51.191 1.00 37.34 258 GLY A O 1
ATOM 2000 N N . LYS A 1 261 ? -16.288 3.922 -49.599 1.00 39.11 259 LYS A N 1
ATOM 2001 C CA . LYS A 1 261 ? -17.562 4.039 -48.903 1.00 39.84 259 LYS A CA 1
ATOM 2002 C C . LYS A 1 261 ? -17.406 4.596 -47.497 1.00 35.96 259 LYS A C 1
ATOM 2003 O O . LYS A 1 261 ? -18.158 5.490 -47.096 1.00 33.52 259 LYS A O 1
ATOM 2009 N N . SER A 1 262 ? -16.442 4.089 -46.733 1.00 33.25 260 SER A N 1
ATOM 2010 C CA . SER A 1 262 ? -16.149 4.593 -45.399 1.00 31.37 260 SER A CA 1
ATOM 2011 C C . SER A 1 262 ? -14.957 5.537 -45.467 1.00 30.89 260 SER A C 1
ATOM 2012 O O . SER A 1 262 ? -13.908 5.181 -46.016 1.00 31.67 260 SER A O 1
ATOM 2015 N N . SER A 1 263 ? -15.124 6.741 -44.916 1.00 29.46 261 SER A N 1
ATOM 2016 C CA . SER A 1 263 ? -14.027 7.703 -44.908 1.00 28.43 261 SER A CA 1
ATOM 2017 C C . SER A 1 263 ? -12.866 7.207 -44.058 1.00 26.56 261 SER A C 1
ATOM 2018 O O . SER A 1 263 ? -11.697 7.406 -44.412 1.00 25.30 261 SER A O 1
ATOM 2021 N N . LEU A 1 264 ? -13.166 6.551 -42.940 1.00 24.02 262 LEU A N 1
ATOM 2022 C CA . LEU A 1 264 ? -12.155 6.105 -41.992 1.00 22.73 262 LEU A CA 1
ATOM 2023 C C . LEU A 1 264 ? -12.371 4.633 -41.677 1.00 21.72 262 LEU A C 1
ATOM 2024 O O . LEU A 1 264 ? -13.483 4.226 -41.327 1.00 23.07 262 LEU A O 1
ATOM 2029 N N . ILE A 1 265 ? -11.309 3.841 -41.805 1.00 20.16 263 ILE A N 1
ATOM 2030 C CA . ILE A 1 265 ? -11.326 2.417 -41.493 1.00 21.12 263 ILE A CA 1
ATOM 2031 C C . ILE A 1 265 ? -10.287 2.162 -40.409 1.00 24.34 263 ILE A C 1
ATOM 2032 O O . ILE A 1 265 ? -9.202 2.753 -40.431 1.00 27.41 263 ILE A O 1
ATOM 2037 N N . ILE A 1 266 ? -10.623 1.300 -39.450 1.00 22.34 264 ILE A N 1
ATOM 2038 C CA . ILE A 1 266 ? -9.786 1.076 -38.277 1.00 21.44 264 ILE A CA 1
ATOM 2039 C C . ILE A 1 266 ? -9.581 -0.419 -38.078 1.00 21.48 264 ILE A C 1
ATOM 2040 O O . ILE A 1 266 ? -10.544 -1.194 -38.114 1.00 21.78 264 ILE A O 1
ATOM 2045 N N . TRP A 1 267 ? -8.322 -0.822 -37.862 1.00 20.19 265 TRP A N 1
ATOM 2046 C CA . TRP A 1 267 ? -7.917 -2.151 -37.432 1.00 21.07 265 TRP A CA 1
ATOM 2047 C C . TRP A 1 267 ? -7.401 -2.088 -35.994 1.00 20.67 265 TRP A C 1
ATOM 2048 O O . TRP A 1 267 ? -6.818 -1.079 -35.587 1.00 20.98 265 TRP A O 1
ATOM 2059 N N . PRO A 1 268 ? -7.595 -3.146 -35.197 1.00 20.74 266 PRO A N 1
ATOM 2060 C CA . PRO A 1 268 ? -7.319 -3.041 -33.755 1.00 21.12 266 PRO A CA 1
ATOM 2061 C C . PRO A 1 268 ? -5.844 -3.103 -33.378 1.00 22.63 266 PRO A C 1
ATOM 2062 O O . PRO A 1 268 ? -4.962 -3.006 -34.238 1.00 24.62 266 PRO A O 1
ATOM 2066 N N . GLU A 1 269 ? -5.581 -3.270 -32.080 1.00 22.62 267 GLU A N 1
ATOM 2067 C CA . GLU A 1 269 ? -4.219 -3.227 -31.557 1.00 25.11 267 GLU A CA 1
ATOM 2068 C C . GLU A 1 269 ? -3.375 -4.366 -32.111 1.00 24.63 267 GLU A C 1
ATOM 2069 O O . GLU A 1 269 ? -3.770 -5.534 -32.046 1.00 24.31 267 GLU A O 1
ATOM 2075 N N A SER A 1 270 ? -2.208 -4.017 -32.655 0.43 24.91 268 SER A N 1
ATOM 2076 N N B SER A 1 270 ? -2.191 -4.016 -32.625 0.57 24.91 268 SER A N 1
ATOM 2077 C CA A SER A 1 270 ? -1.279 -4.996 -33.219 0.43 26.32 268 SER A CA 1
ATOM 2078 C CA B SER A 1 270 ? -1.259 -4.954 -33.246 0.57 26.08 268 SER A CA 1
ATOM 2079 C C A SER A 1 270 ? -1.974 -5.906 -34.228 0.43 25.09 268 SER A C 1
ATOM 2080 C C B SER A 1 270 ? -1.973 -5.886 -34.218 0.57 24.60 268 SER A C 1
ATOM 2081 O O A SER A 1 270 ? -1.748 -7.118 -34.257 0.43 27.31 268 SER A O 1
ATOM 2082 O O B SER A 1 270 ? -1.745 -7.100 -34.205 0.57 27.33 268 SER A O 1
ATOM 2087 N N . ALA A 1 271 ? -2.847 -5.323 -35.054 1.00 24.55 269 ALA A N 1
ATOM 2088 C CA . ALA A 1 271 ? -3.549 -6.123 -36.054 1.00 24.37 269 ALA A CA 1
ATOM 2089 C C . ALA A 1 271 ? -2.561 -6.749 -37.029 1.00 24.98 269 ALA A C 1
ATOM 2090 O O . ALA A 1 271 ? -2.634 -7.947 -37.327 1.00 26.42 269 ALA A O 1
ATOM 2092 N N . ILE A 1 272 ? -1.618 -5.949 -37.523 1.00 24.61 270 ILE A N 1
ATOM 2093 C CA . ILE A 1 272 ? -0.497 -6.455 -38.309 1.00 27.70 270 ILE A CA 1
ATOM 2094 C C . ILE A 1 272 ? 0.544 -6.958 -37.313 1.00 29.78 270 ILE A C 1
ATOM 2095 O O . ILE A 1 272 ? 1.251 -6.171 -36.681 1.00 29.67 270 ILE A O 1
ATOM 2100 N N . THR A 1 273 ? 0.627 -8.279 -37.155 1.00 31.64 271 THR A N 1
ATOM 2101 C CA . THR A 1 273 ? 1.525 -8.897 -36.179 1.00 33.06 271 THR A CA 1
ATOM 2102 C C . THR A 1 273 ? 2.912 -9.116 -36.787 1.00 36.12 271 THR A C 1
ATOM 2103 O O . THR A 1 273 ? 3.420 -10.231 -36.885 1.00 37.64 271 THR A O 1
ATOM 2107 N N . ASP A 1 274 ? 3.527 -8.006 -37.187 1.00 36.86 272 ASP A N 1
ATOM 2108 C CA . ASP A 1 274 ? 4.850 -8.037 -37.793 1.00 38.58 272 ASP A CA 1
ATOM 2109 C C . ASP A 1 274 ? 5.473 -6.657 -37.658 1.00 39.08 272 ASP A C 1
ATOM 2110 O O . ASP A 1 274 ? 4.771 -5.650 -37.530 1.00 36.55 272 ASP A O 1
ATOM 2115 N N . LEU A 1 275 ? 6.804 -6.627 -37.682 1.00 40.73 273 LEU A N 1
ATOM 2116 C CA . LEU A 1 275 ? 7.526 -5.364 -37.609 1.00 41.21 273 LEU A CA 1
ATOM 2117 C C . LEU A 1 275 ? 7.159 -4.474 -38.791 1.00 40.99 273 LEU A C 1
ATOM 2118 O O . LEU A 1 275 ? 6.903 -4.950 -39.901 1.00 42.28 273 LEU A O 1
ATOM 2123 N N . GLU A 1 276 ? 7.125 -3.162 -38.541 1.00 39.52 274 GLU A N 1
ATOM 2124 C CA . GLU A 1 276 ? 6.718 -2.224 -39.583 1.00 38.04 274 GLU A CA 1
ATOM 2125 C C . GLU A 1 276 ? 7.724 -2.192 -40.727 1.00 37.56 274 GLU A C 1
ATOM 2126 O O . GLU A 1 276 ? 7.342 -2.030 -41.892 1.00 37.56 274 GLU A O 1
ATOM 2132 N N . ILE A 1 277 ? 9.014 -2.347 -40.417 1.00 38.11 275 ILE A N 1
ATOM 2133 C CA . ILE A 1 277 ? 10.031 -2.378 -41.463 1.00 41.25 275 ILE A CA 1
ATOM 2134 C C . ILE A 1 277 ? 9.836 -3.583 -42.370 1.00 40.80 275 ILE A C 1
ATOM 2135 O O . ILE A 1 277 ? 10.236 -3.561 -43.540 1.00 42.10 275 ILE A O 1
ATOM 2140 N N . ASN A 1 278 ? 9.216 -4.648 -41.854 1.00 39.96 276 ASN A N 1
ATOM 2141 C CA . ASN A 1 278 ? 9.050 -5.887 -42.602 1.00 38.52 276 ASN A CA 1
ATOM 2142 C C . ASN A 1 278 ? 7.917 -5.827 -43.617 1.00 37.33 276 ASN A C 1
ATOM 2143 O O . ASN A 1 278 ? 7.845 -6.703 -44.484 1.00 38.80 276 ASN A O 1
ATOM 2148 N N . GLN A 1 279 ? 7.038 -4.825 -43.545 1.00 34.72 277 GLN A N 1
ATOM 2149 C CA . GLN A 1 279 ? 5.794 -4.844 -44.308 1.00 34.93 277 GLN A CA 1
ATOM 2150 C C . GLN A 1 279 ? 5.641 -3.641 -45.235 1.00 34.41 277 GLN A C 1
ATOM 2151 O O . GLN A 1 279 ? 4.515 -3.289 -45.603 1.00 33.40 277 GLN A O 1
ATOM 2157 N N . GLN A 1 280 ? 6.746 -3.008 -45.628 1.00 35.24 278 GLN A N 1
ATOM 2158 C CA . GLN A 1 280 ? 6.656 -1.860 -46.527 1.00 36.22 278 GLN A CA 1
ATOM 2159 C C . GLN A 1 280 ? 5.970 -2.171 -47.856 1.00 35.74 278 GLN A C 1
ATOM 2160 O O . GLN A 1 280 ? 5.188 -1.322 -48.320 1.00 32.95 278 GLN A O 1
ATOM 2166 N N . PRO A 1 281 ? 6.207 -3.313 -48.520 1.00 38.20 279 PRO A N 1
ATOM 2167 C CA . PRO A 1 281 ? 5.434 -3.598 -49.746 1.00 38.59 279 PRO A CA 1
ATOM 2168 C C . PRO A 1 281 ? 3.931 -3.604 -49.523 1.00 34.86 279 PRO A C 1
ATOM 2169 O O . PRO A 1 281 ? 3.190 -2.944 -50.264 1.00 32.38 279 PRO A O 1
ATOM 2173 N N . PHE A 1 282 ? 3.461 -4.336 -48.512 1.00 34.23 280 PHE A N 1
ATOM 2174 C CA . PHE A 1 282 ? 2.031 -4.395 -48.226 1.00 34.18 280 PHE A CA 1
ATOM 2175 C C . PHE A 1 282 ? 1.486 -3.021 -47.855 1.00 34.54 280 PHE A C 1
ATOM 2176 O O . PHE A 1 282 ? 0.411 -2.620 -48.317 1.00 33.93 280 PHE A O 1
ATOM 2184 N N . LEU A 1 283 ? 2.224 -2.280 -47.024 1.00 35.30 281 LEU A N 1
ATOM 2185 C CA . LEU A 1 283 ? 1.739 -0.986 -46.553 1.00 35.89 281 LEU A CA 1
ATOM 2186 C C . LEU A 1 283 ? 1.664 0.032 -47.685 1.00 38.60 281 LEU A C 1
ATOM 2187 O O . LEU A 1 283 ? 0.706 0.810 -47.763 1.00 37.32 281 LEU A O 1
ATOM 2192 N N . LYS A 1 284 ? 2.665 0.048 -48.570 1.00 42.65 282 LYS A N 1
ATOM 2193 C CA . LYS A 1 284 ? 2.663 1.013 -49.666 1.00 46.50 282 LYS A CA 1
ATOM 2194 C C . LYS A 1 284 ? 1.542 0.725 -50.656 1.00 45.41 282 LYS A C 1
ATOM 2195 O O . LYS A 1 284 ? 0.864 1.650 -51.120 1.00 46.39 282 LYS A O 1
ATOM 2201 N N . ALA A 1 285 ? 1.332 -0.550 -50.992 1.00 43.11 283 ALA A N 1
ATOM 2202 C CA . ALA A 1 285 ? 0.264 -0.908 -51.920 1.00 40.63 283 ALA A CA 1
ATOM 2203 C C . ALA A 1 285 ? -1.103 -0.580 -51.333 1.00 36.33 283 ALA A C 1
ATOM 2204 O O . ALA A 1 285 ? -1.972 -0.032 -52.021 1.00 34.30 283 ALA A O 1
ATOM 2206 N N . LEU A 1 286 ? -1.309 -0.910 -50.056 1.00 34.17 284 LEU A N 1
ATOM 2207 C CA . LEU A 1 286 ? -2.574 -0.598 -49.400 1.00 32.51 284 LEU A CA 1
ATOM 2208 C C . LEU A 1 286 ? -2.812 0.906 -49.349 1.00 31.52 284 LEU A C 1
ATOM 2209 O O . LEU A 1 286 ? -3.948 1.369 -49.509 1.00 29.72 284 LEU A O 1
ATOM 2214 N N . ASP A 1 287 ? -1.747 1.685 -49.141 1.00 32.42 285 ASP A N 1
ATOM 2215 C CA . ASP A 1 287 ? -1.891 3.132 -49.018 1.00 33.05 285 ASP A CA 1
ATOM 2216 C C . ASP A 1 287 ? -2.366 3.759 -50.323 1.00 33.89 285 ASP A C 1
ATOM 2217 O O . ASP A 1 287 ? -3.195 4.676 -50.314 1.00 33.12 285 ASP A O 1
ATOM 2222 N N . GLY A 1 288 ? -1.852 3.278 -51.457 1.00 35.10 286 GLY A N 1
ATOM 2223 C CA . GLY A 1 288 ? -2.256 3.842 -52.734 1.00 38.58 286 GLY A CA 1
ATOM 2224 C C . GLY A 1 288 ? -3.684 3.489 -53.105 1.00 39.44 286 GLY A C 1
ATOM 2225 O O . GLY A 1 288 ? -4.440 4.340 -53.581 1.00 38.68 286 GLY A O 1
ATOM 2226 N N . GLU A 1 289 ? -4.071 2.229 -52.894 1.00 41.23 287 GLU A N 1
ATOM 2227 C CA . GLU A 1 289 ? -5.445 1.821 -53.164 1.00 43.50 287 GLU A CA 1
ATOM 2228 C C . GLU A 1 289 ? -6.425 2.576 -52.276 1.00 40.24 287 GLU A C 1
ATOM 2229 O O . GLU A 1 289 ? -7.517 2.952 -52.720 1.00 39.15 287 GLU A O 1
ATOM 2235 N N . LEU A 1 290 ? -6.048 2.816 -51.018 1.00 36.85 288 LEU A N 1
ATOM 2236 C CA . LEU A 1 290 ? -6.909 3.579 -50.121 1.00 32.56 288 LEU A CA 1
ATOM 2237 C C . LEU A 1 290 ? -6.999 5.037 -50.551 1.00 31.51 288 LEU A C 1
ATOM 2238 O O . LEU A 1 290 ? -8.069 5.649 -50.461 1.00 31.19 288 LEU A O 1
ATOM 2243 N N . ARG A 1 291 ? -5.886 5.612 -51.021 1.00 32.88 289 ARG A N 1
ATOM 2244 C CA . ARG A 1 291 ? -5.903 6.998 -51.480 1.00 37.75 289 ARG A CA 1
ATOM 2245 C C . ARG A 1 291 ? -6.688 7.156 -52.777 1.00 40.50 289 ARG A C 1
ATOM 2246 O O . ARG A 1 291 ? -7.329 8.192 -52.990 1.00 40.78 289 ARG A O 1
ATOM 2254 N N . ASP A 1 292 ? -6.657 6.145 -53.648 1.00 41.93 290 ASP A N 1
ATOM 2255 C CA . ASP A 1 292 ? -7.340 6.251 -54.934 1.00 43.12 290 ASP A CA 1
ATOM 2256 C C . ASP A 1 292 ? -8.853 6.263 -54.749 1.00 44.59 290 ASP A C 1
ATOM 2257 O O . ASP A 1 292 ? -9.556 7.080 -55.354 1.00 44.68 290 ASP A O 1
ATOM 2262 N N . LYS A 1 293 ? -9.372 5.362 -53.918 1.00 44.92 291 LYS A N 1
ATOM 2263 C CA . LYS A 1 293 ? -10.700 5.560 -53.362 1.00 45.13 291 LYS A CA 1
ATOM 2264 C C . LYS A 1 293 ? -10.633 6.680 -52.324 1.00 42.63 291 LYS A C 1
ATOM 2265 O O . LYS A 1 293 ? -9.567 7.208 -52.013 1.00 43.61 291 LYS A O 1
ATOM 2271 N N . GLY A 1 294 ? -11.777 7.067 -51.778 1.00 40.79 292 GLY A N 1
ATOM 2272 C CA . GLY A 1 294 ? -11.762 8.194 -50.864 1.00 41.06 292 GLY A CA 1
ATOM 2273 C C . GLY A 1 294 ? -11.493 7.844 -49.413 1.00 38.72 292 GLY A C 1
ATOM 2274 O O . GLY A 1 294 ? -11.880 8.599 -48.516 1.00 39.32 292 GLY A O 1
ATOM 2275 N N . SER A 1 295 ? -10.809 6.730 -49.162 1.00 36.42 293 SER A N 1
ATOM 2276 C CA . SER A 1 295 ? -10.773 6.120 -47.840 1.00 34.09 293 SER A CA 1
ATOM 2277 C C . SER A 1 295 ? -9.436 6.331 -47.138 1.00 33.37 293 SER A C 1
ATOM 2278 O O . SER A 1 295 ? -8.401 6.580 -47.762 1.00 31.99 293 SER A O 1
ATOM 2281 N N . SER A 1 296 ? -9.485 6.216 -45.810 1.00 32.39 294 SER A N 1
ATOM 2282 C CA . SER A 1 296 ? -8.322 6.298 -44.939 1.00 32.29 294 SER A CA 1
ATOM 2283 C C . SER A 1 296 ? -8.360 5.144 -43.948 1.00 29.36 294 SER A C 1
ATOM 2284 O O . SER A 1 296 ? -9.433 4.646 -43.597 1.00 29.12 294 SER A O 1
ATOM 2287 N N . LEU A 1 297 ? -7.181 4.723 -43.493 1.00 27.65 295 LEU A N 1
ATOM 2288 C CA . LEU A 1 297 ? -7.072 3.583 -42.595 1.00 27.55 295 LEU A CA 1
ATOM 2289 C C . LEU A 1 297 ? -6.088 3.878 -41.474 1.00 26.44 295 LEU A C 1
ATOM 2290 O O . LEU A 1 297 ? -5.003 4.416 -41.713 1.00 26.14 295 LEU A O 1
ATOM 2295 N N . VAL A 1 298 ? -6.476 3.525 -40.250 1.00 24.70 296 VAL A N 1
ATOM 2296 C CA . VAL A 1 298 ? -5.577 3.513 -39.104 1.00 24.44 296 VAL A CA 1
ATOM 2297 C C . VAL A 1 298 ? -5.553 2.094 -38.551 1.00 22.12 296 VAL A C 1
ATOM 2298 O O . VAL A 1 298 ? -6.585 1.414 -38.511 1.00 20.58 296 VAL A O 1
ATOM 2302 N N . THR A 1 299 ? -4.368 1.632 -38.162 1.00 21.00 297 THR A N 1
ATOM 2303 C CA . THR A 1 299 ? -4.222 0.245 -37.750 1.00 21.58 297 THR A CA 1
ATOM 2304 C C . THR A 1 299 ? -3.116 0.121 -36.716 1.00 23.06 297 THR A C 1
ATOM 2305 O O . THR A 1 299 ? -2.185 0.930 -36.674 1.00 22.58 297 THR A O 1
ATOM 2309 N N . GLY A 1 300 ? -3.234 -0.910 -35.883 1.00 22.03 298 GLY A N 1
ATOM 2310 C CA . GLY A 1 300 ? -2.174 -1.237 -34.961 1.00 19.92 298 GLY A CA 1
ATOM 2311 C C . GLY A 1 300 ? -1.094 -2.081 -35.607 1.00 24.23 298 GLY A C 1
ATOM 2312 O O . GLY A 1 300 ? -1.324 -2.805 -36.575 1.00 24.13 298 GLY A O 1
ATOM 2313 N N . ILE A 1 301 ? 0.109 -1.972 -35.050 1.00 26.08 299 ILE A N 1
ATOM 2314 C CA . ILE A 1 301 ? 1.276 -2.684 -35.557 1.00 27.42 299 ILE A CA 1
ATOM 2315 C C . ILE A 1 301 ? 2.377 -2.558 -34.514 1.00 28.50 299 ILE A C 1
ATOM 2316 O O . ILE A 1 301 ? 2.256 -1.777 -33.564 1.00 28.86 299 ILE A O 1
ATOM 2321 N N . VAL A 1 302 ? 3.447 -3.333 -34.669 1.00 30.53 300 VAL A N 1
ATOM 2322 C CA . VAL A 1 302 ? 4.633 -3.224 -33.830 1.00 32.30 300 VAL A CA 1
ATOM 2323 C C . VAL A 1 302 ? 5.744 -2.601 -34.664 1.00 33.67 300 VAL A C 1
ATOM 2324 O O . VAL A 1 302 ? 5.907 -2.931 -35.845 1.00 32.97 300 VAL A O 1
ATOM 2328 N N . ASP A 1 303 ? 6.492 -1.682 -34.056 1.00 36.50 301 ASP A N 1
ATOM 2329 C CA . ASP A 1 303 ? 7.565 -0.965 -34.739 1.00 39.77 301 ASP A CA 1
ATOM 2330 C C . ASP A 1 303 ? 8.854 -1.130 -33.947 1.00 43.80 301 ASP A C 1
ATOM 2331 O O . ASP A 1 303 ? 8.978 -0.598 -32.839 1.00 43.35 301 ASP A O 1
ATOM 2336 N N . ALA A 1 304 ? 9.811 -1.864 -34.513 1.00 46.31 302 ALA A N 1
ATOM 2337 C CA . ALA A 1 304 ? 11.169 -1.940 -33.977 1.00 47.79 302 ALA A CA 1
ATOM 2338 C C . ALA A 1 304 ? 12.013 -0.934 -34.753 1.00 50.30 302 ALA A C 1
ATOM 2339 O O . ALA A 1 304 ? 12.482 -1.219 -35.857 1.00 50.75 302 ALA A O 1
ATOM 2341 N N . ARG A 1 305 ? 12.206 0.245 -34.174 1.00 53.30 303 ARG A N 1
ATOM 2342 C CA . ARG A 1 305 ? 12.807 1.375 -34.868 1.00 57.72 303 ARG A CA 1
ATOM 2343 C C . ARG A 1 305 ? 14.272 1.494 -34.483 1.00 65.58 303 ARG A C 1
ATOM 2344 O O . ARG A 1 305 ? 14.597 1.538 -33.293 1.00 66.21 303 ARG A O 1
ATOM 2352 N N . LEU A 1 306 ? 15.148 1.565 -35.483 1.00 70.99 304 LEU A N 1
ATOM 2353 C CA . LEU A 1 306 ? 16.562 1.791 -35.211 1.00 76.33 304 LEU A CA 1
ATOM 2354 C C . LEU A 1 306 ? 16.800 3.250 -34.844 1.00 79.00 304 LEU A C 1
ATOM 2355 O O . LEU A 1 306 ? 16.411 4.160 -35.576 1.00 79.42 304 LEU A O 1
ATOM 2360 N N . ASN A 1 307 ? 17.469 3.471 -33.723 1.00 81.07 305 ASN A N 1
ATOM 2361 C CA . ASN A 1 307 ? 17.582 4.780 -33.098 1.00 82.57 305 ASN A CA 1
ATOM 2362 C C . ASN A 1 307 ? 18.951 5.413 -33.360 1.00 86.55 305 ASN A C 1
ATOM 2363 O O . ASN A 1 307 ? 19.794 4.895 -34.105 1.00 86.92 305 ASN A O 1
ATOM 2368 N N . LYS A 1 308 ? 19.149 6.580 -32.743 1.00 89.62 306 LYS A N 1
ATOM 2369 C CA . LYS A 1 308 ? 20.376 7.344 -32.930 1.00 93.58 306 LYS A CA 1
ATOM 2370 C C . LYS A 1 308 ? 21.600 6.638 -32.357 1.00 96.19 306 LYS A C 1
ATOM 2371 O O . LYS A 1 308 ? 22.716 6.896 -32.820 1.00 101.20 306 LYS A O 1
ATOM 2377 N N . GLN A 1 309 ? 21.420 5.750 -31.375 1.00 89.22 307 GLN A N 1
ATOM 2378 C CA . GLN A 1 309 ? 22.525 5.073 -30.702 1.00 85.84 307 GLN A CA 1
ATOM 2379 C C . GLN A 1 309 ? 22.613 3.605 -31.132 1.00 83.36 307 GLN A C 1
ATOM 2380 O O . GLN A 1 309 ? 22.898 2.715 -30.328 1.00 83.79 307 GLN A O 1
ATOM 2386 N N . ASN A 1 310 ? 22.356 3.339 -32.412 1.00 79.70 308 ASN A N 1
ATOM 2387 C CA . ASN A 1 310 ? 22.580 2.027 -33.022 1.00 77.10 308 ASN A CA 1
ATOM 2388 C C . ASN A 1 310 ? 21.748 0.916 -32.384 1.00 74.70 308 ASN A C 1
ATOM 2389 O O . ASN A 1 310 ? 22.134 -0.257 -32.443 1.00 74.46 308 ASN A O 1
ATOM 2394 N N . ARG A 1 311 ? 20.614 1.245 -31.768 1.00 73.85 309 ARG A N 1
ATOM 2395 C CA . ARG A 1 311 ? 19.800 0.246 -31.093 1.00 74.00 309 ARG A CA 1
ATOM 2396 C C . ARG A 1 311 ? 18.335 0.405 -31.478 1.00 68.56 309 ARG A C 1
ATOM 2397 O O . ARG A 1 311 ? 17.903 1.451 -31.968 1.00 68.45 309 ARG A O 1
ATOM 2405 N N . TYR A 1 312 ? 17.570 -0.657 -31.236 1.00 64.03 310 TYR A N 1
ATOM 2406 C CA . TYR A 1 312 ? 16.169 -0.732 -31.630 1.00 58.27 310 TYR A CA 1
ATOM 2407 C C . TYR A 1 312 ? 15.275 -0.530 -30.414 1.00 54.95 310 TYR A C 1
ATOM 2408 O O . TYR A 1 312 ? 15.424 -1.230 -29.406 1.00 55.39 310 TYR A O 1
ATOM 2417 N N . ASP A 1 313 ? 14.346 0.419 -30.512 1.00 52.69 311 ASP A N 1
ATOM 2418 C CA . ASP A 1 313 ? 13.273 0.577 -29.536 1.00 51.14 311 ASP A CA 1
ATOM 2419 C C . ASP A 1 313 ? 11.992 0.029 -30.155 1.00 48.66 311 ASP A C 1
ATOM 2420 O O . ASP A 1 313 ? 11.487 0.575 -31.140 1.00 46.96 311 ASP A O 1
ATOM 2425 N N . THR A 1 314 ? 11.476 -1.054 -29.584 1.00 47.01 312 THR A N 1
ATOM 2426 C CA . THR A 1 314 ? 10.264 -1.690 -30.083 1.00 44.11 312 THR A CA 1
ATOM 2427 C C . THR A 1 314 ? 9.043 -1.035 -29.446 1.00 40.16 312 THR A C 1
ATOM 2428 O O . THR A 1 314 ? 8.987 -0.872 -28.222 1.00 29.06 312 THR A O 1
ATOM 2432 N N . TYR A 1 315 ? 8.070 -0.663 -30.277 1.00 37.34 313 TYR A N 1
ATOM 2433 C CA . TYR A 1 315 ? 6.895 0.068 -29.827 1.00 33.27 313 TYR A CA 1
ATOM 2434 C C . TYR A 1 315 ? 5.616 -0.683 -30.172 1.00 29.94 313 TYR A C 1
ATOM 2435 O O . TYR A 1 315 ? 5.566 -1.463 -31.128 1.00 29.02 313 TYR A O 1
ATOM 2444 N N . ASN A 1 316 ? 4.580 -0.428 -29.372 1.00 27.64 314 ASN A N 1
ATOM 2445 C CA . ASN A 1 316 ? 3.206 -0.815 -29.674 1.00 25.34 314 ASN A CA 1
ATOM 2446 C C . ASN A 1 316 ? 2.531 0.421 -30.259 1.00 25.29 314 ASN A C 1
ATOM 2447 O O . ASN A 1 316 ? 2.265 1.386 -29.536 1.00 26.20 314 ASN A O 1
ATOM 2452 N N . THR A 1 317 ? 2.280 0.411 -31.567 1.00 26.35 315 THR A N 1
ATOM 2453 C CA . THR A 1 317 ? 2.042 1.656 -32.281 1.00 27.19 315 THR A CA 1
ATOM 2454 C C . THR A 1 317 ? 0.779 1.608 -33.130 1.00 24.27 315 THR A C 1
ATOM 2455 O O . THR A 1 317 ? 0.253 0.542 -33.462 1.00 23.59 315 THR A O 1
ATOM 2459 N N . ILE A 1 318 ? 0.305 2.805 -33.470 1.00 22.89 316 ILE A N 1
ATOM 2460 C CA . ILE A 1 318 ? -0.773 3.016 -34.426 1.00 23.41 316 ILE A CA 1
ATOM 2461 C C . ILE A 1 318 ? -0.206 3.810 -35.593 1.00 23.94 316 ILE A C 1
ATOM 2462 O O . ILE A 1 318 ? 0.448 4.839 -35.388 1.00 21.29 316 ILE A O 1
ATOM 2467 N N . ILE A 1 319 ? -0.460 3.339 -36.811 1.00 22.14 317 ILE A N 1
ATOM 2468 C CA . ILE A 1 319 ? -0.013 4.030 -38.011 1.00 24.00 317 ILE A CA 1
ATOM 2469 C C . ILE A 1 319 ? -1.231 4.421 -38.838 1.00 24.52 317 ILE A C 1
ATOM 2470 O O . ILE A 1 319 ? -2.328 3.884 -38.671 1.00 23.79 317 ILE A O 1
ATOM 2475 N N . THR A 1 320 ? -1.021 5.376 -39.741 1.00 25.45 318 THR A N 1
ATOM 2476 C CA . THR A 1 320 ? -2.070 5.902 -40.600 1.00 24.96 318 THR A CA 1
ATOM 2477 C C . THR A 1 320 ? -1.688 5.743 -42.066 1.00 26.97 318 THR A C 1
ATOM 2478 O O . THR A 1 320 ? -0.514 5.834 -42.432 1.00 28.12 318 THR A O 1
ATOM 2482 N N . LEU A 1 321 ? -2.696 5.510 -42.903 1.00 26.77 319 LEU A N 1
ATOM 2483 C CA . LEU A 1 321 ? -2.499 5.343 -44.334 1.00 29.25 319 LEU A CA 1
ATOM 2484 C C . LEU A 1 321 ? -3.696 5.920 -45.074 1.00 30.64 319 LEU A C 1
ATOM 2485 O O . LEU A 1 321 ? -4.760 6.149 -44.496 1.00 30.85 319 LEU A O 1
ATOM 2490 N N . GLY A 1 322 ? -3.508 6.152 -46.370 1.00 32.01 320 GLY A N 1
ATOM 2491 C CA . GLY A 1 322 ? -4.608 6.534 -47.232 1.00 32.67 320 GLY A CA 1
ATOM 2492 C C . GLY A 1 322 ? -4.834 8.025 -47.387 1.00 33.42 320 GLY A C 1
ATOM 2493 O O . GLY A 1 322 ? -3.914 8.830 -47.212 1.00 31.78 320 GLY A O 1
ATOM 2494 N N . LYS A 1 323 ? -6.072 8.393 -47.716 1.00 35.25 321 LYS A N 1
ATOM 2495 C CA . LYS A 1 323 ? -6.409 9.778 -48.021 1.00 37.99 321 LYS A CA 1
ATOM 2496 C C . LYS A 1 323 ? -6.140 10.685 -46.826 1.00 37.62 321 LYS A C 1
ATOM 2497 O O . LYS A 1 323 ? -6.523 10.373 -45.695 1.00 35.53 321 LYS A O 1
ATOM 2503 N N . GLY A 1 324 ? -5.481 11.814 -47.082 1.00 40.01 322 GLY A N 1
ATOM 2504 C CA . GLY A 1 324 ? -5.154 12.745 -46.020 1.00 39.30 322 GLY A CA 1
ATOM 2505 C C . GLY A 1 324 ? -4.124 12.250 -45.034 1.00 40.07 322 GLY A C 1
ATOM 2506 O O . GLY A 1 324 ? -3.885 12.916 -44.021 1.00 41.74 322 GLY A O 1
ATOM 2507 N N . ALA A 1 325 ? -3.513 11.098 -45.293 1.00 36.65 323 ALA A N 1
ATOM 2508 C CA . ALA A 1 325 ? -2.469 10.548 -44.441 1.00 35.10 323 ALA A CA 1
ATOM 2509 C C . ALA A 1 325 ? -1.609 9.579 -45.242 1.00 34.00 323 ALA A C 1
ATOM 2510 O O . ALA A 1 325 ? -1.645 8.368 -44.991 1.00 32.47 323 ALA A O 1
ATOM 2512 N N . PRO A 1 326 ? -0.832 10.064 -46.210 1.00 33.80 324 PRO A N 1
ATOM 2513 C CA . PRO A 1 326 ? -0.011 9.151 -47.014 1.00 34.30 324 PRO A CA 1
ATOM 2514 C C . PRO A 1 326 ? 1.025 8.463 -46.141 1.00 33.10 324 PRO A C 1
ATOM 2515 O O . PRO A 1 326 ? 1.783 9.114 -45.418 1.00 32.04 324 PRO A O 1
ATOM 2519 N N . TYR A 1 327 ? 1.041 7.135 -46.194 1.00 33.06 325 TYR A N 1
ATOM 2520 C CA . TYR A 1 327 ? 1.899 6.386 -45.288 1.00 33.97 325 TYR A CA 1
ATOM 2521 C C . TYR A 1 327 ? 3.367 6.604 -45.619 1.00 36.12 325 TYR A C 1
ATOM 2522 O O . TYR A 1 327 ? 3.761 6.658 -46.787 1.00 38.43 325 TYR A O 1
ATOM 2531 N N . SER A 1 328 ? 4.178 6.719 -44.570 1.00 36.61 326 SER A N 1
ATOM 2532 C CA . SER A 1 328 ? 5.626 6.779 -44.692 1.00 39.93 326 SER A CA 1
ATOM 2533 C C . SER A 1 328 ? 6.225 6.253 -43.396 1.00 39.21 326 SER A C 1
ATOM 2534 O O . SER A 1 328 ? 5.696 6.519 -42.314 1.00 37.21 326 SER A O 1
ATOM 2537 N N . TYR A 1 329 ? 7.320 5.498 -43.509 1.00 41.42 327 TYR A N 1
ATOM 2538 C CA . TYR A 1 329 ? 7.974 5.009 -42.300 1.00 41.86 327 TYR A CA 1
ATOM 2539 C C . TYR A 1 329 ? 8.548 6.155 -41.479 1.00 43.38 327 TYR A C 1
ATOM 2540 O O . TYR A 1 329 ? 8.715 6.025 -40.261 1.00 42.13 327 TYR A O 1
ATOM 2549 N N . GLU A 1 330 ? 8.840 7.283 -42.121 1.00 47.16 328 GLU A N 1
ATOM 2550 C CA . GLU A 1 330 ? 9.341 8.471 -41.447 1.00 51.26 328 GLU A CA 1
ATOM 2551 C C . GLU A 1 330 ? 8.232 9.444 -41.065 1.00 47.80 328 GLU A C 1
ATOM 2552 O O . GLU A 1 330 ? 8.527 10.543 -40.585 1.00 49.55 328 GLU A O 1
ATOM 2558 N N . SER A 1 331 ? 6.972 9.069 -41.265 1.00 42.47 329 SER A N 1
ATOM 2559 C CA . SER A 1 331 ? 5.870 9.968 -40.959 1.00 37.68 329 SER A CA 1
ATOM 2560 C C . SER A 1 331 ? 5.677 10.098 -39.453 1.00 33.61 329 SER A C 1
ATOM 2561 O O . SER A 1 331 ? 5.683 9.106 -38.719 1.00 32.32 329 SER A O 1
ATOM 2564 N N . ALA A 1 332 ? 5.510 11.340 -38.994 1.00 32.27 330 ALA A N 1
ATOM 2565 C CA . ALA A 1 332 ? 5.163 11.604 -37.606 1.00 31.66 330 ALA A CA 1
ATOM 2566 C C . ALA A 1 332 ? 3.704 11.294 -37.304 1.00 31.12 330 ALA A C 1
ATOM 2567 O O . ALA A 1 332 ? 3.316 11.278 -36.131 1.00 31.32 330 ALA A O 1
ATOM 2569 N N . ASP A 1 333 ? 2.896 11.038 -38.331 1.00 31.00 331 ASP A N 1
ATOM 2570 C CA . ASP A 1 333 ? 1.487 10.712 -38.162 1.00 27.83 331 ASP A CA 1
ATOM 2571 C C . ASP A 1 333 ? 1.333 9.307 -37.596 1.00 26.07 331 ASP A C 1
ATOM 2572 O O . ASP A 1 333 ? 0.925 8.383 -38.308 1.00 26.34 331 ASP A O 1
ATOM 2577 N N . ARG A 1 334 ? 1.659 9.142 -36.317 1.00 26.03 332 ARG A N 1
ATOM 2578 C CA . ARG A 1 334 ? 1.639 7.836 -35.675 1.00 25.22 332 ARG A CA 1
ATOM 2579 C C . ARG A 1 334 ? 1.520 8.039 -34.171 1.00 25.07 332 ARG A C 1
ATOM 2580 O O . ARG A 1 334 ? 1.647 9.155 -33.663 1.00 28.51 332 ARG A O 1
ATOM 2588 N N . TYR A 1 335 ? 1.276 6.937 -33.463 1.00 23.11 333 TYR A N 1
ATOM 2589 C CA . TYR A 1 335 ? 1.172 6.956 -32.008 1.00 23.50 333 TYR A CA 1
ATOM 2590 C C . TYR A 1 335 ? 1.901 5.753 -31.434 1.00 24.03 333 TYR A C 1
ATOM 2591 O O . TYR A 1 335 ? 1.689 4.628 -31.891 1.00 21.29 333 TYR A O 1
ATOM 2600 N N . ASN A 1 336 ? 2.749 5.987 -30.436 1.00 23.71 334 ASN A N 1
ATOM 2601 C CA . ASN A 1 336 ? 3.467 4.926 -29.742 1.00 24.86 334 ASN A CA 1
ATOM 2602 C C . ASN A 1 336 ? 2.939 4.810 -28.319 1.00 26.32 334 ASN A C 1
ATOM 2603 O O . ASN A 1 336 ? 2.835 5.816 -27.609 1.00 26.71 334 ASN A O 1
ATOM 2608 N N . LYS A 1 337 ? 2.600 3.587 -27.911 1.00 26.02 335 LYS A N 1
ATOM 2609 C CA . LYS A 1 337 ? 2.046 3.356 -26.582 1.00 25.80 335 LYS A CA 1
ATOM 2610 C C . LYS A 1 337 ? 2.990 3.876 -25.507 1.00 25.93 335 LYS A C 1
ATOM 2611 O O . LYS A 1 337 ? 4.200 3.635 -25.554 1.00 26.73 335 LYS A O 1
ATOM 2617 N N . ASN A 1 338 ? 2.429 4.596 -24.535 1.00 24.74 336 ASN A N 1
ATOM 2618 C CA . ASN A 1 338 ? 3.202 5.200 -23.455 1.00 24.65 336 ASN A CA 1
ATOM 2619 C C . ASN A 1 338 ? 3.169 4.377 -22.173 1.00 25.70 336 ASN A C 1
ATOM 2620 O O . ASN A 1 338 ? 4.215 4.140 -21.562 1.00 27.91 336 ASN A O 1
ATOM 2625 N N . HIS A 1 339 ? 1.988 3.940 -21.748 1.00 24.56 337 HIS A N 1
ATOM 2626 C CA . HIS A 1 339 ? 1.830 3.217 -20.488 1.00 25.19 337 HIS A CA 1
ATOM 2627 C C . HIS A 1 339 ? 1.745 1.726 -20.792 1.00 24.54 337 HIS A C 1
ATOM 2628 O O . HIS A 1 339 ? 0.697 1.222 -21.202 1.00 23.98 337 HIS A O 1
ATOM 2635 N N . LEU A 1 340 ? 2.849 1.020 -20.574 1.00 25.14 338 LEU A N 1
ATOM 2636 C CA . LEU A 1 340 ? 2.917 -0.402 -20.856 1.00 28.26 338 LEU A CA 1
ATOM 2637 C C . LEU A 1 340 ? 2.358 -1.208 -19.686 1.00 29.20 338 LEU A C 1
ATOM 2638 O O . LEU A 1 340 ? 2.274 -0.732 -18.550 1.00 30.80 338 LEU A O 1
ATOM 2643 N N . VAL A 1 341 ? 1.962 -2.444 -19.980 1.00 29.01 339 VAL A N 1
ATOM 2644 C CA . VAL A 1 341 ? 1.408 -3.328 -18.956 1.00 32.42 339 VAL A CA 1
ATOM 2645 C C . VAL A 1 341 ? 2.549 -4.050 -18.251 1.00 35.50 339 VAL A C 1
ATOM 2646 O O . VAL A 1 341 ? 3.465 -4.568 -18.910 1.00 36.47 339 VAL A O 1
ATOM 2650 N N . PRO A 1 342 ? 2.560 -4.082 -16.921 1.00 36.98 340 PRO A N 1
ATOM 2651 C CA . PRO A 1 342 ? 3.630 -4.783 -16.205 1.00 38.96 340 PRO A CA 1
ATOM 2652 C C . PRO A 1 342 ? 3.604 -6.280 -16.492 1.00 39.86 340 PRO A C 1
ATOM 2653 O O . PRO A 1 342 ? 2.538 -6.890 -16.600 1.00 38.95 340 PRO A O 1
ATOM 2657 N N . PHE A 1 343 ? 4.803 -6.857 -16.626 1.00 42.06 341 PHE A N 1
ATOM 2658 C CA . PHE A 1 343 ? 5.027 -8.265 -16.955 1.00 44.84 341 PHE A CA 1
ATOM 2659 C C . PHE A 1 343 ? 4.638 -8.582 -18.395 1.00 44.64 341 PHE A C 1
ATOM 2660 O O . PHE A 1 343 ? 5.359 -9.307 -19.088 1.00 46.10 341 PHE A O 1
ATOM 2668 N N . GLY A 1 344 ? 3.513 -8.038 -18.863 1.00 42.56 342 GLY A N 1
ATOM 2669 C CA . GLY A 1 344 ? 3.079 -8.320 -20.221 1.00 41.65 342 GLY A CA 1
ATOM 2670 C C . GLY A 1 344 ? 3.922 -7.622 -21.272 1.00 40.22 342 GLY A C 1
ATOM 2671 O O . GLY A 1 344 ? 4.232 -8.202 -22.315 1.00 41.05 342 GLY A O 1
ATOM 2672 N N . GLU A 1 345 ? 4.307 -6.370 -21.014 1.00 38.72 343 GLU A N 1
ATOM 2673 C CA . GLU A 1 345 ? 5.068 -5.584 -21.974 1.00 38.70 343 GLU A CA 1
ATOM 2674 C C . GLU A 1 345 ? 6.414 -5.103 -21.449 1.00 41.54 343 GLU A C 1
ATOM 2675 O O . GLU A 1 345 ? 7.199 -4.554 -22.231 1.00 41.41 343 GLU A O 1
ATOM 2681 N N . PHE A 1 346 ? 6.702 -5.295 -20.165 1.00 42.91 344 PHE A N 1
ATOM 2682 C CA . PHE A 1 346 ? 7.972 -4.908 -19.561 1.00 44.29 344 PHE A CA 1
ATOM 2683 C C . PHE A 1 346 ? 8.014 -5.522 -18.169 1.00 48.37 344 PHE A C 1
ATOM 2684 O O . PHE A 1 346 ? 7.037 -6.113 -17.707 1.00 45.77 344 PHE A O 1
ATOM 2692 N N . VAL A 1 347 ? 9.153 -5.368 -17.500 1.00 55.12 345 VAL A N 1
ATOM 2693 C CA . VAL A 1 347 ? 9.313 -5.909 -16.151 1.00 61.00 345 VAL A CA 1
ATOM 2694 C C . VAL A 1 347 ? 9.642 -4.779 -15.181 1.00 65.68 345 VAL A C 1
ATOM 2695 O O . VAL A 1 347 ? 10.402 -3.864 -15.527 1.00 66.24 345 VAL A O 1
ATOM 2699 N N . PRO A 1 348 ? 9.094 -4.804 -13.962 1.00 71.35 346 PRO A N 1
ATOM 2700 C CA . PRO A 1 348 ? 9.305 -3.680 -13.032 1.00 73.67 346 PRO A CA 1
ATOM 2701 C C . PRO A 1 348 ? 10.754 -3.468 -12.622 1.00 76.98 346 PRO A C 1
ATOM 2702 O O . PRO A 1 348 ? 11.086 -2.384 -12.124 1.00 75.97 346 PRO A O 1
ATOM 2706 N N . LEU A 1 349 ? 11.626 -4.455 -12.807 1.00 80.95 347 LEU A N 1
ATOM 2707 C CA . LEU A 1 349 ? 13.017 -4.301 -12.414 1.00 85.10 347 LEU A CA 1
ATOM 2708 C C . LEU A 1 349 ? 13.774 -3.445 -13.427 1.00 85.83 347 LEU A C 1
ATOM 2709 O O . LEU A 1 349 ? 13.363 -3.286 -14.580 1.00 84.39 347 LEU A O 1
ATOM 2711 N N . GLU A 1 350 ? 14.894 -2.887 -12.975 1.00 87.22 348 GLU A N 1
ATOM 2712 C CA . GLU A 1 350 ? 15.777 -2.107 -13.837 1.00 91.73 348 GLU A CA 1
ATOM 2713 C C . GLU A 1 350 ? 17.136 -1.902 -13.175 1.00 96.78 348 GLU A C 1
ATOM 2714 O O . GLU A 1 350 ? 17.257 -1.957 -11.951 1.00 99.27 348 GLU A O 1
ATOM 2720 N N . SER A 1 365 ? 13.414 -8.941 -23.806 1.00 87.59 363 SER A N 1
ATOM 2721 C CA . SER A 1 365 ? 12.582 -8.258 -24.789 1.00 85.98 363 SER A CA 1
ATOM 2722 C C . SER A 1 365 ? 11.465 -7.472 -24.112 1.00 83.09 363 SER A C 1
ATOM 2723 O O . SER A 1 365 ? 10.510 -8.052 -23.593 1.00 83.33 363 SER A O 1
ATOM 2726 N N . SER A 1 366 ? 11.593 -6.148 -24.121 1.00 74.47 364 SER A N 1
ATOM 2727 C CA . SER A 1 366 ? 10.596 -5.259 -23.547 1.00 66.59 364 SER A CA 1
ATOM 2728 C C . SER A 1 366 ? 10.222 -4.193 -24.566 1.00 59.97 364 SER A C 1
ATOM 2729 O O . SER A 1 366 ? 10.942 -3.949 -25.538 1.00 61.30 364 SER A O 1
ATOM 2732 N N . PHE A 1 367 ? 9.079 -3.559 -24.334 1.00 52.11 365 PHE A N 1
ATOM 2733 C CA . PHE A 1 367 ? 8.625 -2.466 -25.178 1.00 44.62 365 PHE A CA 1
ATOM 2734 C C . PHE A 1 367 ? 9.179 -1.142 -24.669 1.00 39.57 365 PHE A C 1
ATOM 2735 O O . PHE A 1 367 ? 9.411 -0.960 -23.471 1.00 37.69 365 PHE A O 1
ATOM 2743 N N . SER A 1 368 ? 9.405 -0.221 -25.598 1.00 37.63 366 SER A N 1
ATOM 2744 C CA . SER A 1 368 ? 9.753 1.144 -25.239 1.00 36.47 366 SER A CA 1
ATOM 2745 C C . SER A 1 368 ? 8.494 2.003 -25.200 1.00 34.45 366 SER A C 1
ATOM 2746 O O . SER A 1 368 ? 7.480 1.694 -25.830 1.00 26.62 366 SER A O 1
ATOM 2749 N N . ARG A 1 369 ? 8.564 3.087 -24.436 1.00 34.10 367 ARG A N 1
ATOM 2750 C CA . ARG A 1 369 ? 7.414 3.949 -24.203 1.00 31.65 367 ARG A CA 1
ATOM 2751 C C . ARG A 1 369 ? 7.461 5.152 -25.135 1.00 29.82 367 ARG A C 1
ATOM 2752 O O . ARG A 1 369 ? 8.509 5.787 -25.286 1.00 28.16 367 ARG A O 1
ATOM 2760 N N . GLY A 1 370 ? 6.325 5.460 -25.756 1.00 28.83 368 GLY A N 1
ATOM 2761 C CA . GLY A 1 370 ? 6.172 6.703 -26.470 1.00 30.11 368 GLY A CA 1
ATOM 2762 C C . GLY A 1 370 ? 6.086 7.852 -25.488 1.00 31.39 368 GLY A C 1
ATOM 2763 O O . GLY A 1 370 ? 5.976 7.644 -24.276 1.00 32.36 368 GLY A O 1
ATOM 2764 N N . PRO A 1 371 ? 6.148 9.088 -25.982 1.00 30.79 369 PRO A N 1
ATOM 2765 C CA . PRO A 1 371 ? 6.074 10.239 -25.075 1.00 31.61 369 PRO A CA 1
ATOM 2766 C C . PRO A 1 371 ? 4.733 10.296 -24.357 1.00 31.61 369 PRO A C 1
ATOM 2767 O O . PRO A 1 371 ? 3.713 9.815 -24.857 1.00 29.22 369 PRO A O 1
ATOM 2771 N N . TYR A 1 372 ? 4.753 10.880 -23.155 1.00 33.77 370 TYR A N 1
ATOM 2772 C CA . TYR A 1 372 ? 3.528 11.021 -22.374 1.00 31.95 370 TYR A CA 1
ATOM 2773 C C . TYR A 1 372 ? 2.468 11.797 -23.143 1.00 31.66 370 TYR 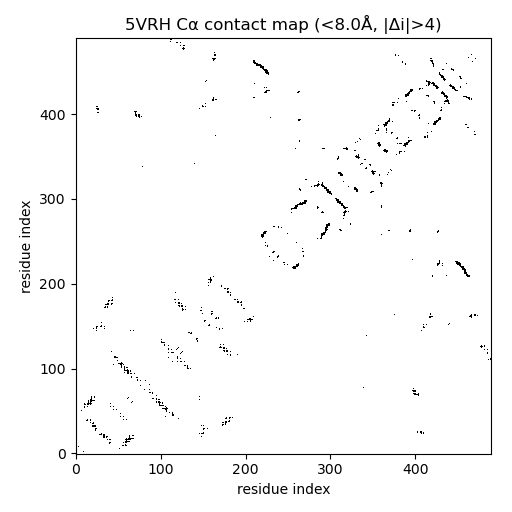A C 1
ATOM 2774 O O . TYR A 1 372 ? 1.272 11.498 -23.046 1.00 20.91 370 TYR A O 1
ATOM 2783 N N . ILE A 1 373 ? 2.887 12.792 -23.919 1.00 30.96 371 ILE A N 1
ATOM 2784 C CA . ILE A 1 373 ? 1.985 13.596 -24.733 1.00 31.63 371 ILE A CA 1
ATOM 2785 C C . ILE A 1 373 ? 2.426 13.477 -26.184 1.00 30.32 371 ILE A C 1
ATOM 2786 O O . ILE A 1 373 ? 3.584 13.765 -26.513 1.00 28.97 371 ILE A O 1
ATOM 2791 N N . GLN A 1 374 ? 1.510 13.046 -27.043 1.00 29.62 372 GLN A N 1
ATOM 2792 C CA . GLN A 1 374 ? 1.730 12.934 -28.474 1.00 29.40 372 GLN A CA 1
ATOM 2793 C C . GLN A 1 374 ? 0.599 13.633 -29.211 1.00 29.10 372 GLN A C 1
ATOM 2794 O O . GLN A 1 374 ? -0.526 13.702 -28.705 1.00 28.81 372 GLN A O 1
ATOM 2800 N N . PRO A 1 375 ? 0.867 14.171 -30.397 1.00 28.89 373 PRO A N 1
ATOM 2801 C CA . PRO A 1 375 ? -0.172 14.897 -31.137 1.00 27.94 373 PRO A CA 1
ATOM 2802 C C . PRO A 1 375 ? -1.269 13.956 -31.597 1.00 26.46 373 PRO A C 1
ATOM 2803 O O . PRO A 1 375 ? -1.055 12.738 -31.698 1.00 25.47 373 PRO A O 1
ATOM 2807 N N . PRO A 1 376 ? -2.462 14.477 -31.876 1.00 25.03 374 PRO A N 1
ATOM 2808 C CA . PRO A 1 376 ? -3.531 13.620 -32.393 1.00 23.80 374 PRO A CA 1
ATOM 2809 C C . PRO A 1 376 ? -3.193 13.092 -33.777 1.00 24.32 374 PRO A C 1
ATOM 2810 O O . PRO A 1 376 ? -2.495 13.737 -34.563 1.00 23.42 374 PRO A O 1
ATOM 2814 N N . LEU A 1 377 ? -3.694 11.895 -34.065 1.00 25.09 375 LEU A N 1
ATOM 2815 C CA . LEU A 1 377 ? -3.560 11.337 -35.401 1.00 25.33 375 LEU A CA 1
ATOM 2816 C C . LEU A 1 377 ? -4.379 12.154 -36.394 1.00 26.04 375 LEU A C 1
ATOM 2817 O O . LEU A 1 377 ? -5.404 12.748 -36.048 1.00 25.80 375 LEU A O 1
ATOM 2822 N N . SER A 1 378 ? -3.913 12.187 -37.639 1.00 26.14 376 SER A N 1
ATOM 2823 C CA . SER A 1 378 ? -4.610 12.868 -38.721 1.00 29.02 376 SER A CA 1
ATOM 2824 C C . SER A 1 378 ? -4.880 11.868 -39.835 1.00 29.44 376 SER A C 1
ATOM 2825 O O . SER A 1 378 ? -3.969 11.162 -40.276 1.00 28.93 376 SER A O 1
ATOM 2828 N N . ALA A 1 379 ? -6.132 11.798 -40.280 1.00 29.36 377 ALA A N 1
ATOM 2829 C CA . ALA A 1 379 ? -6.512 10.847 -41.322 1.00 29.25 377 ALA A CA 1
ATOM 2830 C C . ALA A 1 379 ? -7.752 11.372 -42.022 1.00 28.06 377 ALA A C 1
ATOM 2831 O O . ALA A 1 379 ? -8.794 11.537 -41.382 1.00 25.24 377 ALA A O 1
ATOM 2833 N N . ASN A 1 380 ? -7.641 11.637 -43.326 1.00 28.39 378 ASN A N 1
ATOM 2834 C CA . ASN A 1 380 ? -8.759 12.123 -44.136 1.00 29.18 378 ASN A CA 1
ATOM 2835 C C . ASN A 1 380 ? -9.324 13.432 -43.592 1.00 29.80 378 ASN A C 1
ATOM 2836 O O . ASN A 1 380 ? -10.528 13.685 -43.679 1.00 29.15 378 ASN A O 1
ATOM 2841 N N . GLY A 1 381 ? -8.462 14.276 -43.031 1.00 31.12 379 GLY A N 1
ATOM 2842 C CA . GLY A 1 381 ? -8.914 15.499 -42.403 1.00 31.48 379 GLY A CA 1
ATOM 2843 C C . GLY A 1 381 ? -9.510 15.326 -41.024 1.00 30.67 379 GLY A C 1
ATOM 2844 O O . GLY A 1 381 ? -10.021 16.300 -40.461 1.00 32.01 379 GLY A O 1
ATOM 2845 N N . ILE A 1 382 ? -9.465 14.118 -40.465 1.00 30.21 380 ILE A N 1
ATOM 2846 C CA . ILE A 1 382 ? -9.984 13.838 -39.131 1.00 30.95 380 ILE A CA 1
ATOM 2847 C C . ILE A 1 382 ? -8.829 13.860 -38.142 1.00 33.32 380 ILE A C 1
ATOM 2848 O O . ILE A 1 382 ? -7.729 13.381 -38.445 1.00 34.66 380 ILE A O 1
ATOM 2853 N N . GLU A 1 383 ? -9.075 14.409 -36.956 1.00 33.13 381 GLU A N 1
ATOM 2854 C CA . GLU A 1 383 ? -8.089 14.444 -35.883 1.00 35.02 381 GLU A CA 1
ATOM 2855 C C . GLU A 1 383 ? -8.565 13.543 -34.751 1.00 32.04 381 GLU A C 1
ATOM 2856 O O . GLU A 1 383 ? -9.630 13.777 -34.171 1.00 31.78 381 GLU A O 1
ATOM 2862 N N . LEU A 1 384 ? -7.774 12.517 -34.443 1.00 29.17 382 LEU A N 1
ATOM 2863 C CA . LEU A 1 384 ? -8.134 11.497 -33.467 1.00 26.54 382 LEU A CA 1
ATOM 2864 C C . LEU A 1 384 ? -7.130 11.504 -32.323 1.00 24.78 382 LEU A C 1
ATOM 2865 O O . LEU A 1 384 ? -5.919 11.429 -32.555 1.00 24.09 382 LEU A O 1
ATOM 2870 N N . THR A 1 385 ? -7.634 11.592 -31.095 1.00 21.77 383 THR A N 1
ATOM 2871 C CA . THR A 1 385 ? -6.805 11.453 -29.904 1.00 21.55 383 THR A CA 1
ATOM 2872 C C . THR A 1 385 ? -6.743 9.974 -29.539 1.00 21.93 383 THR A C 1
ATOM 2873 O O . THR A 1 385 ? -7.771 9.365 -29.225 1.00 22.98 383 THR A O 1
ATOM 2877 N N . ALA A 1 386 ? -5.544 9.401 -29.585 1.00 22.47 384 ALA A N 1
ATOM 2878 C CA . ALA A 1 386 ? -5.371 7.957 -29.539 1.00 24.14 384 ALA A CA 1
ATOM 2879 C C . ALA A 1 386 ? -4.916 7.479 -28.165 1.00 23.73 384 ALA A C 1
ATOM 2880 O O . ALA A 1 386 ? -4.204 8.179 -27.440 1.00 24.75 384 ALA A O 1
ATOM 2882 N N . ALA A 1 387 ? -5.338 6.263 -27.824 1.00 21.68 385 ALA A N 1
ATOM 2883 C CA . ALA A 1 387 ? -4.879 5.548 -26.642 1.00 22.12 385 ALA A CA 1
ATOM 2884 C C . ALA A 1 387 ? -5.033 4.061 -26.921 1.00 22.01 385 ALA A C 1
ATOM 2885 O O . ALA A 1 387 ? -6.057 3.633 -27.455 1.00 24.21 385 ALA A O 1
ATOM 2887 N N . ILE A 1 388 ? -4.020 3.277 -26.570 1.00 20.54 386 ILE A N 1
ATOM 2888 C CA . ILE A 1 388 ? -3.999 1.854 -26.890 1.00 21.57 386 ILE A CA 1
ATOM 2889 C C . ILE A 1 388 ? -4.485 1.062 -25.683 1.00 22.06 386 ILE A C 1
ATOM 2890 O O . ILE A 1 388 ? -3.842 1.067 -24.627 1.00 22.01 386 ILE A O 1
ATOM 2895 N N . SER A 1 389 ? -5.628 0.390 -25.848 1.00 20.02 387 SER A N 1
ATOM 2896 C CA A SER A 1 389 ? -6.161 -0.532 -24.851 0.61 22.38 387 SER A CA 1
ATOM 2897 C CA B SER A 1 389 ? -6.157 -0.534 -24.851 0.39 22.34 387 SER A CA 1
ATOM 2898 C C . SER A 1 389 ? -6.238 0.083 -23.457 1.00 19.69 387 SER A C 1
ATOM 2899 O O . SER A 1 389 ? -6.947 1.074 -23.240 1.00 20.65 387 SER A O 1
ATOM 2904 N N . TYR A 1 390 ? -5.507 -0.512 -22.512 1.00 21.98 388 TYR A N 1
ATOM 2905 C CA . TYR A 1 390 ? -5.470 -0.140 -21.099 1.00 23.63 388 TYR A CA 1
ATOM 2906 C C . TYR A 1 390 ? -5.353 1.362 -20.869 1.00 23.01 388 TYR A C 1
ATOM 2907 O O . TYR A 1 390 ? -5.881 1.886 -19.881 1.00 21.26 388 TYR A O 1
ATOM 2916 N N . GLU A 1 391 ? -4.663 2.060 -21.775 1.00 21.60 389 GLU A N 1
ATOM 2917 C CA . GLU A 1 391 ? -4.437 3.493 -21.618 1.00 21.32 389 GLU A CA 1
ATOM 2918 C C . GLU A 1 391 ? -5.735 4.289 -21.551 1.00 20.31 389 GLU A C 1
ATOM 2919 O O . GLU A 1 391 ? -5.733 5.412 -21.034 1.00 19.79 389 GLU A O 1
ATOM 2925 N N . ILE A 1 392 ? -6.841 3.737 -22.059 1.00 18.46 390 ILE A N 1
ATOM 2926 C CA . ILE A 1 392 ? -8.105 4.463 -22.046 1.00 18.14 390 ILE A CA 1
ATOM 2927 C C . ILE A 1 392 ? -8.631 4.660 -20.629 1.00 17.73 390 ILE A C 1
ATOM 2928 O O . ILE A 1 392 ? -9.479 5.531 -20.406 1.00 16.98 390 ILE A O 1
ATOM 2933 N N . ILE A 1 393 ? -8.149 3.882 -19.655 1.00 16.68 391 ILE A N 1
ATOM 2934 C CA . ILE A 1 393 ? -8.577 4.087 -18.271 1.00 17.15 391 ILE A CA 1
ATOM 2935 C C . ILE A 1 393 ? -7.794 5.186 -17.574 1.00 17.46 391 ILE A C 1
ATOM 2936 O O . ILE A 1 393 ? -8.186 5.612 -16.480 1.00 16.47 391 ILE A O 1
ATOM 2941 N N . LEU A 1 394 ? -6.705 5.663 -18.176 1.00 16.79 392 LEU A N 1
ATOM 2942 C CA . LEU A 1 394 ? -5.897 6.742 -17.608 1.00 20.44 392 LEU A CA 1
ATOM 2943 C C . LEU A 1 394 ? -6.555 8.064 -17.982 1.00 21.13 392 LEU A C 1
ATOM 2944 O O . LEU A 1 394 ? -6.201 8.704 -18.974 1.00 22.74 392 LEU A O 1
ATOM 2949 N N . GLY A 1 395 ? -7.527 8.477 -17.165 1.00 18.93 393 GLY A N 1
ATOM 2950 C CA . GLY A 1 395 ? -8.360 9.616 -17.525 1.00 17.94 393 GLY A CA 1
ATOM 2951 C C . GLY A 1 395 ? -7.582 10.912 -17.639 1.00 19.95 393 GLY A C 1
ATOM 2952 O O . GLY A 1 395 ? -7.769 11.681 -18.585 1.00 21.22 393 GLY A O 1
ATOM 2953 N N . GLU A 1 396 ? -6.702 11.177 -16.671 1.00 21.93 394 GLU A N 1
ATOM 2954 C CA . GLU A 1 396 ? -5.902 12.397 -16.729 1.00 22.09 394 GLU A CA 1
ATOM 2955 C C . GLU A 1 396 ? -4.962 12.381 -17.929 1.00 21.53 394 GLU A C 1
ATOM 2956 O O . GLU A 1 396 ? -4.734 13.420 -18.559 1.00 21.86 394 GLU A O 1
ATOM 2962 N N . GLN A 1 397 ? -4.419 11.209 -18.270 1.00 22.28 395 GLN A N 1
ATOM 2963 C CA . GLN A 1 397 ? -3.510 11.122 -19.408 1.00 22.69 395 GLN A CA 1
ATOM 2964 C C . GLN A 1 397 ? -4.251 11.317 -20.726 1.00 21.00 395 GLN A C 1
ATOM 2965 O O . GLN A 1 397 ? -3.753 12.002 -21.627 1.00 21.74 395 GLN A O 1
ATOM 2971 N N . VAL A 1 398 ? -5.434 10.714 -20.862 1.00 20.27 396 VAL A N 1
ATOM 2972 C CA . VAL A 1 398 ? -6.257 10.954 -22.045 1.00 20.17 396 VAL A CA 1
ATOM 2973 C C . VAL A 1 398 ? -6.615 12.431 -22.147 1.00 18.55 396 VAL A C 1
ATOM 2974 O O . VAL A 1 398 ? -6.588 13.020 -23.235 1.00 17.52 396 VAL A O 1
ATOM 2978 N N . ARG A 1 399 ? -6.944 13.053 -21.012 1.00 16.88 397 ARG A N 1
ATOM 2979 C CA . ARG A 1 399 ? -7.257 14.477 -21.004 1.00 19.66 397 ARG A CA 1
ATOM 2980 C C . ARG A 1 399 ? -6.045 15.311 -21.401 1.00 20.93 397 ARG A C 1
ATOM 2981 O O . ARG A 1 399 ? -6.180 16.319 -22.105 1.00 19.95 397 ARG A O 1
ATOM 2989 N N . ASP A 1 400 ? -4.849 14.904 -20.965 1.00 23.37 398 ASP A N 1
ATOM 2990 C CA . ASP A 1 400 ? -3.649 15.677 -21.268 1.00 24.90 398 ASP A CA 1
ATOM 2991 C C . ASP A 1 400 ? -3.285 15.605 -22.746 1.00 27.44 398 ASP A C 1
ATOM 2992 O O . ASP A 1 400 ? -2.688 16.546 -23.281 1.00 30.35 398 ASP A O 1
ATOM 2997 N N . ASN A 1 401 ? -3.626 14.506 -23.419 1.00 25.71 399 ASN A N 1
ATOM 2998 C CA . ASN A 1 401 ? -3.377 14.380 -24.849 1.00 26.66 399 ASN A CA 1
ATOM 2999 C C . ASN A 1 401 ? -4.499 14.963 -25.694 1.00 28.30 399 ASN A C 1
ATOM 3000 O O . ASN A 1 401 ? -4.282 15.250 -26.876 1.00 28.23 399 ASN A O 1
ATOM 3005 N N . PHE A 1 402 ? -5.684 15.136 -25.112 1.00 28.11 400 PHE A N 1
ATOM 3006 C CA . PHE A 1 402 ? -6.793 15.772 -25.808 1.00 26.98 400 PHE A CA 1
ATOM 3007 C C . PHE A 1 402 ? -6.409 17.179 -26.252 1.00 27.10 400 PHE A C 1
ATOM 3008 O O . PHE A 1 402 ? -5.693 17.899 -25.551 1.00 25.20 400 PHE A O 1
ATOM 3016 N N . ARG A 1 403 ? -6.879 17.560 -27.437 1.00 28.89 401 ARG A N 1
ATOM 3017 C CA . ARG A 1 403 ? -6.750 18.913 -27.945 1.00 34.24 401 ARG A CA 1
ATOM 3018 C C . ARG A 1 403 ? -8.133 19.460 -28.276 1.00 30.76 401 ARG A C 1
ATOM 3019 O O . ARG A 1 403 ? -9.057 18.686 -28.545 1.00 27.96 401 ARG A O 1
ATOM 3027 N N . PRO A 1 404 ? -8.318 20.783 -28.241 1.00 29.87 402 PRO A N 1
ATOM 3028 C CA . PRO A 1 404 ? -9.634 21.336 -28.601 1.00 30.72 402 PRO A CA 1
ATOM 3029 C C . PRO A 1 404 ? -10.068 20.988 -30.014 1.00 31.24 402 PRO A C 1
ATOM 3030 O O . PRO A 1 404 ? -11.274 20.879 -30.271 1.00 32.33 402 PRO A O 1
ATOM 3034 N N . ASP A 1 405 ? -9.127 20.798 -30.937 1.00 31.92 403 ASP A N 1
ATOM 3035 C CA . ASP A 1 405 ? -9.443 20.444 -32.313 1.00 35.78 403 ASP A CA 1
ATOM 3036 C C . ASP A 1 405 ? -9.614 18.942 -32.514 1.00 31.48 403 ASP A C 1
ATOM 3037 O O . ASP A 1 405 ? -9.768 18.497 -33.655 1.00 30.01 403 ASP A O 1
ATOM 3042 N N . THR A 1 406 ? -9.584 18.157 -31.440 1.00 29.21 404 THR A N 1
ATOM 3043 C CA . THR A 1 406 ? -9.808 16.722 -31.556 1.00 25.92 404 THR A CA 1
ATOM 3044 C C . THR A 1 406 ? -11.251 16.451 -31.960 1.00 24.28 404 THR A C 1
ATOM 3045 O O . THR A 1 406 ? -12.187 16.964 -31.338 1.00 23.18 404 THR A O 1
ATOM 3049 N N . ASP A 1 407 ? -11.431 15.651 -33.011 1.00 24.93 405 ASP A N 1
ATOM 3050 C CA . ASP A 1 407 ? -12.761 15.331 -33.516 1.00 26.08 405 ASP A CA 1
ATOM 3051 C C . ASP A 1 407 ? -13.349 14.097 -32.837 1.00 24.18 405 ASP A C 1
ATOM 3052 O O . ASP A 1 407 ? -14.519 14.101 -32.443 1.00 24.43 405 ASP A O 1
ATOM 3057 N N . TYR A 1 408 ? -12.554 13.038 -32.695 1.00 22.88 406 TYR A N 1
ATOM 3058 C CA . TYR A 1 408 ? -12.984 11.830 -32.006 1.00 22.58 406 TYR A CA 1
ATOM 3059 C C . TYR A 1 408 ? -11.870 11.332 -31.098 1.00 20.46 406 TYR A C 1
ATOM 3060 O O . TYR A 1 408 ? -10.687 11.573 -31.349 1.00 19.91 406 TYR A O 1
ATOM 3069 N N . LEU A 1 409 ? -12.263 10.623 -30.044 1.00 17.13 407 LEU A N 1
ATOM 3070 C CA . LEU A 1 409 ? -11.322 9.800 -29.301 1.00 15.23 407 LEU A CA 1
ATOM 3071 C C . LEU A 1 409 ? -11.187 8.450 -29.991 1.00 15.84 407 LEU A C 1
ATOM 3072 O O . LEU A 1 409 ? -12.157 7.921 -30.542 1.00 17.63 407 LEU A O 1
ATOM 3077 N N . LEU A 1 410 ? -9.978 7.898 -29.973 1.00 16.02 408 LEU A N 1
ATOM 3078 C CA . LEU A 1 410 ? -9.711 6.612 -30.600 1.00 16.53 408 LEU A CA 1
ATOM 3079 C C . LEU A 1 410 ? -9.033 5.692 -29.600 1.00 18.93 408 LEU A C 1
ATOM 3080 O O . LEU A 1 410 ? -8.079 6.095 -28.927 1.00 20.31 408 LEU A O 1
ATOM 3085 N N . THR A 1 411 ? -9.531 4.465 -29.499 1.00 17.79 409 THR A N 1
ATOM 3086 C CA . THR A 1 411 ? -8.839 3.425 -28.758 1.00 17.47 409 THR A CA 1
ATOM 3087 C C . THR A 1 411 ? -8.926 2.123 -29.538 1.00 15.61 409 THR A C 1
ATOM 3088 O O . THR A 1 411 ? -9.972 1.792 -30.104 1.00 15.94 409 THR A O 1
ATOM 3092 N N . ILE A 1 412 ? -7.806 1.413 -29.602 1.00 16.30 410 ILE A N 1
ATOM 3093 C CA . ILE A 1 412 ? -7.743 0.095 -30.217 1.00 18.51 410 ILE A CA 1
ATOM 3094 C C . ILE A 1 412 ? -7.175 -0.870 -29.188 1.00 18.88 410 ILE A C 1
ATOM 3095 O O . ILE A 1 412 ? -6.282 -0.510 -28.413 1.00 20.15 410 ILE A O 1
ATOM 3100 N N . SER A 1 413 ? -7.714 -2.085 -29.157 1.00 16.53 411 SER A N 1
ATOM 3101 C CA . SER A 1 413 ? -7.389 -3.002 -28.078 1.00 23.67 411 SER A CA 1
ATOM 3102 C C . SER A 1 413 ? -7.518 -4.441 -28.551 1.00 24.48 411 SER A C 1
ATOM 3103 O O . SER A 1 413 ? -8.185 -4.738 -29.545 1.00 25.75 411 SER A O 1
ATOM 3106 N N . ASN A 1 414 ? -6.856 -5.330 -27.819 1.00 24.93 412 ASN A N 1
ATOM 3107 C CA . ASN A 1 414 ? -7.000 -6.776 -27.960 1.00 25.73 412 ASN A CA 1
ATOM 3108 C C . ASN A 1 414 ? -7.431 -7.290 -26.591 1.00 26.37 412 ASN A C 1
ATOM 3109 O O . ASN A 1 414 ? -6.594 -7.585 -25.733 1.00 19.65 412 ASN A O 1
ATOM 3114 N N . ASP A 1 415 ? -8.743 -7.391 -26.391 1.00 27.35 413 ASP A N 1
ATOM 3115 C CA . ASP A 1 415 ? -9.304 -7.727 -25.092 1.00 30.22 413 ASP A CA 1
ATOM 3116 C C . ASP A 1 415 ? -9.402 -9.226 -24.850 1.00 34.43 413 ASP A C 1
ATOM 3117 O O . ASP A 1 415 ? -10.076 -9.643 -23.902 1.00 36.55 413 ASP A O 1
ATOM 3122 N N . ALA A 1 416 ? -8.744 -10.044 -25.676 1.00 36.39 414 ALA A N 1
ATOM 3123 C CA . ALA A 1 416 ? -8.612 -11.457 -25.343 1.00 40.18 414 ALA A CA 1
ATOM 3124 C C . ALA A 1 416 ? -7.856 -11.640 -24.033 1.00 41.73 414 ALA A C 1
ATOM 3125 O O . ALA A 1 416 ? -8.112 -12.598 -23.293 1.00 41.37 414 ALA A O 1
ATOM 3127 N N . TRP A 1 417 ? -6.937 -10.724 -23.725 1.00 42.32 415 TRP A N 1
ATOM 3128 C CA . TRP A 1 417 ? -6.202 -10.726 -22.466 1.00 45.12 415 TRP A CA 1
ATOM 3129 C C . TRP A 1 417 ? -7.078 -10.401 -21.264 1.00 50.78 415 TRP A C 1
ATOM 3130 O O . TRP A 1 417 ? -6.591 -10.470 -20.131 1.00 52.83 415 TRP A O 1
ATOM 3141 N N . PHE A 1 418 ? -8.341 -10.038 -21.473 1.00 47.76 416 PHE A N 1
ATOM 3142 C CA . PHE A 1 418 ? -9.267 -9.774 -20.382 1.00 47.06 416 PHE A CA 1
ATOM 3143 C C . PHE A 1 418 ? -10.242 -10.919 -20.154 1.00 47.94 416 PHE A C 1
ATOM 3144 O O . PHE A 1 418 ? -11.120 -10.807 -19.292 1.00 47.98 416 PHE A O 1
ATOM 3152 N N . GLY A 1 419 ? -10.108 -12.011 -20.902 1.00 47.80 417 GLY A N 1
ATOM 3153 C CA . GLY A 1 419 ? -10.957 -13.169 -20.731 1.00 46.80 417 GLY A CA 1
ATOM 3154 C C . GLY A 1 419 ? -12.286 -13.039 -21.450 1.00 47.79 417 GLY A C 1
ATOM 3155 O O . GLY A 1 419 ? -12.683 -11.976 -21.929 1.00 47.43 417 GLY A O 1
ATOM 3156 N N . LYS A 1 420 ? -12.982 -14.170 -21.534 1.00 49.26 418 LYS A N 1
ATOM 3157 C CA . LYS A 1 420 ? -14.361 -14.221 -22.016 1.00 48.41 418 LYS A CA 1
ATOM 3158 C C . LYS A 1 420 ? -15.345 -13.985 -20.884 1.00 44.75 418 LYS A C 1
ATOM 3159 O O . LYS A 1 420 ? -16.397 -14.625 -20.804 1.00 45.38 418 LYS A O 1
ATOM 3165 N N . SER A 1 421 ? -15.012 -13.051 -19.996 1.00 41.70 419 SER A N 1
ATOM 3166 C CA . SER A 1 421 ? -15.678 -12.911 -18.710 1.00 40.59 419 SER A CA 1
ATOM 3167 C C . SER A 1 421 ? -16.238 -11.510 -18.513 1.00 35.24 419 SER A C 1
ATOM 3168 O O . SER A 1 421 ? -16.777 -10.907 -19.446 1.00 32.86 419 SER A O 1
ATOM 3171 N N . ILE A 1 422 ? -16.114 -10.991 -17.288 1.00 31.96 420 ILE A N 1
ATOM 3172 C CA . ILE A 1 422 ? -16.504 -9.613 -16.999 1.00 28.96 420 ILE A CA 1
ATOM 3173 C C . ILE A 1 422 ? -15.397 -8.621 -17.310 1.00 25.23 420 ILE A C 1
ATOM 3174 O O . ILE A 1 422 ? -15.651 -7.410 -17.331 1.00 22.23 420 ILE A O 1
ATOM 3179 N N . GLY A 1 423 ? -14.180 -9.105 -17.556 1.00 23.16 421 GLY A N 1
ATOM 3180 C CA . GLY A 1 423 ? -13.034 -8.266 -17.826 1.00 20.24 421 GLY A CA 1
ATOM 3181 C C . GLY A 1 423 ? -13.230 -7.270 -18.952 1.00 26.81 421 GLY A C 1
ATOM 3182 O O . GLY A 1 423 ? -13.107 -6.056 -18.756 1.00 18.41 421 GLY A O 1
ATOM 3183 N N . PRO A 1 424 ? -13.525 -7.758 -20.162 1.00 26.29 422 PRO A N 1
ATOM 3184 C CA . PRO A 1 424 ? -13.725 -6.833 -21.290 1.00 24.20 422 PRO A CA 1
ATOM 3185 C C . PRO A 1 424 ? -14.882 -5.871 -21.090 1.00 22.92 422 PRO A C 1
ATOM 3186 O O . PRO A 1 424 ? -14.872 -4.788 -21.687 1.00 16.99 422 PRO A O 1
ATOM 3190 N N . TRP A 1 425 ? -15.875 -6.223 -20.271 1.00 23.09 423 TRP A N 1
ATOM 3191 C CA . TRP A 1 425 ? -16.991 -5.314 -20.032 1.00 21.50 423 TRP A CA 1
ATOM 3192 C C . TRP A 1 425 ? -16.611 -4.207 -19.056 1.00 19.98 423 TRP A C 1
ATOM 3193 O O . TRP A 1 425 ? -17.037 -3.058 -19.222 1.00 17.95 423 TRP A O 1
ATOM 3204 N N . GLN A 1 426 ? -15.813 -4.529 -18.035 1.00 20.25 424 GLN A N 1
ATOM 3205 C CA . GLN A 1 426 ? -15.305 -3.491 -17.144 1.00 21.29 424 GLN A CA 1
ATOM 3206 C C . GLN A 1 426 ? -14.380 -2.537 -17.892 1.00 19.51 424 GLN A C 1
ATOM 3207 O O . GLN A 1 426 ? -14.434 -1.319 -17.689 1.00 18.80 424 GLN A O 1
ATOM 3213 N N . HIS A 1 427 ? -13.522 -3.080 -18.759 1.00 20.42 425 HIS A N 1
ATOM 3214 C CA . HIS A 1 427 ? -12.677 -2.246 -19.610 1.00 21.18 425 HIS A CA 1
ATOM 3215 C C . HIS A 1 427 ? -13.525 -1.352 -20.504 1.00 20.00 425 HIS A C 1
ATOM 3216 O O . HIS A 1 427 ? -13.286 -0.143 -20.609 1.00 17.34 425 HIS A O 1
ATOM 3223 N N . PHE A 1 428 ? -14.533 -1.939 -21.152 1.00 22.00 426 PHE A N 1
ATOM 3224 C CA . PHE A 1 428 ? -15.407 -1.184 -22.042 1.00 20.46 426 PHE A CA 1
ATOM 3225 C C . PHE A 1 428 ? -16.152 -0.088 -21.290 1.00 18.73 426 PHE A C 1
ATOM 3226 O O . PHE A 1 428 ? -16.324 1.022 -21.805 1.00 17.78 426 PHE A O 1
ATOM 3234 N N . GLN A 1 429 ? -16.598 -0.384 -20.068 1.00 18.49 427 GLN A N 1
ATOM 3235 C CA . GLN A 1 429 ? -17.344 0.599 -19.289 1.00 17.90 427 GLN A CA 1
ATOM 3236 C C . GLN A 1 429 ? -16.517 1.849 -19.027 1.00 18.32 427 GLN A C 1
ATOM 3237 O O . GLN A 1 429 ? -17.029 2.972 -19.118 1.00 17.23 427 GLN A O 1
ATOM 3243 N N . MET A 1 430 ? -15.237 1.672 -18.694 1.00 15.51 428 MET A N 1
ATOM 3244 C CA . MET A 1 430 ? -14.395 2.805 -18.330 1.00 16.23 428 MET A CA 1
ATOM 3245 C C . MET A 1 430 ? -13.967 3.614 -19.546 1.00 14.56 428 MET A C 1
ATOM 3246 O O . MET A 1 430 ? -13.719 4.823 -19.431 1.00 14.55 428 MET A O 1
ATOM 3251 N N . ALA A 1 431 ? -13.849 2.965 -20.707 1.00 14.36 429 ALA A N 1
ATOM 3252 C CA . ALA A 1 431 ? -13.617 3.710 -21.936 1.00 19.05 429 ALA A CA 1
ATOM 3253 C C . ALA A 1 431 ? -14.768 4.659 -22.223 1.00 17.84 429 ALA A C 1
ATOM 3254 O O . ALA A 1 431 ? -14.551 5.744 -22.773 1.00 17.31 429 ALA A O 1
ATOM 3256 N N . ARG A 1 432 ? -15.993 4.269 -21.850 1.00 17.19 430 ARG A N 1
ATOM 3257 C CA . ARG A 1 432 ? -17.155 5.131 -22.042 1.00 17.18 430 ARG A CA 1
ATOM 3258 C C . ARG A 1 432 ? -17.019 6.439 -21.275 1.00 18.12 430 ARG A C 1
ATOM 3259 O O . ARG A 1 432 ? -17.529 7.475 -21.718 1.00 17.88 430 ARG A O 1
ATOM 3267 N N . MET A 1 433 ? -16.335 6.410 -20.128 1.00 16.89 431 MET A N 1
ATOM 3268 C CA . MET A 1 433 ? -16.210 7.609 -19.307 1.00 18.21 431 MET A CA 1
ATOM 3269 C C . MET A 1 433 ? -15.359 8.673 -19.990 1.00 20.10 431 MET A C 1
ATOM 3270 O O . MET A 1 433 ? -15.565 9.869 -19.755 1.00 21.01 431 MET A O 1
ATOM 3275 N N . ARG A 1 434 ? -14.406 8.263 -20.836 1.00 19.10 432 ARG A N 1
ATOM 3276 C CA . ARG A 1 434 ? -13.586 9.240 -21.550 1.00 18.68 432 ARG A CA 1
ATOM 3277 C C . ARG A 1 434 ? -14.433 10.110 -22.469 1.00 19.37 432 ARG A C 1
ATOM 3278 O O . ARG A 1 434 ? -14.240 11.331 -22.526 1.00 19.02 432 ARG A O 1
ATOM 3286 N N . ALA A 1 435 ? -15.378 9.501 -23.192 1.00 19.79 433 ALA A N 1
ATOM 3287 C CA . ALA A 1 435 ? -16.246 10.269 -24.079 1.00 19.63 433 ALA A CA 1
ATOM 3288 C C . ALA A 1 435 ? -17.106 11.253 -23.293 1.00 19.39 433 ALA A C 1
ATOM 3289 O O . ALA A 1 435 ? -17.321 12.393 -23.725 1.00 18.76 433 ALA A O 1
ATOM 3291 N N . LEU A 1 436 ? -17.609 10.825 -22.134 1.00 19.21 434 LEU A N 1
ATOM 3292 C CA . LEU A 1 436 ? -18.424 11.710 -21.308 1.00 18.80 434 LEU A CA 1
ATOM 3293 C C . LEU A 1 436 ? -17.601 12.865 -20.756 1.00 18.20 434 LEU A C 1
ATOM 3294 O O . LEU A 1 436 ? -18.053 14.016 -20.770 1.00 19.12 434 LEU A O 1
ATOM 3299 N N . GLU A 1 437 ? -16.386 12.577 -20.280 1.00 15.19 435 GLU A N 1
ATOM 3300 C CA . GLU A 1 437 ? -15.567 13.609 -19.648 1.00 18.43 435 GLU A CA 1
ATOM 3301 C C . GLU A 1 437 ? -15.166 14.700 -20.638 1.00 18.06 435 GLU A C 1
ATOM 3302 O O . GLU A 1 437 ? -15.124 15.886 -20.285 1.00 18.14 435 GLU A O 1
ATOM 3308 N N . LEU A 1 438 ? -14.861 14.321 -21.878 1.00 16.13 436 LEU A N 1
ATOM 3309 C CA . LEU A 1 438 ? -14.325 15.240 -22.872 1.00 16.62 436 LEU A CA 1
ATOM 3310 C C . LEU A 1 438 ? -15.340 15.641 -23.934 1.00 18.80 436 LEU A C 1
ATOM 3311 O O . LEU A 1 438 ? -15.012 16.457 -24.803 1.00 16.95 436 LEU A O 1
ATOM 3316 N N . ALA A 1 439 ? -16.556 15.090 -23.890 1.00 18.33 437 ALA A N 1
ATOM 3317 C CA . ALA A 1 439 ? -17.632 15.437 -24.824 1.00 19.12 437 ALA A CA 1
ATOM 3318 C C . ALA A 1 439 ? -17.209 15.209 -26.276 1.00 19.71 437 ALA A C 1
ATOM 3319 O O . ALA A 1 439 ? -17.383 16.067 -27.143 1.00 19.16 437 ALA A O 1
ATOM 3321 N N . ARG A 1 440 ? -16.644 14.035 -26.534 1.00 19.45 438 ARG A N 1
ATOM 3322 C CA . ARG A 1 440 ? -16.260 13.618 -27.871 1.00 20.08 438 ARG A CA 1
ATOM 3323 C C . ARG A 1 440 ? -16.759 12.204 -28.116 1.00 19.82 438 ARG A C 1
ATOM 3324 O O . ARG A 1 440 ? -16.856 11.408 -27.178 1.00 19.50 438 ARG A O 1
ATOM 3332 N N . PRO A 1 441 ? -17.095 11.867 -29.358 1.00 18.79 439 PRO A N 1
ATOM 3333 C CA . PRO A 1 441 ? -17.376 10.465 -29.676 1.00 18.75 439 PRO A CA 1
ATOM 3334 C C . PRO A 1 441 ? -16.117 9.628 -29.529 1.00 15.23 439 PRO A C 1
ATOM 3335 O O . PRO A 1 441 ? -15.002 10.100 -29.761 1.00 20.45 439 PRO A O 1
ATOM 3339 N N . LEU A 1 442 ? -16.303 8.374 -29.127 1.00 15.78 440 LEU A N 1
ATOM 3340 C CA . LEU A 1 442 ? -15.196 7.449 -28.916 1.00 17.68 440 LEU A CA 1
ATOM 3341 C C . LEU A 1 442 ? -15.318 6.283 -29.885 1.00 17.76 440 LEU A C 1
ATOM 3342 O O . LEU A 1 442 ? -16.357 5.614 -29.931 1.00 17.23 440 LEU A O 1
ATOM 3347 N N . LEU A 1 443 ? -14.258 6.047 -30.652 1.00 18.37 441 LEU A N 1
ATOM 3348 C CA . LEU A 1 443 ? -14.176 4.930 -31.583 1.00 19.47 441 LEU A CA 1
ATOM 3349 C C . LEU A 1 443 ? -13.338 3.830 -30.941 1.00 18.97 441 LEU A C 1
ATOM 3350 O O . LEU A 1 443 ? -12.133 4.009 -30.732 1.00 20.22 441 LEU A O 1
ATOM 3355 N N . ARG A 1 444 ? -13.973 2.703 -30.622 1.00 17.19 442 ARG A N 1
ATOM 3356 C CA . ARG A 1 444 ? -13.302 1.586 -29.960 1.00 19.06 442 ARG A CA 1
ATOM 3357 C C . ARG A 1 444 ? -13.269 0.392 -30.904 1.00 20.28 442 ARG A C 1
ATOM 3358 O O . ARG A 1 444 ? -14.295 -0.258 -31.128 1.00 15.27 442 ARG A O 1
ATOM 3366 N N . SER A 1 445 ? -12.089 0.093 -31.439 1.00 18.67 443 SER A N 1
ATOM 3367 C CA . SER A 1 445 ? -11.888 -1.023 -32.356 1.00 19.53 443 SER A CA 1
ATOM 3368 C C . SER A 1 445 ? -11.083 -2.105 -31.649 1.00 19.15 443 SER A C 1
ATOM 3369 O O . SER A 1 445 ? -9.963 -1.849 -31.194 1.00 19.67 443 SER A O 1
ATOM 3372 N N . THR A 1 446 ? -11.649 -3.309 -31.559 1.00 18.25 444 THR A N 1
ATOM 3373 C CA . THR A 1 446 ? -11.034 -4.405 -30.824 1.00 18.42 444 THR A CA 1
ATOM 3374 C C . THR A 1 446 ? -10.903 -5.639 -31.709 1.00 20.57 444 THR A C 1
ATOM 3375 O O . THR A 1 446 ? -11.603 -5.791 -32.713 1.00 19.64 444 THR A O 1
ATOM 3379 N N . ASN A 1 447 ? -9.982 -6.523 -31.312 1.00 21.83 445 ASN A N 1
ATOM 3380 C CA . ASN A 1 447 ? -9.776 -7.775 -32.035 1.00 22.49 445 ASN A CA 1
ATOM 3381 C C . ASN A 1 447 ? -11.004 -8.671 -31.938 1.00 23.62 445 ASN A C 1
ATOM 3382 O O . ASN A 1 447 ? -11.481 -9.202 -32.946 1.00 19.61 445 ASN A O 1
ATOM 3387 N N . ASN A 1 448 ? -11.532 -8.849 -30.728 1.00 24.34 446 ASN A N 1
ATOM 3388 C CA . ASN A 1 448 ? -12.697 -9.706 -30.543 1.00 26.90 446 ASN A CA 1
ATOM 3389 C C . ASN A 1 448 ? -13.623 -9.249 -29.426 1.00 27.64 446 ASN A C 1
ATOM 3390 O O . ASN A 1 448 ? -14.647 -9.901 -29.203 1.00 25.12 446 ASN A O 1
ATOM 3395 N N . GLY A 1 449 ? -13.305 -8.175 -28.709 1.00 31.60 447 GLY A N 1
ATOM 3396 C CA . GLY A 1 449 ? -14.044 -7.851 -27.507 1.00 34.13 447 GLY A CA 1
ATOM 3397 C C . GLY A 1 449 ? -14.617 -6.454 -27.429 1.00 32.01 447 GLY A C 1
ATOM 3398 O O . GLY A 1 449 ? -13.915 -5.503 -27.080 1.00 29.32 447 GLY A O 1
ATOM 3399 N N . ILE A 1 450 ? -15.910 -6.340 -27.725 1.00 35.10 448 ILE A N 1
ATOM 3400 C CA . ILE A 1 450 ? -16.672 -5.098 -27.628 1.00 28.81 448 ILE A CA 1
ATOM 3401 C C . ILE A 1 450 ? -16.067 -4.009 -28.503 1.00 24.62 448 ILE A C 1
ATOM 3402 O O . ILE A 1 450 ? -15.356 -3.121 -28.017 1.00 23.24 448 ILE A O 1
ATOM 3407 N N . THR A 1 451 ? -16.342 -4.081 -29.800 1.00 21.78 449 THR A N 1
ATOM 3408 C CA . THR A 1 451 ? -16.092 -2.977 -30.713 1.00 21.48 449 THR A CA 1
ATOM 3409 C C . THR A 1 451 ? -17.345 -2.111 -30.747 1.00 20.26 449 THR A C 1
ATOM 3410 O O . THR A 1 451 ? -18.455 -2.628 -30.917 1.00 16.47 449 THR A O 1
ATOM 3414 N N . ALA A 1 452 ? -17.174 -0.802 -30.580 1.00 17.06 450 ALA A N 1
ATOM 3415 C CA . ALA A 1 452 ? -18.344 0.051 -30.433 1.00 17.22 450 ALA A CA 1
ATOM 3416 C C . ALA A 1 452 ? -17.974 1.499 -30.709 1.00 17.59 450 ALA A C 1
ATOM 3417 O O . ALA A 1 452 ? -16.803 1.887 -30.658 1.00 15.05 450 ALA A O 1
ATOM 3419 N N . VAL A 1 453 ? -19.003 2.288 -31.004 1.00 15.56 451 VAL A N 1
ATOM 3420 C CA . VAL A 1 453 ? -18.909 3.738 -31.104 1.00 15.47 451 VAL A CA 1
ATOM 3421 C C . VAL A 1 453 ? -19.656 4.320 -29.913 1.00 19.87 451 VAL A C 1
ATOM 3422 O O . VAL A 1 453 ? -20.840 4.023 -29.707 1.00 15.80 451 VAL A O 1
ATOM 3426 N N . ILE A 1 454 ? -18.966 5.135 -29.123 1.00 19.33 452 ILE A N 1
ATOM 3427 C CA . ILE A 1 454 ? -19.540 5.761 -27.938 1.00 19.96 452 ILE A CA 1
ATOM 3428 C C . ILE A 1 454 ? -19.821 7.222 -28.254 1.00 19.40 452 ILE A C 1
ATOM 3429 O O . ILE A 1 454 ? -18.979 7.909 -28.845 1.00 17.74 452 ILE A O 1
ATOM 3434 N N . GLY A 1 455 ? -21.003 7.696 -27.871 1.00 19.14 453 GLY A N 1
ATOM 3435 C CA . GLY A 1 455 ? -21.385 9.068 -28.113 1.00 19.36 453 GLY A CA 1
ATOM 3436 C C . GLY A 1 455 ? -20.731 10.024 -27.141 1.00 20.24 453 GLY A C 1
ATOM 3437 O O . GLY A 1 455 ? -20.138 9.635 -26.122 1.00 18.43 453 GLY A O 1
ATOM 3438 N N . PRO A 1 456 ? -20.846 11.321 -27.443 1.00 20.51 454 PRO A N 1
ATOM 3439 C CA . PRO A 1 456 ? -20.197 12.345 -26.608 1.00 21.34 454 PRO A CA 1
ATOM 3440 C C . PRO A 1 456 ? -20.773 12.472 -25.205 1.00 23.06 454 PRO A C 1
ATOM 3441 O O . PRO A 1 456 ? -20.303 13.324 -24.441 1.00 22.90 454 PRO A O 1
ATOM 3445 N N . GLN A 1 457 ? -21.776 11.673 -24.839 1.00 26.43 455 GLN A N 1
ATOM 3446 C CA . GLN A 1 457 ? -22.275 11.634 -23.469 1.00 28.69 455 GLN A CA 1
ATOM 3447 C C . GLN A 1 457 ? -22.148 10.242 -22.861 1.00 24.71 455 GLN A C 1
ATOM 3448 O O . GLN A 1 457 ? -22.869 9.912 -21.914 1.00 22.24 455 GLN A O 1
ATOM 3454 N N . GLY A 1 458 ? -21.241 9.420 -23.384 1.00 22.59 456 GLY A N 1
ATOM 3455 C CA . GLY A 1 458 ? -21.024 8.089 -22.865 1.00 22.43 456 GLY A CA 1
ATOM 3456 C C . GLY A 1 458 ? -22.005 7.042 -23.340 1.00 22.45 456 GLY A C 1
ATOM 3457 O O . GLY A 1 458 ? -21.818 5.858 -23.029 1.00 23.37 456 GLY A O 1
ATOM 3458 N N . GLU A 1 459 ? -23.043 7.432 -24.075 1.00 22.08 457 GLU A N 1
ATOM 3459 C CA . GLU A 1 459 ? -24.006 6.466 -24.579 1.00 23.33 457 GLU A CA 1
ATOM 3460 C C . GLU A 1 459 ? -23.380 5.611 -25.677 1.00 23.44 457 GLU A C 1
ATOM 3461 O O . GLU A 1 459 ? -22.449 6.032 -26.370 1.00 22.45 457 GLU A O 1
ATOM 3467 N N . ILE A 1 460 ? -23.900 4.396 -25.824 1.00 22.70 458 ILE A N 1
ATOM 3468 C CA . ILE A 1 460 ? -23.413 3.446 -26.818 1.00 23.81 458 ILE A CA 1
ATOM 3469 C C . ILE A 1 460 ? -24.228 3.650 -28.093 1.00 24.09 458 ILE A C 1
ATOM 3470 O O . ILE A 1 460 ? -25.404 3.284 -28.156 1.00 22.42 458 ILE A O 1
ATOM 3475 N N . GLN A 1 461 ? -23.603 4.245 -29.110 1.00 25.48 459 GLN A N 1
ATOM 3476 C CA . GLN A 1 461 ? -24.306 4.528 -30.358 1.00 28.99 459 GLN A CA 1
ATOM 3477 C C . GLN A 1 461 ? -24.413 3.287 -31.236 1.00 32.38 459 GLN A C 1
ATOM 3478 O O . GLN A 1 461 ? -25.464 3.037 -31.836 1.00 18.62 459 GLN A O 1
ATOM 3484 N N . ALA A 1 462 ? -23.338 2.506 -31.330 1.00 17.32 460 ALA A N 1
ATOM 3485 C CA . ALA A 1 462 ? -23.325 1.299 -32.141 1.00 17.64 460 ALA A CA 1
ATOM 3486 C C . ALA A 1 462 ? -22.385 0.290 -31.501 1.00 21.13 460 ALA A C 1
ATOM 3487 O O . ALA A 1 462 ? -21.417 0.663 -30.835 1.00 20.62 460 ALA A O 1
ATOM 3489 N N . MET A 1 463 ? -22.676 -0.991 -31.714 1.00 20.26 461 MET A N 1
ATOM 3490 C CA . MET A 1 463 ? -21.903 -2.061 -31.101 1.00 21.51 461 MET A CA 1
ATOM 3491 C C . MET A 1 463 ? -22.174 -3.360 -31.847 1.00 20.97 461 MET A C 1
ATOM 3492 O O . MET A 1 463 ? -23.299 -3.599 -32.292 1.00 21.83 461 MET A O 1
ATOM 3497 N N . ILE A 1 464 ? -21.140 -4.187 -31.983 1.00 20.50 462 ILE A N 1
ATOM 3498 C CA . ILE A 1 464 ? -21.273 -5.514 -32.583 1.00 23.74 462 ILE A CA 1
ATOM 3499 C C . ILE A 1 464 ? -20.989 -6.558 -31.507 1.00 25.23 462 ILE A C 1
ATOM 3500 O O . ILE A 1 464 ? -20.306 -6.251 -30.519 1.00 18.53 462 ILE A O 1
ATOM 3505 N N . PRO A 1 465 ? -21.492 -7.785 -31.639 1.00 25.10 463 PRO A N 1
ATOM 3506 C CA . PRO A 1 465 ? -21.243 -8.795 -30.605 1.00 24.15 463 PRO A CA 1
ATOM 3507 C C . PRO A 1 465 ? -19.780 -9.210 -30.565 1.00 24.48 463 PRO A C 1
ATOM 3508 O O . PRO A 1 465 ? -19.030 -9.058 -31.532 1.00 22.64 463 PRO A O 1
ATOM 3512 N N . GLN A 1 466 ? -19.377 -9.735 -29.409 1.00 25.88 464 GLN A N 1
ATOM 3513 C CA . GLN A 1 466 ? -18.016 -10.218 -29.241 1.00 25.63 464 GLN A CA 1
ATOM 3514 C C . GLN A 1 466 ? -17.820 -11.541 -29.976 1.00 26.95 464 GLN A C 1
ATOM 3515 O O . GLN A 1 466 ? -18.778 -12.236 -30.331 1.00 22.08 464 GLN A O 1
ATOM 3521 N N . PHE A 1 467 ? -16.548 -11.884 -30.196 1.00 21.35 465 PHE A N 1
ATOM 3522 C CA . PHE A 1 467 ? -16.160 -13.201 -30.697 1.00 24.61 465 PHE A CA 1
ATOM 3523 C C . PHE A 1 467 ? -16.781 -13.485 -32.061 1.00 25.79 465 PHE A C 1
ATOM 3524 O O . PHE A 1 467 ? -17.223 -14.599 -32.345 1.00 26.50 465 PHE A O 1
ATOM 3532 N N . THR A 1 468 ? -16.825 -12.461 -32.908 1.00 25.32 466 THR A N 1
ATOM 3533 C CA . THR A 1 468 ? -17.251 -12.591 -34.291 1.00 26.55 466 THR A CA 1
ATOM 3534 C C . THR A 1 468 ? -16.250 -11.879 -35.187 1.00 26.47 466 THR A C 1
ATOM 3535 O O . THR A 1 468 ? -15.614 -10.902 -34.781 1.00 27.73 466 THR A O 1
ATOM 3539 N N . ARG A 1 469 ? -16.106 -12.386 -36.406 1.00 25.67 467 ARG A N 1
ATOM 3540 C CA . ARG A 1 469 ? -15.288 -11.744 -37.431 1.00 26.14 467 ARG A CA 1
ATOM 3541 C C . ARG A 1 469 ? -16.226 -10.946 -38.329 1.00 27.61 467 ARG A C 1
ATOM 3542 O O . ARG A 1 469 ? -16.807 -11.483 -39.276 1.00 28.34 467 ARG A O 1
ATOM 3550 N N . GLU A 1 470 ? -16.379 -9.663 -38.020 1.00 25.24 468 GLU A N 1
ATOM 3551 C CA . GLU A 1 470 ? -17.229 -8.770 -38.794 1.00 25.22 468 GLU A CA 1
ATOM 3552 C C . GLU A 1 470 ? -16.713 -7.351 -38.606 1.00 23.51 468 GLU A C 1
ATOM 3553 O O . GLU A 1 470 ? -15.759 -7.110 -37.861 1.00 19.53 468 GLU A O 1
ATOM 3559 N N . VAL A 1 471 ? -17.349 -6.406 -39.290 1.00 24.09 469 VAL A N 1
ATOM 3560 C CA . VAL A 1 471 ? -16.954 -5.006 -39.234 1.00 24.20 469 VAL A CA 1
ATOM 3561 C C . VAL A 1 471 ? -18.163 -4.171 -38.836 1.00 22.61 469 VAL A C 1
ATOM 3562 O O . VAL A 1 471 ? -19.284 -4.422 -39.296 1.00 21.38 469 VAL A O 1
ATOM 3566 N N . LEU A 1 472 ? -17.941 -3.201 -37.952 1.00 21.85 470 LEU A N 1
ATOM 3567 C CA . LEU A 1 472 ? -18.981 -2.265 -37.549 1.00 21.18 470 LEU A CA 1
ATOM 3568 C C . LEU A 1 472 ? -18.923 -1.059 -38.478 1.00 21.57 470 LEU A C 1
ATOM 3569 O O . LEU A 1 472 ? -17.925 -0.331 -38.493 1.00 22.49 470 LEU A O 1
ATOM 3574 N N . THR A 1 473 ? -19.985 -0.852 -39.252 1.00 22.76 471 THR A N 1
ATOM 3575 C CA . THR A 1 473 ? -20.093 0.285 -40.157 1.00 24.01 471 THR A CA 1
ATOM 3576 C C . THR A 1 473 ? -21.308 1.111 -39.763 1.00 23.89 471 THR A C 1
ATOM 3577 O O . THR A 1 473 ? -22.430 0.595 -39.734 1.00 24.68 471 THR A O 1
ATOM 3581 N N . THR A 1 474 ? -21.082 2.386 -39.464 1.00 24.15 472 THR A N 1
ATOM 3582 C CA . THR A 1 474 ? -22.159 3.280 -39.062 1.00 25.26 472 THR A CA 1
ATOM 3583 C C . THR A 1 474 ? -21.709 4.716 -39.289 1.00 25.63 472 THR A C 1
ATOM 3584 O O . THR A 1 474 ? -20.539 4.987 -39.568 1.00 25.48 472 THR A O 1
ATOM 3588 N N . ASN A 1 475 ? -22.661 5.637 -39.176 1.00 26.95 473 ASN A N 1
ATOM 3589 C CA . ASN A 1 475 ? -22.365 7.059 -39.246 1.00 27.88 473 ASN A CA 1
ATOM 3590 C C . ASN A 1 475 ? -22.043 7.584 -37.852 1.00 26.84 473 ASN A C 1
ATOM 3591 O O . ASN A 1 475 ? -22.695 7.212 -36.872 1.00 27.14 473 ASN A O 1
ATOM 3596 N N . VAL A 1 476 ? -21.023 8.435 -37.767 1.00 26.71 474 VAL A N 1
ATOM 3597 C CA . VAL A 1 476 ? -20.641 9.072 -36.510 1.00 26.19 474 VAL A CA 1
ATOM 3598 C C . VAL A 1 476 ? -20.378 10.549 -36.775 1.00 28.40 474 VAL A C 1
ATOM 3599 O O . VAL A 1 476 ? -19.796 10.918 -37.801 1.00 32.24 474 VAL A O 1
ATOM 3603 N N . THR A 1 477 ? -20.825 11.395 -35.851 1.00 25.29 475 THR A N 1
ATOM 3604 C CA . THR A 1 477 ? -20.753 12.838 -36.005 1.00 25.95 475 THR A CA 1
ATOM 3605 C C . THR A 1 477 ? -19.745 13.422 -35.029 1.00 26.89 475 THR A C 1
ATOM 3606 O O . THR A 1 477 ? -19.846 13.169 -33.822 1.00 25.82 475 THR A O 1
ATOM 3610 N N . PRO A 1 478 ? -18.769 14.199 -35.497 1.00 27.46 476 PRO A N 1
ATOM 3611 C CA . PRO A 1 478 ? -17.788 14.785 -34.579 1.00 24.89 476 PRO A CA 1
ATOM 3612 C C . PRO A 1 478 ? -18.399 15.934 -33.793 1.00 25.70 476 PRO A C 1
ATOM 3613 O O . PRO A 1 478 ? -19.472 16.452 -34.114 1.00 20.56 476 PRO A O 1
ATOM 3617 N N . THR A 1 479 ? -17.694 16.333 -32.737 1.00 19.42 477 THR A N 1
ATOM 3618 C CA . THR A 1 479 ? -18.171 17.389 -31.860 1.00 21.87 477 THR A CA 1
ATOM 3619 C C . THR A 1 479 ? -17.076 18.419 -31.627 1.00 20.24 477 THR A C 1
ATOM 3620 O O . THR A 1 479 ? -15.883 18.147 -31.792 1.00 19.93 477 THR A O 1
ATOM 3624 N N . THR A 1 480 ? -17.507 19.614 -31.234 1.00 21.06 478 THR A N 1
ATOM 3625 C CA . THR A 1 480 ? -16.612 20.658 -30.769 1.00 25.14 478 THR A CA 1
ATOM 3626 C C . THR A 1 480 ? -17.096 21.148 -29.413 1.00 24.52 478 THR A C 1
ATOM 3627 O O . THR A 1 480 ? -18.230 20.883 -29.002 1.00 22.74 478 THR A O 1
ATOM 3631 N N . GLY A 1 481 ? -16.216 21.860 -28.715 1.00 24.54 479 GLY A N 1
ATOM 3632 C CA . GLY A 1 481 ? -16.538 22.375 -27.401 1.00 26.83 479 GLY A CA 1
ATOM 3633 C C . GLY A 1 481 ? -15.643 21.816 -26.314 1.00 27.24 479 GLY A C 1
ATOM 3634 O O . GLY A 1 481 ? -15.082 20.726 -26.463 1.00 25.03 479 GLY A O 1
ATOM 3635 N N . LEU A 1 482 ? -15.508 22.548 -25.211 1.00 28.13 480 LEU A N 1
ATOM 3636 C CA . LEU A 1 482 ? -14.618 22.174 -24.117 1.00 27.02 480 LEU A CA 1
ATOM 3637 C C . LEU A 1 482 ? -15.427 21.999 -22.841 1.00 24.02 480 LEU A C 1
ATOM 3638 O O . LEU A 1 482 ? -16.101 22.934 -22.396 1.00 25.71 480 LEU A O 1
ATOM 3643 N N . THR A 1 483 ? -15.363 20.806 -22.256 1.00 22.06 481 THR A N 1
ATOM 3644 C CA . THR A 1 483 ? -15.929 20.599 -20.937 1.00 21.00 481 THR A CA 1
ATOM 3645 C C . THR A 1 483 ? -15.073 21.313 -19.896 1.00 22.32 481 THR A C 1
ATOM 3646 O O . THR A 1 483 ? -13.906 21.626 -20.148 1.00 22.32 481 THR A O 1
ATOM 3650 N N . PRO A 1 484 ? -15.637 21.606 -18.721 1.00 22.08 482 PRO A N 1
ATOM 3651 C CA . PRO A 1 484 ? -14.794 22.157 -17.648 1.00 22.62 482 PRO A CA 1
ATOM 3652 C C . PRO A 1 484 ? -13.631 21.248 -17.295 1.00 22.33 482 PRO A C 1
ATOM 3653 O O . PRO A 1 484 ? -12.539 21.736 -16.982 1.00 23.53 482 PRO A O 1
ATOM 3657 N N . TYR A 1 485 ? -13.832 19.929 -17.360 1.00 19.98 483 TYR A N 1
ATOM 3658 C CA . TYR A 1 485 ? -12.761 18.999 -17.016 1.00 21.51 483 TYR A CA 1
ATOM 3659 C C . TYR A 1 485 ? -11.661 19.004 -18.069 1.00 20.82 483 TYR A C 1
ATOM 3660 O O . TYR A 1 485 ? -10.475 18.889 -17.734 1.00 19.37 483 TYR A O 1
ATOM 3669 N N . ALA A 1 486 ? -12.030 19.127 -19.347 1.00 20.32 484 ALA A N 1
ATOM 3670 C CA . ALA A 1 486 ? -11.019 19.220 -20.396 1.00 22.04 484 ALA A CA 1
ATOM 3671 C C . ALA A 1 486 ? -10.153 20.459 -20.212 1.00 24.02 484 ALA A C 1
ATOM 3672 O O . ALA A 1 486 ? -8.947 20.430 -20.483 1.00 25.88 484 ALA A O 1
ATOM 3674 N N . ARG A 1 487 ? -10.750 21.556 -19.740 1.00 24.57 485 ARG A N 1
ATOM 3675 C CA . ARG A 1 487 ? -9.994 22.785 -19.515 1.00 30.27 485 ARG A CA 1
ATOM 3676 C C . ARG A 1 487 ? -8.986 22.616 -18.385 1.00 31.93 485 ARG A C 1
ATOM 3677 O O . ARG A 1 487 ? -7.829 23.037 -18.499 1.00 33.74 485 ARG A O 1
ATOM 3685 N N . THR A 1 488 ? -9.412 22.005 -17.281 1.00 29.73 486 THR A N 1
ATOM 3686 C CA . THR A 1 488 ? -8.651 22.034 -16.039 1.00 31.03 486 THR A CA 1
ATOM 3687 C C . THR A 1 488 ? -7.901 20.743 -15.748 1.00 31.78 486 THR A C 1
ATOM 3688 O O . THR A 1 488 ? -6.754 20.791 -15.298 1.00 33.37 486 THR A O 1
ATOM 3692 N N . GLY A 1 489 ? -8.518 19.591 -15.976 1.00 30.85 487 GLY A N 1
ATOM 3693 C CA . GLY A 1 489 ? -7.935 18.358 -15.492 1.00 31.01 487 GLY A CA 1
ATOM 3694 C C . GLY A 1 489 ? -8.314 18.113 -14.040 1.00 31.66 487 GLY A C 1
ATOM 3695 O O . GLY A 1 489 ? -9.384 18.511 -13.575 1.00 30.36 487 GLY A O 1
ATOM 3696 N N . ASN A 1 490 ? -7.400 17.474 -13.309 1.00 33.73 488 ASN A N 1
ATOM 3697 C CA . ASN A 1 490 ? -7.703 16.988 -11.968 1.00 37.18 488 ASN A CA 1
ATOM 3698 C C . ASN A 1 490 ? -7.486 18.024 -10.870 1.00 34.97 488 ASN A C 1
ATOM 3699 O O . ASN A 1 490 ? -7.973 17.818 -9.753 1.00 33.87 488 ASN A O 1
ATOM 3704 N N . TRP A 1 491 ? -6.775 19.119 -11.145 1.00 33.56 489 TRP A N 1
ATOM 3705 C CA . TRP A 1 491 ? -6.359 19.999 -10.056 1.00 33.02 489 TRP A CA 1
ATOM 3706 C C . TRP A 1 491 ? -7.511 20.602 -9.246 1.00 30.66 489 TRP A C 1
ATOM 3707 O O . TRP A 1 491 ? -7.314 20.796 -8.035 1.00 32.25 489 TRP A O 1
ATOM 3718 N N . PRO A 1 492 ? -8.696 20.905 -9.801 1.00 27.70 490 PRO A N 1
ATOM 3719 C CA . PRO A 1 492 ? -9.784 21.371 -8.920 1.00 27.66 490 PRO A CA 1
ATOM 3720 C C . PRO A 1 492 ? -10.202 20.346 -7.881 1.00 26.93 490 PRO A C 1
ATOM 3721 O O . PRO A 1 492 ? -10.457 20.711 -6.728 1.00 26.69 490 PRO A O 1
ATOM 3725 N N . LEU A 1 493 ? -10.293 19.068 -8.255 1.00 24.56 491 LEU A N 1
ATOM 3726 C CA . LEU A 1 493 ? -10.627 18.052 -7.264 1.00 24.48 491 LEU A CA 1
ATOM 3727 C C . LEU A 1 493 ? -9.518 17.912 -6.230 1.00 24.68 491 LEU A C 1
ATOM 3728 O O . LEU A 1 493 ? -9.789 17.702 -5.042 1.00 23.78 491 LEU A O 1
ATOM 3733 N N . TRP A 1 494 ? -8.260 18.045 -6.659 1.00 24.65 492 TRP A N 1
ATOM 3734 C CA . TRP A 1 494 ? -7.146 17.899 -5.727 1.00 26.20 492 TRP A CA 1
ATOM 3735 C C . TRP A 1 494 ? -7.131 19.016 -4.690 1.00 27.66 492 TRP A C 1
ATOM 3736 O O . TRP A 1 494 ? -6.863 18.765 -3.508 1.00 29.04 492 TRP A O 1
ATOM 3747 N N . VAL A 1 495 ? -7.409 20.257 -5.102 1.00 28.54 493 VAL A N 1
ATOM 3748 C CA . VAL A 1 495 ? -7.493 21.332 -4.119 1.00 31.79 493 VAL A CA 1
ATOM 3749 C C . VAL A 1 495 ? -8.701 21.144 -3.211 1.00 31.01 493 VAL A C 1
ATOM 3750 O O . VAL A 1 495 ? -8.725 21.682 -2.099 1.00 32.79 493 VAL A O 1
ATOM 3754 N N . LEU A 1 496 ? -9.705 20.381 -3.650 1.00 28.84 494 LEU A N 1
ATOM 3755 C CA . LEU A 1 496 ? -10.832 20.077 -2.776 1.00 27.34 494 LEU A CA 1
ATOM 3756 C C . LEU A 1 496 ? -10.429 19.081 -1.696 1.00 27.29 494 LEU A C 1
ATOM 3757 O O . LEU A 1 496 ? -10.737 19.274 -0.514 1.00 27.43 494 LEU A O 1
ATOM 3762 N N . THR A 1 497 ? -9.736 18.006 -2.082 1.00 27.38 495 THR A N 1
ATOM 3763 C CA . THR A 1 497 ? -9.260 17.050 -1.088 1.00 30.01 495 THR A CA 1
ATOM 3764 C C . THR A 1 497 ? -8.191 17.650 -0.186 1.00 30.78 495 THR A C 1
ATOM 3765 O O . THR A 1 497 ? -8.031 17.192 0.950 1.00 30.93 495 THR A O 1
ATOM 3769 N N . ALA A 1 498 ? -7.461 18.663 -0.660 1.00 32.30 496 ALA A N 1
ATOM 3770 C CA . ALA A 1 498 ? -6.524 19.362 0.213 1.00 26.16 496 ALA A CA 1
ATOM 3771 C C . ALA A 1 498 ? -7.261 20.232 1.223 1.00 28.25 496 ALA A C 1
ATOM 3772 O O . ALA A 1 498 ? -6.879 20.288 2.397 1.00 27.88 496 ALA A O 1
ATOM 3774 N N . LEU A 1 499 ? -8.322 20.916 0.785 1.00 29.25 497 LEU A N 1
ATOM 3775 C CA . LEU A 1 499 ? -9.115 21.718 1.710 1.00 31.17 497 LEU A CA 1
ATOM 3776 C C . LEU A 1 499 ? -9.811 20.837 2.740 1.00 30.92 497 LEU A C 1
ATOM 3777 O O . LEU A 1 499 ? -9.852 21.173 3.930 1.00 28.38 497 LEU A O 1
ATOM 3782 N N . PHE A 1 500 ? -10.358 19.701 2.301 1.00 29.46 498 PHE A N 1
ATOM 3783 C CA . PHE A 1 500 ? -10.979 18.767 3.235 1.00 30.62 498 PHE A CA 1
ATOM 3784 C C . PHE A 1 500 ? -9.943 18.145 4.163 1.00 33.75 498 PHE A C 1
ATOM 3785 O O . PHE A 1 500 ? -10.169 18.046 5.375 1.00 37.74 498 PHE A O 1
ATOM 3793 N N . GLY A 1 501 ? -8.804 17.718 3.614 1.00 33.11 499 GLY A N 1
ATOM 3794 C CA . GLY A 1 501 ? -7.762 17.139 4.450 1.00 33.47 499 GLY A CA 1
ATOM 3795 C C . GLY A 1 501 ? -7.237 18.119 5.481 1.00 35.14 499 GLY A C 1
ATOM 3796 O O . GLY A 1 501 ? -7.069 17.777 6.654 1.00 34.75 499 GLY A O 1
ATOM 3797 N N . PHE A 1 502 ? -6.976 19.356 5.053 1.00 35.93 500 PHE A N 1
ATOM 3798 C CA . PHE A 1 502 ? -6.570 20.405 5.984 1.00 36.76 500 PHE A CA 1
ATOM 3799 C C . PHE A 1 502 ? -7.619 20.603 7.071 1.00 37.41 500 PHE A C 1
ATOM 3800 O O . PHE A 1 502 ? -7.295 20.663 8.262 1.00 37.49 500 PHE A O 1
ATOM 3808 N N . ALA A 1 503 ? -8.892 20.684 6.675 1.00 38.05 501 ALA A N 1
ATOM 3809 C CA . ALA A 1 503 ? -9.960 20.895 7.647 1.00 38.89 501 ALA A CA 1
ATOM 3810 C C . ALA A 1 503 ? -10.090 19.710 8.596 1.00 39.26 501 ALA A C 1
ATOM 3811 O O . ALA A 1 503 ? -10.230 19.894 9.811 1.00 32.66 501 ALA A O 1
ATOM 3813 N N . ALA A 1 504 ? -10.039 18.486 8.064 1.00 30.64 502 ALA A N 1
ATOM 3814 C CA . ALA A 1 504 ? -10.198 17.308 8.910 1.00 31.04 502 ALA A CA 1
ATOM 3815 C C . ALA A 1 504 ? -9.033 17.158 9.882 1.00 35.00 502 ALA A C 1
ATOM 3816 O O . ALA A 1 504 ? -9.236 16.814 11.052 1.00 35.26 502 ALA A O 1
ATOM 3818 N N . VAL A 1 505 ? -7.807 17.411 9.417 1.00 36.00 503 VAL A N 1
ATOM 3819 C CA . VAL A 1 505 ? -6.644 17.300 10.294 1.00 39.47 503 VAL A CA 1
ATOM 3820 C C . VAL A 1 505 ? -6.721 18.326 11.418 1.00 43.63 503 VAL A C 1
ATOM 3821 O O . VAL A 1 505 ? -6.424 18.020 12.580 1.00 45.25 503 VAL A O 1
ATOM 3825 N N . LEU A 1 506 ? -7.133 19.556 11.097 1.00 46.10 504 LEU A N 1
ATOM 3826 C CA . LEU A 1 506 ? -7.299 20.568 12.136 1.00 49.73 504 LEU A CA 1
ATOM 3827 C C . LEU A 1 506 ? -8.453 20.228 13.068 1.00 55.25 504 LEU A C 1
ATOM 3828 O O . LEU A 1 506 ? -8.378 20.483 14.275 1.00 57.18 504 LEU A O 1
ATOM 3833 N N . MET A 1 507 ? -9.540 19.676 12.522 1.00 58.83 505 MET A N 1
ATOM 3834 C CA . MET A 1 507 ? -10.703 19.376 13.349 1.00 64.15 505 MET A CA 1
ATOM 3835 C C . MET A 1 507 ? -10.393 18.313 14.392 1.00 67.53 505 MET A C 1
ATOM 3836 O O . MET A 1 507 ? -11.037 18.276 15.446 1.00 67.88 505 MET A O 1
ATOM 3841 N N . SER A 1 508 ? -9.412 17.451 14.126 1.00 70.90 506 SER A N 1
ATOM 3842 C CA . SER A 1 508 ? -8.901 16.527 15.136 1.00 76.22 506 SER A CA 1
ATOM 3843 C C . SER A 1 508 ? -7.904 17.255 16.043 1.00 82.15 506 SER A C 1
ATOM 3844 O O . SER A 1 508 ? -6.742 16.878 16.187 1.00 82.90 506 SER A O 1
ATOM 3847 N N . LEU A 1 509 ? -8.390 18.332 16.653 1.00 46.94 507 LEU A N 1
ATOM 3848 C CA . LEU A 1 509 ? -7.577 19.163 17.532 1.00 51.46 507 LEU A CA 1
ATOM 3849 C C . LEU A 1 509 ? -7.639 18.659 18.967 1.00 53.17 507 LEU A C 1
ATOM 3850 O O . LEU A 1 509 ? -8.701 18.668 19.591 1.00 54.57 507 LEU A O 1
#

GO terms:
  GO:0005886 plasma membrane (C, EXP)
  GO:0005515 protein binding (F, IPI)
  GO:0005886 plasma membrane (C, IDA)
  GO:0030288 outer membrane-bounded periplasmic space (C, IDA)
  GO:0042158 lipoprotein biosynthetic process (P, IDA)
  GO:0016410 N-acyltransferase activity (F, IDA)
  GO:0042158 lipoprotein biosynthetic process (P, IMP)

Organism: Escherichia coli (strain K12) (NCBI:txid83333)

Nearest PDB structures (foldseek):
  5vrh-assembly1_A  TM=1.002E+00  e=1.933E-88  Escherichia coli K-12
  8b0n-assembly1_A  TM=9.981E-01  e=8.376E-79  Escherichia coli K-12
  8rqr-assembly1_A  TM=9.839E-01  e=6.893E-80  Escherichia coli
  7aci-assembly1_A  TM=9.818E-01  e=1.227E-79  Escherichia coli
  5n6m-assembly1_A  TM=9.110E-01  e=2.108E-40  Pseudomonas aeruginosa PAO1

B-factor: mean 33.91, std 14.68, range [14.2, 119.48]

InterPro domains:
  IPR003010 Carbon-nitrogen hydrolase [PF00795] (224-477)
  IPR003010 Carbon-nitrogen hydrolase [PS50263] (227-476)
  IPR004563 Apolipoprotein N-acyltransferase [MF_01148] (10-495)
  IPR004563 Apolipoprotein N-acyltransferase [PTHR38686] (8-511)
  IPR004563 Apolipoprotein N-acyltransferase [TIGR00546] (63-458)
  IPR004563 Apolipoprotein N-acyltransferase [cd07571] (222-497)
  IPR036526 Carbon-nitrogen hydrolase superfamily [G3DSA:3.60.110.10] (215-482)
  IPR036526 Carbon-nitrogen hydrolase superfamily [SSF56317] (216-490)
  IPR045378 Apolipoprotein N-acyltransferase, N-terminal [PF20154] (21-182)

Sequence (490 aa):
ASLIERQRIRLLLALLFGACGTLAFSPYDVWPAAIISLMGLQALTFNRRPLQSAAIGFCWGFGLFGSGINWVYVSIATFGGMPGPVNIFLVVLLAAYLSLYTGLFAGVLSRLWPKTTWLRVAIAAPALWQVTEFLRGWVLTGFPWLQFGYSQIDGPLKGLAPIMGVEAINFLLMMVSGLLALALVKRNWRPLVVAVVLFALPFPLRYIQWFTPQPEKTIQVSMVQGDIPQSLKWDEGQLLNTLKIYYNATAPLMGKSSLIIWPESSAITDLEINQQPFLKALDGELRDKGSSLVTGIVDARLNKQNRYDTYNTIITLGKGAPYSYESADRYNKNHLVPFGEFVPLESSFSRGPYIQPPLSANGIELTAAISSYEIILGEQVRDNFRPDTDYLLTISNDAWFGKSIGPWQHFQMARMRALELARPLLRSTNNGITAVIGPQGEIQAMIPQFTREVLTTNVTPTTGLTPYARTGNWPLWVLTALFGFAAVLMSL

Solvent-accessible surface area: 19924 Å² total; per-residue (Å²): 136,88,86,86,104,124,45,139,36,11,46,106,51,0,69,116,64,0,34,30,0,10,78,0,3,7,55,101,78,73,70,54,3,0,20,83,0,2,40,4,1,1,23,13,2,6,95,34,159,53,148,41,0,20,39,0,0,66,29,1,0,60,5,4,1,24,35,0,0,69,12,10,73,53,22,38,30,60,119,44,66,103,88,20,102,51,1,93,127,74,13,69,97,49,1,24,66,0,0,101,20,0,5,74,2,0,13,46,1,2,151,71,11,63,111,18,17,142,12,1,0,7,39,1,0,0,7,26,15,7,62,2,12,85,51,2,25,154,42,123,46,8,40,19,0,7,20,10,0,8,8,0,3,95,1,28,0,26,3,17,0,9,41,56,1,8,33,4,0,11,6,20,0,0,23,3,0,0,7,36,0,5,12,107,49,109,192,52,153,134,18,81,71,71,0,84,71,48,36,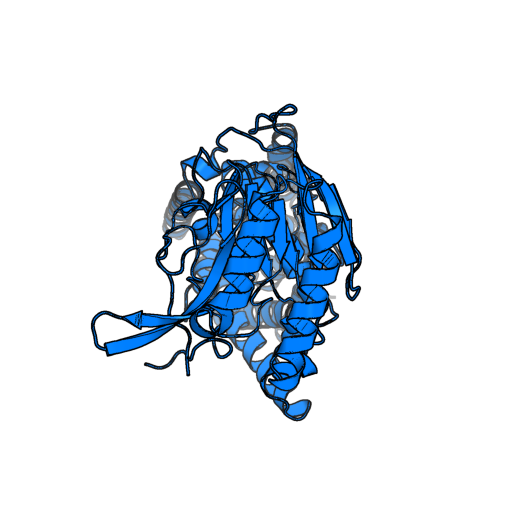53,118,11,74,80,56,72,157,65,103,87,25,73,56,67,99,166,132,48,26,50,1,0,0,3,0,0,32,5,66,35,94,78,9,123,75,166,71,18,27,113,74,1,14,124,24,2,72,97,29,0,36,84,16,12,49,126,1,33,0,0,0,0,1,20,7,4,1,16,21,66,0,68,82,24,52,109,43,0,114,70,4,1,14,50,0,110,123,78,36,0,0,0,0,0,0,0,13,0,9,58,103,51,186,125,141,153,110,34,40,34,5,0,0,0,5,0,1,99,52,3,93,11,45,37,144,28,96,34,26,10,22,3,20,27,1,45,52,140,39,21,28,87,66,83,219,170,61,57,24,101,4,84,99,101,16,101,20,1,44,0,32,66,17,52,0,5,10,5,0,8,16,1,1,8,27,13,54,17,6,51,35,15,15,118,77,61,1,36,0,0,1,0,0,0,5,2,20,83,21,4,163,47,24,0,1,65,3,0,3,2,5,0,14,0,0,0,5,2,2,3,0,0,0,0,0,0,0,3,14,1,0,0,0,0,0,0,13,58,0,73,72,86,20,75,16,78,32,84,44,123,64,43,9,62,42,102,2,41,7,6,60,25,50,0,32,4,8,161,43,1,25,154,30,2,80,71,54,8,62,114,45,21,128,42,0,86,103,106,52,132